Protein AF-A0A3M7MV69-F1 (afdb_monomer)

Nearest PDB structures (foldseek):
  7y3y-assembly1_B  TM=8.762E-01  e=1.248E-13  Cercospora sojina
  7y3x-assembly2_B  TM=8.658E-01  e=4.261E-13  Cercospora sojina
  6gv1-assembly1_A  TM=6.386E-01  e=2.661E-07  Escherichia coli K-12
  4zow-assembly1_A  TM=6.784E-01  e=8.372E-07  Escherichia coli K-12
  6oop-assembly1_A  TM=6.912E-01  e=1.485E-06  Escherichia coli

Secondary structure (DSSP, 8-state):
-GGGT--HHHHHHHHHHHTTTSPPPPGGGSGGG-----TTSHHHHHHTTT-GGGHHHHHHHHHHHHHHH-HHHHHIIIIIS-SHHHHHHHHHHTHHHHHHHHHHHHHHHTT-HHHHHHHHHHHHHS--TTHHHHHHHHHHHHHS-PPPPPPHHHHHHHHHT-HHHHTSS-TT--SSIIIIIIHHHS-HHHHHHHHTT----SSHHHHHHHHHHHHHHHHHHHHHB--TTS-----HHHHHHHHHHTTHHHHHH-TTS-HHHHHHHHHHHHHHHHHHHHHTT-PPB-THHHHT---SSTT--HHHHHHHHHS---SSHHHHHHTT--HHHHHHHHHHHHHHHHHHHHHHHHHHHHH-HHHHHHHHHHHHHHHHHHHHT--SHHHHHHHHHHHHHHHTHHHHHHHHHHHHHS-HHHHHHHHHHHHHHHHHHHHHHHHHHHHHHHHS-THHHHHHHHHHHHHHHHHHHHH--------PPP---GGGGGGSHHHHHHHHHHHHHHHHHHHHHHHHHHHHHSTTT---HHHHHHHTHHHHHHHHHHHHHHHHHHHHHHHHHHHHTT-B-TTS-B---GGGGGHHHHHHHHHHHHHHHHHHHHHHHTT--HHHHHHHHHHHHHHHHHHHHHHHHHHHHHSTT-HHHHHHHHHHHHHHHHHTHHHHHHHHHHHHHHH---

pLDDT: mean 84.59, std 12.51, range [28.28, 98.12]

Sequence (674 aa):
MWALGATPDEIQNMWDYNVRYQDPMNERYLPTNSSNLGLKDPDVFEECLGIAECYPDFLKFFEDEITVKGLQEVIKEYLLKGDERADDILGRMFSDLVHPIIHLGCGIEFGQPSLVAEALAAACVHENWPKTFLLPTETFVRSNKAGSSLPMLQVLESLRKNPDIVTGTKETDPFNKIPDGFLKRVTPEQLVPYLARFQVEPEPEDLRRKMSDMMHTTAYVLAAAQRPGKREAMDFVTLHAVTFAAFFPSIIAQEWLSDHDKARLLEATVRVDAVMYAGTGCPPLYAQRIVDYVPRHPSDGWPELFKRAIIYRDEGHAVAHDLHTTPTVANLSLAFYMLAMAFSPMWWSALSEKHGRRTTYLLSFSLFLIFSCISAVSVNIAMLIAFRILSGGAAASVQSVGAGTIADIWEPKVRGRAMGIFFLGPLCGPGLAPVIGGALTQALHWRSTLWFLTIFGGVMLILIFLCLPETVARREPKPDEVLALLQYPPIIVAVWTGAISFFTMFVLNVSLQSNFEKAPYNFSSLLVGLVYLAPTIGYAFSSVFGGRWIDHIMAREARKANRYDDNGKLKFHPEDRMKENLWLALSLYPAALIWYGWSISKGLHWAVACAACIVFGLGVMLVMGAINTVLTEFTPRKSSSGVALANFLRNVLACTAPPVASGIDIANTLASPE

Structure (mmCIF, N/CA/C/O backbone):
data_AF-A0A3M7MV69-F1
#
_entry.id   AF-A0A3M7MV69-F1
#
loop_
_atom_site.group_PDB
_atom_site.id
_atom_site.type_symbol
_atom_site.label_atom_id
_atom_site.label_alt_id
_atom_site.label_comp_id
_atom_site.label_asym_id
_atom_site.label_entity_id
_atom_site.label_seq_id
_atom_site.pdbx_PDB_ins_code
_atom_site.Cartn_x
_atom_site.Cartn_y
_atom_site.Cartn_z
_atom_site.occupancy
_atom_site.B_iso_or_equiv
_atom_site.auth_seq_id
_atom_site.auth_comp_id
_atom_site.auth_asym_id
_atom_site.auth_atom_id
_atom_site.pdbx_PDB_model_num
ATOM 1 N N . MET A 1 1 ? -1.693 -6.512 -17.120 1.00 73.56 1 MET A N 1
ATOM 2 C CA . MET A 1 1 ? -2.975 -7.241 -16.957 1.00 73.56 1 MET A CA 1
ATOM 3 C C . MET A 1 1 ? -3.228 -8.204 -18.106 1.00 73.56 1 MET A C 1
ATOM 5 O O . MET A 1 1 ? -3.301 -9.392 -17.840 1.00 73.56 1 MET A O 1
ATOM 9 N N . TRP A 1 2 ? -3.292 -7.737 -19.360 1.00 80.00 2 TRP A N 1
ATOM 10 C CA . TRP A 1 2 ? -3.487 -8.609 -20.532 1.00 80.00 2 TRP A CA 1
ATOM 11 C C . TRP A 1 2 ? -2.497 -9.785 -20.592 1.00 80.00 2 TRP A C 1
ATOM 13 O O . TRP A 1 2 ? -2.917 -10.935 -20.626 1.00 80.00 2 TRP A O 1
ATOM 23 N N . ALA A 1 3 ? -1.193 -9.511 -20.457 1.00 77.06 3 ALA A N 1
ATOM 24 C CA . ALA A 1 3 ? -0.142 -10.539 -20.434 1.00 77.06 3 ALA A CA 1
ATOM 25 C C . ALA A 1 3 ? -0.268 -11.568 -19.286 1.00 77.06 3 ALA A C 1
ATOM 27 O O . ALA A 1 3 ? 0.338 -12.630 -19.342 1.00 77.06 3 ALA A O 1
ATOM 28 N N . LEU A 1 4 ? -1.058 -11.267 -18.248 1.00 83.56 4 LEU A N 1
ATOM 29 C CA . LEU A 1 4 ? -1.335 -12.176 -17.130 1.00 83.56 4 LEU A CA 1
ATOM 30 C C . LEU A 1 4 ? -2.626 -12.992 -17.333 1.00 83.56 4 LEU A C 1
ATOM 32 O O . LEU A 1 4 ? -2.996 -13.762 -16.451 1.00 83.56 4 LEU A O 1
ATOM 36 N N . GLY A 1 5 ? -3.314 -12.826 -18.469 1.00 86.31 5 GLY A N 1
ATOM 37 C CA . GLY A 1 5 ? -4.558 -13.529 -18.797 1.00 86.31 5 GLY A CA 1
ATOM 38 C C . GLY A 1 5 ? -5.840 -12.808 -18.372 1.00 86.31 5 GLY A C 1
ATOM 39 O O . GLY A 1 5 ? -6.880 -13.454 -18.273 1.00 86.31 5 GLY A O 1
ATOM 40 N N . ALA A 1 6 ? -5.787 -11.497 -18.107 1.00 86.94 6 ALA A N 1
ATOM 41 C CA . ALA A 1 6 ? -6.983 -10.719 -17.780 1.00 86.94 6 ALA A CA 1
ATOM 42 C C . ALA A 1 6 ? -7.967 -10.667 -18.958 1.00 86.94 6 ALA A C 1
ATOM 44 O O . ALA A 1 6 ? -7.578 -10.410 -20.099 1.00 86.94 6 ALA A O 1
ATOM 45 N N . THR A 1 7 ? -9.250 -10.851 -18.664 1.00 88.62 7 THR A N 1
ATOM 46 C CA . THR A 1 7 ? -10.340 -10.675 -19.630 1.00 88.62 7 THR A CA 1
ATOM 47 C C . THR A 1 7 ? -10.534 -9.195 -19.992 1.00 88.62 7 THR A C 1
ATOM 49 O O . THR A 1 7 ? -10.162 -8.314 -19.210 1.00 88.62 7 THR A O 1
ATOM 52 N N . PRO A 1 8 ? -11.153 -8.880 -21.148 1.00 90.88 8 PRO A N 1
ATOM 53 C CA . PRO A 1 8 ? -11.501 -7.502 -21.498 1.00 90.88 8 PRO A CA 1
ATOM 54 C C . PRO A 1 8 ? -12.325 -6.797 -20.413 1.00 90.88 8 PRO A C 1
ATOM 56 O O . PRO A 1 8 ? -12.043 -5.647 -20.092 1.00 90.88 8 PRO A O 1
ATOM 59 N N . ASP A 1 9 ? -13.274 -7.506 -19.792 1.00 86.62 9 ASP A N 1
ATOM 60 C CA . ASP A 1 9 ? -14.106 -6.965 -18.712 1.00 86.62 9 ASP A CA 1
ATOM 61 C C . ASP A 1 9 ? -13.286 -6.641 -17.456 1.00 86.62 9 ASP A C 1
ATOM 63 O O . ASP A 1 9 ? -13.520 -5.620 -16.818 1.00 86.62 9 ASP A O 1
ATOM 67 N N . GLU A 1 10 ? -12.302 -7.471 -17.095 1.00 83.88 10 GLU A N 1
ATOM 68 C CA . GLU A 1 10 ? -11.403 -7.199 -15.964 1.00 83.88 10 GLU A CA 1
ATOM 69 C C . GLU A 1 10 ? -10.486 -6.005 -16.242 1.00 83.88 10 GLU A C 1
ATOM 71 O O . GLU A 1 10 ? -10.275 -5.174 -15.359 1.00 83.88 10 GLU A O 1
ATOM 76 N N . ILE A 1 11 ? -9.979 -5.883 -17.472 1.00 85.81 11 ILE A N 1
ATOM 77 C CA . ILE A 1 11 ? -9.174 -4.729 -17.891 1.00 85.81 11 ILE A CA 1
ATOM 78 C C . ILE A 1 11 ? -10.022 -3.457 -17.865 1.00 85.81 11 ILE A C 1
ATOM 80 O O . ILE A 1 11 ? -9.568 -2.454 -17.318 1.00 85.81 11 ILE A O 1
ATOM 84 N N . GLN A 1 12 ? -11.249 -3.501 -18.393 1.00 84.75 12 GLN A N 1
ATOM 85 C CA . GLN A 1 12 ? -12.178 -2.372 -18.364 1.00 84.75 12 GLN A CA 1
ATOM 86 C C . GLN A 1 12 ? -12.569 -2.011 -16.928 1.00 84.75 12 GLN A C 1
ATOM 88 O O . GLN A 1 12 ? -12.566 -0.839 -16.579 1.00 84.75 12 GLN A O 1
ATOM 93 N N . ASN A 1 13 ? -12.836 -2.996 -16.065 1.00 77.88 13 ASN A N 1
ATOM 94 C CA . ASN A 1 13 ? -13.147 -2.758 -14.654 1.00 77.88 13 ASN A CA 1
ATOM 95 C C . ASN A 1 13 ? -11.999 -2.043 -13.945 1.00 77.88 13 ASN A C 1
ATOM 97 O O . ASN A 1 13 ? -12.222 -1.075 -13.219 1.00 77.88 13 ASN A O 1
ATOM 101 N N . MET A 1 14 ? -10.771 -2.514 -14.175 1.00 76.88 14 MET A N 1
ATOM 102 C CA . MET A 1 14 ? -9.590 -1.874 -13.625 1.00 76.88 14 MET A CA 1
ATOM 103 C C . MET A 1 14 ? -9.420 -0.482 -14.211 1.00 76.88 14 MET A C 1
ATOM 105 O O . MET A 1 14 ? -9.208 0.430 -13.432 1.00 76.88 14 MET A O 1
ATOM 109 N N . TRP A 1 15 ? -9.586 -0.277 -15.520 1.00 80.19 15 TRP A N 1
ATOM 110 C CA . TRP A 1 15 ? -9.596 1.057 -16.126 1.00 80.19 15 TRP A CA 1
ATOM 111 C C . TRP A 1 15 ? -10.635 1.977 -15.474 1.00 80.19 15 TRP A C 1
ATOM 113 O O . TRP A 1 15 ? -10.274 3.044 -15.002 1.00 80.19 15 TRP A O 1
ATOM 123 N N . ASP A 1 16 ? -11.894 1.564 -15.352 1.00 78.62 16 ASP A N 1
ATOM 124 C CA . ASP A 1 16 ? -12.974 2.375 -14.777 1.00 78.62 16 ASP A CA 1
ATOM 125 C C . ASP A 1 16 ? -12.729 2.719 -13.300 1.00 78.62 16 ASP A C 1
ATOM 127 O O . ASP A 1 16 ? -13.002 3.839 -12.860 1.00 78.62 16 ASP A O 1
ATOM 131 N N . TYR A 1 17 ? -12.184 1.769 -12.531 1.00 70.62 17 TYR A N 1
ATOM 132 C CA . TYR A 1 17 ? -11.730 1.996 -11.154 1.00 70.62 17 TYR A CA 1
ATOM 133 C C . TYR A 1 17 ? -10.627 3.063 -11.098 1.00 70.62 17 TYR A C 1
ATOM 135 O O . TYR A 1 17 ? -10.576 3.890 -10.186 1.00 70.62 17 TYR A O 1
ATOM 143 N N . ASN A 1 18 ? -9.794 3.068 -12.129 1.00 69.31 18 ASN A N 1
ATOM 144 C CA . ASN A 1 18 ? -8.572 3.827 -12.254 1.00 69.31 18 ASN A CA 1
ATOM 145 C C . ASN A 1 18 ? -8.732 5.204 -12.919 1.00 69.31 18 ASN A C 1
ATOM 147 O O . ASN A 1 18 ? -7.926 6.097 -12.690 1.00 69.31 18 ASN A O 1
ATOM 151 N N . VAL A 1 19 ? -9.793 5.423 -13.698 1.00 72.44 19 VAL A N 1
ATOM 152 C CA . VAL A 1 19 ? -10.063 6.679 -14.427 1.00 72.44 19 VAL A CA 1
ATOM 153 C C . VAL A 1 19 ? -9.980 7.904 -13.516 1.00 72.44 19 VAL A C 1
ATOM 155 O O . VAL A 1 19 ? -9.542 8.967 -13.938 1.00 72.44 19 VAL A O 1
ATOM 158 N N . ARG A 1 20 ? -10.377 7.768 -12.247 1.00 57.56 20 ARG A N 1
ATOM 159 C CA . ARG A 1 20 ? -10.355 8.875 -11.280 1.00 57.56 20 ARG A CA 1
ATOM 160 C C . ARG A 1 20 ? -8.964 9.217 -10.747 1.00 57.56 20 ARG A C 1
ATOM 162 O O . ARG A 1 20 ? -8.830 10.269 -10.132 1.00 57.56 20 ARG A O 1
ATOM 169 N N . TYR A 1 21 ? -7.972 8.343 -10.919 1.00 55.09 21 TYR A N 1
ATOM 170 C CA . TYR A 1 21 ? -6.584 8.620 -10.542 1.00 55.09 21 TYR A CA 1
ATOM 171 C C . TYR A 1 21 ? -5.745 9.186 -11.673 1.00 55.09 21 TYR A C 1
ATOM 173 O O . TYR A 1 21 ? -4.645 9.660 -11.410 1.00 55.09 21 TYR A O 1
ATOM 181 N N . GLN A 1 22 ? -6.185 9.030 -12.925 1.00 61.38 22 GLN A N 1
ATOM 182 C CA . GLN A 1 22 ? -5.370 9.427 -14.065 1.00 61.38 22 GLN A CA 1
ATOM 183 C C . GLN A 1 22 ? -5.290 10.947 -14.076 1.00 61.38 22 GLN A C 1
ATOM 185 O O . GLN A 1 22 ? -6.323 11.620 -14.012 1.00 61.38 22 GLN A O 1
ATOM 190 N N . ASP A 1 23 ? -4.071 11.484 -14.136 1.00 59.81 23 ASP A N 1
ATOM 191 C CA . ASP A 1 23 ? -3.903 12.919 -14.301 1.00 59.81 23 ASP A CA 1
ATOM 192 C C . ASP A 1 23 ? -4.588 13.343 -15.607 1.00 59.81 23 ASP A C 1
ATOM 194 O O . ASP A 1 23 ? -4.417 12.682 -16.640 1.00 59.81 23 ASP A O 1
ATOM 198 N N . PRO A 1 24 ? -5.395 14.420 -15.589 1.00 65.19 24 PRO A N 1
ATOM 199 C CA . PRO A 1 24 ? -6.006 14.918 -16.804 1.00 65.19 24 PRO A CA 1
ATOM 200 C C . PRO A 1 24 ? -4.895 15.280 -17.785 1.00 65.19 24 PRO A C 1
ATOM 202 O O . PRO A 1 24 ? -3.956 16.002 -17.440 1.00 65.19 24 PRO A O 1
ATOM 205 N N . MET A 1 25 ? -5.003 14.765 -19.008 1.00 60.72 25 MET A N 1
ATOM 206 C CA . MET A 1 25 ? -4.020 15.015 -20.053 1.00 60.72 25 MET A CA 1
ATOM 207 C C . MET A 1 25 ? -3.879 16.528 -20.245 1.00 60.72 25 MET A C 1
ATOM 209 O O . MET A 1 25 ? -4.848 17.214 -20.573 1.00 60.72 25 MET A O 1
ATOM 213 N N . ASN A 1 26 ? -2.693 17.066 -19.961 1.00 62.56 26 ASN A N 1
ATOM 214 C CA . ASN A 1 26 ? -2.463 18.504 -20.011 1.00 62.56 26 ASN A CA 1
ATOM 215 C C . ASN A 1 26 ? -2.571 18.973 -21.467 1.00 62.56 26 ASN A C 1
ATOM 217 O O . ASN A 1 26 ? -1.781 18.557 -22.315 1.00 62.56 26 ASN A O 1
ATOM 221 N N . GLU A 1 27 ? -3.536 19.858 -21.736 1.00 66.19 27 GLU A N 1
ATOM 222 C CA . GLU A 1 27 ? -3.851 20.355 -23.080 1.00 66.19 27 GLU A CA 1
ATOM 223 C C . GLU A 1 27 ? -2.626 20.926 -23.809 1.00 66.19 27 GLU A C 1
ATOM 225 O O . GLU A 1 27 ? -2.571 20.882 -25.035 1.00 66.19 27 GLU A O 1
ATOM 230 N N . ARG A 1 28 ? -1.612 21.409 -23.073 1.00 61.31 28 ARG A N 1
ATOM 231 C CA . ARG A 1 28 ? -0.361 21.929 -23.642 1.00 61.31 28 ARG A CA 1
ATOM 232 C C . ARG A 1 28 ? 0.391 20.895 -24.486 1.00 61.31 28 ARG A C 1
ATOM 234 O O . ARG A 1 28 ? 1.003 21.290 -25.472 1.00 61.31 28 ARG A O 1
ATOM 241 N N . TYR A 1 29 ? 0.323 19.610 -24.137 1.00 59.44 29 TYR A N 1
ATOM 242 C CA . TYR A 1 29 ? 1.053 18.534 -24.820 1.00 59.44 29 TYR A CA 1
ATOM 243 C C . TYR A 1 29 ? 0.229 17.820 -25.897 1.00 59.44 29 TYR A C 1
ATOM 245 O O . TYR A 1 29 ? 0.668 16.806 -26.434 1.00 59.44 29 TYR A O 1
ATOM 253 N 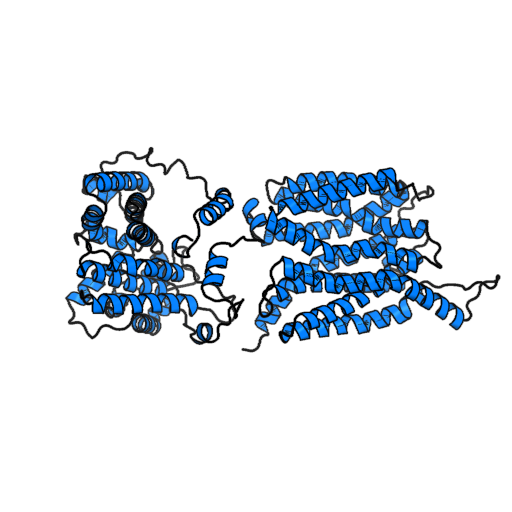N . LEU A 1 30 ? -0.964 18.329 -26.227 1.00 64.62 30 LEU A N 1
ATOM 254 C CA . LEU A 1 30 ? -1.751 17.768 -27.318 1.00 64.62 30 LEU A CA 1
ATOM 255 C C . LEU A 1 30 ? -1.012 17.942 -28.658 1.00 64.62 30 LEU A C 1
ATOM 257 O O . LEU A 1 30 ? -0.514 19.039 -28.929 1.00 64.62 30 LEU A O 1
ATOM 261 N N . PRO A 1 31 ? -1.011 16.923 -29.541 1.00 60.25 31 PRO A N 1
ATOM 262 C CA . PRO A 1 31 ? -0.367 16.999 -30.856 1.00 60.25 31 PRO A CA 1
ATOM 263 C C . PRO A 1 31 ? -0.848 18.179 -31.713 1.00 60.25 31 PRO A C 1
ATOM 265 O O . PRO A 1 31 ? -0.117 18.685 -32.555 1.00 60.25 31 PRO A O 1
ATOM 268 N N . THR A 1 32 ? -2.069 18.674 -31.479 1.00 64.06 32 THR A N 1
ATOM 269 C CA . THR A 1 32 ? -2.633 19.854 -32.155 1.00 64.06 32 THR A CA 1
ATOM 270 C C . THR A 1 32 ? -1.891 21.162 -31.866 1.00 64.06 32 THR A C 1
ATOM 272 O O . THR A 1 32 ? -2.100 22.130 -32.591 1.00 64.06 32 THR A O 1
ATOM 275 N N . ASN A 1 33 ? -1.041 21.204 -30.834 1.00 62.56 33 ASN A N 1
ATOM 276 C CA . ASN A 1 33 ? -0.205 22.359 -30.498 1.00 62.56 33 ASN A CA 1
ATOM 277 C C . ASN A 1 33 ? 1.206 22.290 -31.113 1.00 62.56 33 ASN A C 1
ATOM 279 O O . ASN A 1 33 ? 2.037 23.132 -30.775 1.00 62.56 33 ASN A O 1
ATOM 283 N N . SER A 1 34 ? 1.499 21.315 -31.987 1.00 65.31 34 SER A N 1
ATOM 284 C CA . SER A 1 34 ? 2.780 21.263 -32.704 1.00 65.31 34 SER A CA 1
ATOM 285 C C . SER A 1 34 ? 3.004 22.569 -33.468 1.00 65.31 34 SER A C 1
ATOM 287 O O . SER A 1 34 ? 2.128 23.002 -34.224 1.00 65.31 34 SER A O 1
ATOM 289 N N . SER A 1 35 ? 4.179 23.175 -33.318 1.00 70.25 35 SER A N 1
ATOM 290 C CA . SER A 1 35 ? 4.532 24.396 -34.054 1.00 70.25 35 SER A CA 1
ATOM 291 C C . SER A 1 35 ? 4.906 24.113 -35.516 1.00 70.25 35 SER A C 1
ATOM 293 O O . SER A 1 35 ? 5.105 25.052 -36.284 1.00 70.25 35 SER A O 1
ATOM 295 N N . ASN A 1 36 ? 4.969 22.831 -35.907 1.00 73.88 36 ASN A N 1
ATOM 296 C CA . ASN A 1 36 ? 5.443 22.348 -37.201 1.00 73.88 36 ASN A CA 1
ATOM 297 C C . ASN A 1 36 ? 6.845 22.894 -37.491 1.00 73.88 36 ASN A C 1
ATOM 299 O O . ASN A 1 36 ? 7.079 23.567 -38.495 1.00 73.88 36 ASN A O 1
ATOM 303 N N . LEU A 1 37 ? 7.769 22.604 -36.570 1.00 84.25 37 LEU A N 1
ATOM 304 C CA . LEU A 1 37 ? 9.146 23.112 -36.575 1.00 84.25 37 LEU A CA 1
ATOM 305 C C . LEU A 1 37 ? 9.946 22.741 -37.836 1.00 84.25 37 LEU A C 1
ATOM 307 O O . LEU A 1 37 ? 10.996 23.319 -38.072 1.00 84.25 37 LEU A O 1
ATOM 311 N N . GLY A 1 38 ? 9.458 21.819 -38.672 1.00 86.31 38 GLY A N 1
ATOM 312 C CA . GLY A 1 38 ? 10.162 21.406 -39.884 1.00 86.31 38 GLY A CA 1
ATOM 313 C C . GLY A 1 38 ? 11.253 20.366 -39.624 1.00 86.31 38 GLY A C 1
ATOM 314 O O . GLY A 1 38 ? 12.240 20.339 -40.347 1.00 86.31 38 GLY A O 1
ATOM 315 N N . LEU A 1 39 ? 11.040 19.460 -38.660 1.00 91.88 39 LEU A N 1
ATOM 316 C CA . LEU A 1 39 ? 11.967 18.395 -38.215 1.00 91.88 39 LEU A CA 1
ATOM 317 C C . LEU A 1 39 ? 12.465 17.421 -39.309 1.00 91.88 39 LEU A C 1
ATOM 319 O O . LEU A 1 39 ? 13.252 16.520 -39.032 1.00 91.88 39 LEU A O 1
ATOM 323 N N . LYS A 1 40 ? 12.015 17.569 -40.560 1.00 89.75 40 LYS A N 1
ATOM 324 C CA . LYS A 1 40 ? 12.613 16.881 -41.715 1.00 89.75 40 LYS A CA 1
ATOM 325 C C . LYS A 1 40 ? 13.985 17.447 -42.081 1.00 89.75 40 LYS A C 1
ATOM 327 O O . LYS A 1 40 ? 14.765 16.736 -42.709 1.00 89.75 40 LYS A O 1
ATOM 332 N N . ASP A 1 41 ? 14.251 18.700 -41.719 1.00 92.19 41 ASP A N 1
ATOM 333 C CA . ASP A 1 41 ? 15.571 19.307 -41.814 1.00 92.19 41 ASP A CA 1
ATOM 334 C C . ASP A 1 41 ? 16.477 18.748 -40.695 1.00 92.19 41 ASP A C 1
ATOM 336 O O . ASP A 1 41 ? 16.123 18.877 -39.518 1.00 92.19 41 ASP A O 1
ATOM 340 N N . PRO A 1 42 ? 17.608 18.092 -41.027 1.00 90.06 42 PRO A N 1
ATOM 341 C CA . PRO A 1 42 ? 18.523 17.532 -40.036 1.00 90.06 42 PRO A CA 1
ATOM 342 C C . PRO A 1 42 ? 19.060 18.552 -39.028 1.00 90.06 42 PRO A C 1
ATOM 344 O O . PRO A 1 42 ? 19.182 18.201 -37.856 1.00 90.06 42 PRO A O 1
ATOM 347 N N . ASP A 1 43 ? 19.327 19.789 -39.456 1.00 92.44 43 ASP A N 1
ATOM 348 C CA . ASP A 1 43 ? 19.903 20.818 -38.581 1.00 92.44 43 ASP A CA 1
ATOM 349 C C . ASP A 1 43 ? 18.872 21.237 -37.520 1.00 92.44 43 ASP A C 1
ATOM 351 O O . ASP A 1 43 ? 19.160 21.293 -36.325 1.00 92.44 43 ASP A O 1
ATOM 355 N N . VAL A 1 44 ? 17.616 21.420 -37.942 1.00 93.12 44 VAL A N 1
ATOM 356 C CA . VAL A 1 44 ? 16.499 21.730 -37.037 1.00 93.12 44 VAL A CA 1
ATOM 357 C C . VAL A 1 44 ? 16.213 20.567 -36.088 1.00 93.12 44 VAL A C 1
ATOM 359 O O . VAL A 1 44 ? 15.916 20.781 -34.912 1.00 93.12 44 VAL A O 1
ATOM 362 N N . PHE A 1 45 ? 16.292 19.330 -36.587 1.00 94.44 45 PHE A N 1
ATOM 363 C CA . PHE A 1 45 ? 16.120 18.137 -35.762 1.00 94.44 45 PHE A CA 1
ATOM 364 C C . PHE A 1 45 ? 17.145 18.114 -34.623 1.00 94.44 45 PHE A C 1
ATOM 366 O O . PHE A 1 45 ? 16.764 17.882 -33.477 1.00 94.44 45 PHE A O 1
ATOM 373 N N . GLU A 1 46 ? 18.418 18.382 -34.927 1.00 93.06 46 GLU A N 1
ATOM 374 C CA . GLU A 1 46 ? 19.507 18.397 -33.949 1.00 93.06 46 GLU A CA 1
ATOM 375 C C . GLU A 1 46 ? 19.352 19.521 -32.915 1.00 93.06 46 GLU A C 1
ATOM 377 O O . GLU A 1 46 ? 19.489 19.265 -31.718 1.00 93.06 46 GLU A O 1
ATOM 382 N N . GLU A 1 47 ? 18.974 20.731 -33.341 1.00 93.12 47 GLU A N 1
ATOM 383 C CA . GLU A 1 47 ? 18.716 21.863 -32.438 1.00 93.12 47 GLU A CA 1
ATOM 384 C C . GLU A 1 47 ? 17.583 21.591 -31.432 1.00 93.12 47 GLU A C 1
ATOM 386 O O . GLU A 1 47 ? 17.588 22.139 -30.329 1.00 93.12 47 GLU A O 1
ATOM 391 N N . CYS A 1 48 ? 16.623 20.731 -31.788 1.00 93.31 48 CYS A N 1
ATOM 392 C CA . CYS A 1 48 ? 15.490 20.374 -30.932 1.00 93.31 48 CYS A CA 1
ATOM 393 C C . CYS A 1 48 ? 15.806 19.257 -29.919 1.00 93.31 48 CYS A C 1
ATOM 395 O O . CYS A 1 48 ? 15.011 19.009 -29.006 1.00 93.31 48 CYS A O 1
ATOM 397 N N . LEU A 1 49 ? 16.933 18.553 -30.061 1.00 94.81 49 LEU A N 1
ATOM 398 C CA . LEU A 1 49 ? 17.257 17.411 -29.210 1.00 94.81 49 LEU A CA 1
ATOM 399 C C . LEU A 1 49 ? 17.521 17.829 -27.755 1.00 94.81 49 LEU A C 1
ATOM 401 O O . LEU A 1 49 ? 18.363 18.673 -27.459 1.00 94.81 49 LEU A O 1
ATOM 405 N N . GLY A 1 50 ? 16.869 17.152 -26.809 1.00 92.75 50 GLY A N 1
ATOM 406 C CA . GLY A 1 50 ? 16.979 17.428 -25.372 1.00 92.75 50 GLY A CA 1
ATOM 407 C C . GLY A 1 50 ? 16.101 18.579 -24.871 1.00 92.75 50 GLY A C 1
ATOM 408 O O . GLY A 1 50 ? 16.238 18.974 -23.715 1.00 92.75 50 GLY A O 1
ATOM 409 N N . ILE A 1 51 ? 15.219 19.125 -25.716 1.00 92.50 51 ILE A N 1
ATOM 410 C CA . ILE A 1 51 ? 14.294 20.206 -25.357 1.00 92.50 51 ILE A CA 1
ATOM 411 C C . ILE A 1 51 ? 12.896 19.619 -25.133 1.00 92.50 51 ILE A C 1
ATOM 413 O O . ILE A 1 51 ? 12.232 19.189 -26.075 1.00 92.50 51 ILE A O 1
ATOM 417 N N . ALA A 1 52 ? 12.427 19.624 -23.882 1.00 88.56 52 ALA A N 1
ATOM 418 C CA . ALA A 1 52 ? 11.135 19.050 -23.492 1.00 88.56 52 ALA A CA 1
ATOM 419 C C . ALA A 1 52 ? 9.946 19.668 -24.249 1.00 88.56 52 ALA A C 1
ATOM 421 O O . ALA A 1 52 ? 8.987 18.976 -24.589 1.00 88.56 52 ALA A O 1
ATOM 422 N N . GLU A 1 53 ? 10.013 20.965 -24.554 1.00 88.62 53 GLU A N 1
ATOM 423 C CA . GLU A 1 53 ? 8.978 21.692 -25.290 1.00 88.62 53 GLU A CA 1
ATOM 424 C C . GLU A 1 53 ? 8.797 21.205 -26.734 1.00 88.62 53 GLU A C 1
ATOM 426 O O . GLU A 1 53 ? 7.709 21.374 -27.280 1.00 88.62 53 GLU A O 1
ATOM 431 N N . CYS A 1 54 ? 9.812 20.576 -27.334 1.00 91.44 54 CYS A N 1
ATOM 432 C CA . CYS A 1 54 ? 9.756 20.040 -28.697 1.00 91.44 54 CYS A CA 1
ATOM 433 C C . CYS A 1 54 ? 9.046 18.677 -28.784 1.00 91.44 54 CYS A C 1
ATOM 435 O O . CYS A 1 54 ? 8.861 18.154 -29.883 1.00 91.44 54 CYS A O 1
ATOM 437 N N . TYR A 1 55 ? 8.628 18.088 -27.656 1.00 91.81 55 TYR A N 1
ATOM 438 C CA . TYR A 1 55 ? 7.989 16.769 -27.627 1.00 91.81 55 TYR A CA 1
ATOM 439 C C . TYR A 1 55 ? 6.764 16.647 -28.558 1.00 91.81 55 TYR A C 1
ATOM 441 O O . TYR A 1 55 ? 6.721 15.679 -29.319 1.00 91.81 55 TYR A O 1
ATOM 449 N N . PRO A 1 56 ? 5.794 17.591 -28.582 1.00 90.38 56 PRO A N 1
ATOM 450 C CA . PRO A 1 56 ? 4.629 17.477 -29.465 1.00 90.38 56 PRO A CA 1
ATOM 451 C C . PRO A 1 56 ? 5.005 17.468 -30.953 1.00 90.38 56 PRO A C 1
ATOM 453 O O . PRO A 1 56 ? 4.378 16.762 -31.742 1.00 90.38 56 PRO A O 1
ATOM 456 N N . ASP A 1 57 ? 6.040 18.223 -31.335 1.00 92.06 57 ASP A N 1
ATOM 457 C CA . ASP A 1 57 ? 6.554 18.261 -32.704 1.00 92.06 57 ASP A CA 1
ATOM 458 C C . ASP A 1 57 ? 7.254 16.945 -33.078 1.00 92.06 57 ASP A C 1
ATOM 460 O O . ASP A 1 57 ? 6.984 16.406 -34.152 1.00 92.06 57 ASP A O 1
ATOM 464 N N . PHE A 1 58 ? 8.081 16.375 -32.190 1.00 95.00 58 PHE A N 1
ATOM 465 C CA . PHE A 1 58 ? 8.686 15.055 -32.412 1.00 95.00 58 PHE A CA 1
ATOM 466 C C . PHE A 1 58 ? 7.641 13.940 -32.483 1.00 95.00 58 PHE A C 1
ATOM 468 O O . PHE A 1 58 ? 7.730 13.078 -33.357 1.00 95.00 58 PHE A O 1
ATOM 475 N N . LEU A 1 59 ? 6.640 13.960 -31.598 1.00 94.00 59 LEU A N 1
ATOM 476 C CA . LEU A 1 59 ? 5.558 12.977 -31.599 1.00 94.00 59 LEU A CA 1
ATOM 477 C C . LEU A 1 59 ? 4.831 13.000 -32.942 1.00 94.00 59 LEU A C 1
ATOM 479 O O . LEU A 1 59 ? 4.718 11.966 -33.600 1.00 94.00 59 LEU A O 1
ATOM 483 N N . LYS A 1 60 ? 4.431 14.193 -33.396 1.00 92.38 60 LYS A N 1
ATOM 484 C CA . LYS A 1 60 ? 3.759 14.358 -34.684 1.00 92.38 60 LYS A CA 1
ATOM 485 C C . LYS A 1 60 ? 4.643 13.932 -35.860 1.00 92.38 60 LYS A C 1
ATOM 487 O O . LYS A 1 60 ? 4.174 13.260 -36.776 1.00 92.38 60 LYS A O 1
ATOM 492 N N . PHE A 1 61 ? 5.926 14.286 -35.820 1.00 94.81 61 PHE A N 1
ATOM 493 C CA . PHE A 1 61 ? 6.906 13.883 -36.823 1.00 94.81 61 PHE A CA 1
ATOM 494 C C . PHE A 1 61 ? 7.009 12.358 -36.947 1.00 94.81 61 PHE A C 1
ATOM 496 O O . PHE A 1 61 ? 6.902 11.835 -38.054 1.00 94.81 61 PHE A O 1
ATOM 503 N N . PHE A 1 62 ? 7.165 11.629 -35.837 1.00 96.62 62 PHE A N 1
ATOM 504 C CA . PHE A 1 62 ? 7.272 10.171 -35.886 1.00 96.62 62 PHE A CA 1
ATOM 505 C C . PHE A 1 62 ? 5.948 9.491 -36.250 1.00 96.62 62 PHE A C 1
ATOM 507 O O . PHE A 1 62 ? 5.978 8.494 -36.967 1.00 96.62 62 PHE A O 1
ATOM 514 N N . GLU A 1 63 ? 4.792 10.025 -35.843 1.00 95.06 63 GLU A N 1
ATOM 515 C CA . GLU A 1 63 ? 3.488 9.547 -36.330 1.00 95.06 63 GLU A CA 1
ATOM 516 C C . GLU A 1 63 ? 3.388 9.637 -37.862 1.00 95.06 63 GLU A C 1
ATOM 518 O O . GLU A 1 63 ? 2.971 8.680 -38.526 1.00 95.06 63 GLU A O 1
ATOM 523 N N . ASP A 1 64 ? 3.803 10.770 -38.434 1.00 94.62 64 ASP A N 1
ATOM 524 C CA . ASP A 1 64 ? 3.774 11.000 -39.878 1.00 94.62 64 ASP A CA 1
ATOM 525 C C . ASP A 1 64 ? 4.795 10.109 -40.609 1.00 94.62 64 ASP A C 1
ATOM 527 O O . ASP A 1 64 ? 4.460 9.477 -41.615 1.00 94.62 64 ASP A O 1
ATOM 531 N N . GLU A 1 65 ? 6.018 9.983 -40.090 1.00 96.19 65 GLU A N 1
ATOM 532 C CA . GLU A 1 65 ? 7.049 9.108 -40.662 1.00 96.19 65 GLU A CA 1
ATOM 533 C C . GLU A 1 65 ? 6.638 7.629 -40.607 1.00 96.19 65 GLU A C 1
ATOM 535 O O . GLU A 1 65 ? 6.804 6.912 -41.596 1.00 96.19 65 GLU A O 1
ATOM 540 N N . ILE A 1 66 ? 6.033 7.169 -39.505 1.00 97.00 66 ILE A N 1
ATOM 541 C CA . ILE A 1 66 ? 5.525 5.793 -39.378 1.00 97.00 66 ILE A CA 1
ATOM 542 C C . ILE A 1 66 ? 4.356 5.556 -40.336 1.00 97.00 66 ILE A C 1
ATOM 544 O O . ILE A 1 66 ? 4.262 4.479 -40.924 1.00 97.00 66 ILE A O 1
ATOM 548 N N . THR A 1 67 ? 3.499 6.555 -40.551 1.00 96.31 67 THR A N 1
ATOM 549 C CA . THR A 1 67 ? 2.403 6.468 -41.528 1.00 96.31 67 THR A CA 1
ATOM 550 C C . THR A 1 67 ? 2.927 6.298 -42.958 1.00 96.31 67 THR A C 1
ATOM 552 O O . THR A 1 67 ? 2.328 5.573 -43.751 1.00 96.31 67 THR A O 1
ATOM 555 N N . VAL A 1 68 ? 4.051 6.941 -43.295 1.00 96.62 68 VAL A N 1
ATOM 556 C CA . VAL A 1 68 ? 4.634 6.912 -44.647 1.00 96.62 68 VAL A CA 1
ATOM 557 C C . VAL A 1 68 ? 5.524 5.689 -44.881 1.00 96.62 68 VAL A C 1
ATOM 559 O O . VAL A 1 68 ? 5.404 5.037 -45.917 1.00 96.62 68 VAL A O 1
ATOM 562 N N . LYS A 1 69 ? 6.442 5.394 -43.956 1.00 96.69 69 LYS A N 1
ATOM 563 C CA . LYS A 1 69 ? 7.496 4.375 -44.119 1.00 96.69 69 LYS A CA 1
ATOM 564 C C . LYS A 1 69 ? 7.149 3.040 -43.458 1.00 96.69 69 LYS A C 1
ATOM 566 O O . LYS A 1 69 ? 7.720 2.011 -43.809 1.00 96.69 69 LYS A O 1
ATOM 571 N N . GLY A 1 70 ? 6.209 3.048 -42.518 1.00 95.69 70 GLY A N 1
ATOM 572 C CA . GLY A 1 70 ? 5.926 1.920 -41.640 1.00 95.69 70 GLY A CA 1
ATOM 573 C C . GLY A 1 70 ? 6.844 1.883 -40.416 1.00 95.69 70 GLY A C 1
ATOM 574 O O . GLY A 1 70 ? 7.966 2.385 -40.418 1.00 95.69 70 GLY A O 1
ATOM 575 N N . LEU A 1 71 ? 6.357 1.240 -39.354 1.00 94.44 71 LEU A N 1
ATOM 576 C CA . LEU A 1 71 ? 7.014 1.167 -38.044 1.00 94.44 71 LEU A CA 1
ATOM 577 C C . LEU A 1 71 ? 8.437 0.590 -38.115 1.00 94.44 71 LEU A C 1
ATOM 579 O O . LEU A 1 71 ? 9.356 1.140 -37.515 1.00 94.44 71 LEU A O 1
ATOM 583 N N . GLN A 1 72 ? 8.628 -0.502 -38.860 1.00 96.06 72 GLN A N 1
ATOM 584 C CA . GLN A 1 72 ? 9.909 -1.219 -38.914 1.00 96.06 72 GLN A CA 1
ATOM 585 C C . GLN A 1 72 ? 11.013 -0.370 -39.552 1.00 96.06 72 GLN A C 1
ATOM 587 O O . GLN A 1 72 ? 12.127 -0.316 -39.037 1.00 96.06 72 GLN A O 1
ATOM 592 N N . GLU A 1 73 ? 10.702 0.319 -40.651 1.00 97.00 73 GLU A N 1
ATOM 593 C CA . GLU A 1 73 ? 11.677 1.140 -41.372 1.00 97.00 73 GLU A CA 1
ATOM 594 C C . GLU A 1 73 ? 12.034 2.410 -40.596 1.00 97.00 73 GLU A C 1
ATOM 596 O O . GLU A 1 73 ? 13.202 2.789 -40.570 1.00 97.00 73 GLU A O 1
ATOM 601 N N . VAL A 1 74 ? 11.080 3.009 -39.873 1.00 97.25 74 VAL A N 1
ATOM 602 C CA . VAL A 1 74 ? 11.375 4.131 -38.966 1.00 97.25 74 VAL A CA 1
ATOM 603 C C . VAL A 1 74 ? 12.317 3.698 -37.841 1.00 97.25 74 VAL A C 1
ATOM 605 O O . VAL A 1 74 ? 13.299 4.388 -37.575 1.00 97.25 74 VAL A O 1
ATOM 608 N N . ILE A 1 75 ? 12.092 2.538 -37.212 1.00 97.31 75 ILE A N 1
ATOM 609 C CA . ILE A 1 75 ? 13.015 2.035 -36.180 1.00 97.31 75 ILE A CA 1
ATOM 610 C C . ILE A 1 75 ? 14.404 1.781 -36.780 1.00 97.31 75 ILE A C 1
ATOM 612 O O . ILE A 1 75 ? 15.412 2.193 -36.205 1.00 97.31 75 ILE A O 1
ATOM 616 N N . LYS A 1 76 ? 14.485 1.152 -37.957 1.00 97.19 76 LYS A N 1
ATOM 617 C CA . LYS A 1 76 ? 15.774 0.934 -38.626 1.00 97.19 76 LYS A CA 1
ATOM 618 C C . LYS A 1 76 ? 16.492 2.249 -38.914 1.00 97.19 76 LYS A C 1
ATOM 620 O O . LYS A 1 76 ? 17.677 2.355 -38.627 1.00 97.19 76 LYS A O 1
ATOM 625 N N . GLU A 1 77 ? 15.791 3.249 -39.437 1.00 96.69 77 GLU A N 1
ATOM 626 C CA . GLU A 1 77 ? 16.384 4.524 -39.840 1.00 96.69 77 GLU A CA 1
ATOM 627 C C . GLU A 1 77 ? 16.833 5.387 -38.658 1.00 96.69 77 GLU A C 1
ATOM 629 O O . GLU A 1 77 ? 17.925 5.953 -38.707 1.00 96.69 77 GLU A O 1
ATOM 634 N N . TYR A 1 78 ? 16.000 5.513 -37.624 1.00 96.88 78 TYR A N 1
ATOM 635 C CA . TYR A 1 78 ? 16.224 6.467 -36.534 1.00 96.88 78 TYR A CA 1
ATOM 636 C C . TYR A 1 78 ? 16.853 5.847 -35.287 1.00 96.88 78 TYR A C 1
ATOM 638 O O . TYR A 1 78 ? 17.313 6.596 -34.435 1.00 96.88 78 TYR A O 1
ATOM 646 N N . LEU A 1 79 ? 16.897 4.517 -35.162 1.00 96.81 79 LEU A N 1
ATOM 647 C CA . LEU A 1 79 ? 17.462 3.849 -33.984 1.00 96.81 79 LEU A CA 1
ATOM 648 C C . LEU A 1 79 ? 18.600 2.874 -34.313 1.00 96.81 79 LEU A C 1
ATOM 650 O O . LEU A 1 79 ? 19.559 2.786 -33.553 1.00 96.81 79 LEU A O 1
ATOM 654 N N . LEU A 1 80 ? 18.516 2.132 -35.424 1.00 96.62 80 LEU A N 1
ATOM 655 C CA . LEU A 1 80 ? 19.440 1.013 -35.697 1.00 96.62 80 LEU A CA 1
ATOM 656 C C . LEU A 1 80 ? 20.459 1.285 -36.806 1.00 96.62 80 LEU A C 1
ATOM 658 O O . LEU A 1 80 ? 21.405 0.521 -36.968 1.00 96.62 80 LEU A O 1
ATOM 662 N N . LYS A 1 81 ? 20.305 2.380 -37.554 1.00 96.50 81 LYS A N 1
ATOM 663 C CA . LYS A 1 81 ? 21.121 2.695 -38.733 1.00 96.50 81 LYS A CA 1
ATOM 664 C C . LYS A 1 81 ? 22.622 2.807 -38.440 1.00 96.50 81 LYS A C 1
ATOM 666 O O . LYS A 1 81 ? 23.427 2.591 -39.344 1.00 96.50 81 LYS A O 1
ATOM 671 N N . GLY A 1 82 ? 22.991 3.142 -37.203 1.00 92.88 82 GLY A N 1
ATOM 672 C CA . GLY A 1 82 ? 24.387 3.274 -36.775 1.00 92.88 82 GLY A CA 1
ATOM 673 C C . GLY A 1 82 ? 25.098 4.506 -37.340 1.00 92.88 82 GLY A C 1
ATOM 674 O O . GLY A 1 82 ? 26.322 4.506 -37.454 1.00 92.88 82 GLY A O 1
ATOM 675 N N . ASP A 1 83 ? 24.340 5.531 -37.745 1.00 94.88 83 ASP A N 1
ATOM 676 C CA . ASP A 1 83 ? 24.875 6.868 -37.997 1.00 94.88 83 ASP A CA 1
ATOM 677 C C . ASP A 1 83 ? 24.804 7.728 -36.725 1.00 94.88 83 ASP A C 1
ATOM 679 O O . ASP A 1 83 ? 24.247 7.318 -35.708 1.00 94.88 83 ASP A O 1
ATOM 683 N N . GLU A 1 84 ? 25.391 8.925 -36.766 1.00 93.69 84 GLU A N 1
ATOM 684 C CA . GLU A 1 84 ? 25.497 9.803 -35.595 1.00 93.69 84 GLU A CA 1
ATOM 685 C C . GLU A 1 84 ? 24.138 10.108 -34.947 1.00 93.69 84 GLU A C 1
ATOM 687 O O . GLU A 1 84 ? 24.029 10.109 -33.719 1.00 93.69 84 GLU A O 1
ATOM 692 N N . ARG A 1 85 ? 23.095 10.294 -35.766 1.00 94.62 85 ARG A N 1
ATOM 693 C CA . ARG A 1 85 ? 21.730 10.557 -35.302 1.00 94.62 85 ARG A CA 1
ATOM 694 C C . ARG A 1 85 ? 21.109 9.321 -34.658 1.00 94.62 85 ARG A C 1
ATOM 696 O O . ARG A 1 85 ? 20.557 9.429 -33.565 1.00 94.62 85 ARG A O 1
ATOM 703 N N . ALA A 1 86 ? 21.201 8.161 -35.308 1.00 95.69 86 ALA A N 1
ATOM 704 C CA . ALA A 1 86 ? 20.659 6.921 -34.764 1.00 95.69 86 ALA A CA 1
ATOM 705 C C . ALA A 1 86 ? 21.354 6.518 -33.456 1.00 95.69 86 ALA A C 1
ATOM 707 O O . ALA A 1 86 ? 20.690 6.120 -32.504 1.00 95.69 86 ALA A O 1
ATOM 708 N N . ASP A 1 87 ? 22.674 6.693 -33.373 1.00 96.38 87 ASP A N 1
ATOM 709 C CA . ASP A 1 87 ? 23.445 6.426 -32.158 1.00 96.38 87 ASP A CA 1
ATOM 710 C C . ASP A 1 87 ? 23.147 7.435 -31.035 1.00 96.38 87 ASP A C 1
ATOM 712 O O . ASP A 1 87 ? 23.178 7.075 -29.854 1.00 96.38 87 ASP A O 1
ATOM 716 N N . ASP A 1 88 ? 22.824 8.689 -31.374 1.00 96.12 88 ASP A N 1
ATOM 717 C CA . ASP A 1 88 ? 22.350 9.665 -30.394 1.00 96.12 88 ASP A CA 1
ATOM 718 C C . ASP A 1 88 ? 20.998 9.250 -29.802 1.00 96.12 88 ASP A C 1
ATOM 720 O O . ASP A 1 88 ? 20.875 9.137 -28.580 1.00 96.12 88 ASP A O 1
ATOM 724 N N . ILE A 1 89 ? 20.020 8.931 -30.655 1.00 96.88 89 ILE A N 1
ATOM 725 C CA . ILE A 1 89 ? 18.690 8.469 -30.235 1.00 96.88 89 ILE A CA 1
ATOM 726 C C . ILE A 1 89 ? 18.796 7.154 -29.452 1.00 96.88 89 ILE A C 1
ATOM 728 O O . ILE A 1 89 ? 18.140 7.014 -28.420 1.00 96.88 89 ILE A O 1
ATOM 732 N N . LEU A 1 90 ? 19.662 6.222 -29.867 1.00 96.69 90 LEU A N 1
ATOM 733 C CA . LEU A 1 90 ? 19.925 4.981 -29.136 1.00 96.69 90 LEU A CA 1
ATOM 734 C C . LEU A 1 90 ? 20.399 5.255 -27.710 1.00 96.69 90 LEU A C 1
ATOM 736 O O . LEU A 1 90 ? 19.912 4.622 -26.780 1.00 96.69 90 LEU A O 1
ATOM 740 N N . GLY A 1 91 ? 21.314 6.205 -27.513 1.00 96.12 91 GLY A N 1
ATOM 741 C CA . GLY A 1 91 ? 21.730 6.604 -26.171 1.00 96.12 91 GLY A CA 1
ATOM 742 C C . GLY A 1 91 ? 20.566 7.164 -25.348 1.00 96.12 91 GLY A C 1
ATOM 743 O O . GLY A 1 91 ? 20.362 6.745 -24.209 1.00 96.12 91 GLY A O 1
ATOM 744 N N . ARG A 1 92 ? 19.746 8.043 -25.938 1.00 96.88 92 ARG A N 1
ATOM 745 C CA . ARG A 1 92 ? 18.601 8.658 -25.246 1.00 96.88 92 ARG A CA 1
ATOM 746 C C . ARG A 1 92 ? 17.466 7.687 -24.943 1.00 96.88 92 ARG A C 1
ATOM 748 O O . ARG A 1 92 ? 16.729 7.905 -23.987 1.00 96.88 92 ARG A O 1
ATOM 755 N N . MET A 1 93 ? 17.344 6.594 -25.695 1.00 96.69 93 MET A N 1
ATOM 756 C CA . MET A 1 93 ? 16.361 5.543 -25.414 1.00 96.69 93 MET A CA 1
ATOM 757 C C . MET A 1 93 ? 16.523 4.936 -24.014 1.00 96.69 93 MET A C 1
ATOM 759 O O . MET A 1 93 ? 15.548 4.495 -23.406 1.00 96.69 93 MET A O 1
ATOM 763 N N . PHE A 1 94 ? 17.751 4.942 -23.494 1.00 95.31 94 PHE A N 1
ATOM 764 C CA . PHE A 1 94 ? 18.092 4.429 -22.169 1.00 95.31 94 PHE A CA 1
ATOM 765 C C . PHE A 1 94 ? 18.123 5.509 -21.076 1.00 95.31 94 PHE A C 1
ATOM 767 O O . PHE A 1 94 ? 18.474 5.225 -19.928 1.00 95.31 94 PHE A O 1
ATOM 774 N N . SER A 1 95 ? 17.768 6.748 -21.412 1.00 90.69 95 SER A N 1
ATOM 775 C CA . SER A 1 95 ? 17.636 7.835 -20.447 1.00 90.69 95 SER A CA 1
ATOM 776 C C . SER A 1 95 ? 16.307 7.770 -19.702 1.00 90.69 95 SER A C 1
ATOM 778 O O . SER A 1 95 ? 15.473 6.911 -19.974 1.00 90.69 95 SER A O 1
ATOM 780 N N . ASP A 1 96 ? 16.153 8.652 -18.708 1.00 86.44 96 ASP A N 1
ATOM 781 C CA . ASP A 1 96 ? 14.973 8.705 -17.841 1.00 86.44 96 ASP A CA 1
ATOM 782 C C . ASP A 1 96 ? 14.601 7.327 -17.283 1.00 86.44 96 ASP A C 1
ATOM 784 O O . ASP A 1 96 ? 13.495 6.850 -17.465 1.00 86.44 96 ASP A O 1
ATOM 788 N N . LEU A 1 97 ? 15.565 6.620 -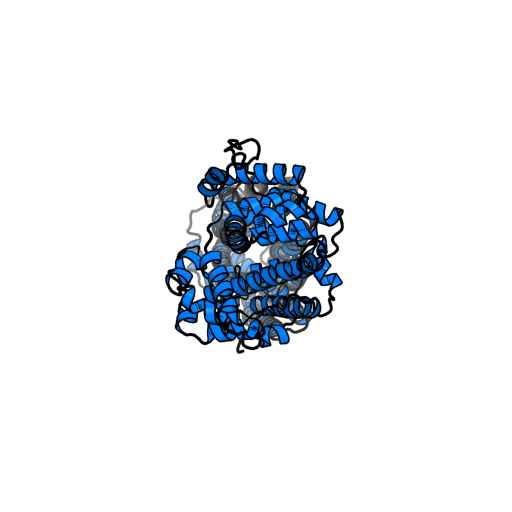16.679 1.00 85.62 97 LEU A N 1
ATOM 789 C CA . LEU A 1 97 ? 15.363 5.257 -16.160 1.00 85.62 97 LEU A CA 1
ATOM 790 C C . LEU A 1 97 ? 14.758 4.289 -17.194 1.00 85.62 97 LEU A C 1
ATOM 792 O O . LEU A 1 97 ? 13.909 3.473 -16.853 1.00 85.62 97 LEU A O 1
ATOM 796 N N . VAL A 1 98 ? 15.206 4.379 -18.448 1.00 91.38 98 VAL A N 1
ATOM 797 C CA . VAL A 1 98 ? 14.835 3.490 -19.560 1.00 91.38 98 VAL A CA 1
ATOM 798 C C . VAL A 1 98 ? 13.348 3.531 -19.962 1.00 91.38 98 VAL A C 1
ATOM 800 O O . VAL A 1 98 ? 12.878 2.631 -20.658 1.00 91.38 98 VAL A O 1
ATOM 803 N N . HIS A 1 99 ? 12.590 4.575 -19.597 1.00 93.62 99 HIS A N 1
ATOM 804 C CA . HIS A 1 99 ? 11.184 4.707 -20.014 1.00 93.62 99 HIS A CA 1
ATOM 805 C C . HIS A 1 99 ? 10.989 4.706 -21.543 1.00 93.62 99 HIS A C 1
ATOM 807 O O . HIS A 1 99 ? 10.130 3.952 -22.012 1.00 93.62 99 HIS A O 1
ATOM 813 N N . PRO A 1 100 ? 11.777 5.442 -22.358 1.00 96.56 100 PRO A N 1
ATOM 814 C CA . PRO A 1 100 ? 11.570 5.443 -23.807 1.00 96.56 100 PRO A CA 1
ATOM 815 C C . PRO A 1 100 ? 11.730 4.049 -24.429 1.00 96.56 100 PRO A C 1
ATOM 817 O O . PRO A 1 100 ? 10.885 3.618 -25.215 1.00 96.56 100 PRO A O 1
ATOM 820 N N . ILE A 1 101 ? 12.755 3.286 -24.032 1.00 96.75 101 ILE A N 1
ATOM 821 C CA . ILE A 1 101 ? 12.949 1.924 -24.548 1.00 96.75 101 ILE A CA 1
ATOM 822 C C . ILE A 1 101 ? 11.900 0.931 -24.011 1.00 96.75 101 ILE A C 1
ATOM 824 O O . ILE A 1 101 ? 11.521 0.006 -24.728 1.00 96.75 101 ILE A O 1
ATOM 828 N N . ILE A 1 102 ? 11.349 1.141 -22.806 1.00 95.56 102 ILE A N 1
ATOM 829 C CA . ILE A 1 102 ? 10.182 0.382 -22.316 1.00 95.56 102 ILE A CA 1
ATOM 830 C C . ILE A 1 102 ? 8.966 0.632 -23.219 1.00 95.56 102 ILE A C 1
ATOM 832 O O . ILE A 1 102 ? 8.299 -0.323 -23.622 1.00 95.56 102 ILE A O 1
ATOM 836 N N . HIS A 1 103 ? 8.695 1.891 -23.580 1.00 95.00 103 HIS A N 1
ATOM 837 C CA . HIS A 1 103 ? 7.599 2.239 -24.490 1.00 95.00 103 HIS A CA 1
ATOM 838 C C . HIS A 1 103 ? 7.810 1.612 -25.872 1.00 95.00 103 HIS A C 1
ATOM 840 O O . HIS A 1 103 ? 6.870 1.055 -26.443 1.00 95.00 103 HIS A O 1
ATOM 846 N N . LEU A 1 104 ? 9.052 1.604 -26.371 1.00 96.44 104 LEU A N 1
ATOM 847 C CA . LEU A 1 104 ? 9.399 0.910 -27.609 1.00 96.44 104 LEU A CA 1
ATOM 848 C C . LEU A 1 104 ? 9.137 -0.599 -27.499 1.00 96.44 104 LEU A C 1
ATOM 850 O O . LEU A 1 104 ? 8.563 -1.184 -28.415 1.00 96.44 104 LEU A O 1
ATOM 854 N N . GLY A 1 105 ? 9.505 -1.221 -26.374 1.00 95.44 105 GLY A N 1
ATOM 855 C CA . GLY A 1 105 ? 9.226 -2.628 -26.080 1.00 95.44 105 GLY A CA 1
ATOM 856 C C . GLY A 1 105 ? 7.731 -2.951 -26.135 1.00 95.44 105 GLY A C 1
ATOM 857 O O . GLY A 1 105 ? 7.335 -3.889 -26.826 1.00 95.44 105 GLY A O 1
ATOM 858 N N . CYS A 1 106 ? 6.892 -2.125 -25.500 1.00 93.19 106 CYS A N 1
ATOM 859 C CA . CYS A 1 106 ? 5.432 -2.217 -25.606 1.00 93.19 106 CYS A CA 1
ATOM 860 C C . CYS A 1 106 ? 4.946 -2.056 -27.056 1.00 93.19 106 CYS A C 1
ATOM 862 O O . CYS A 1 106 ? 4.095 -2.817 -27.515 1.00 93.19 106 CYS A O 1
ATOM 864 N N . GLY A 1 107 ? 5.480 -1.070 -27.783 1.00 94.25 107 GLY A N 1
ATOM 865 C CA . GLY A 1 107 ? 5.126 -0.806 -29.176 1.00 94.25 107 GLY A CA 1
ATOM 866 C C . GLY A 1 107 ? 5.447 -1.977 -30.107 1.00 94.25 107 GLY A C 1
ATOM 867 O O . GLY A 1 107 ? 4.627 -2.306 -30.963 1.00 94.25 107 GLY A O 1
ATOM 868 N N . ILE A 1 108 ? 6.593 -2.638 -29.909 1.00 94.38 108 ILE A N 1
ATOM 869 C CA . ILE A 1 108 ? 7.007 -3.829 -30.666 1.00 94.38 108 ILE A CA 1
ATOM 870 C C . ILE A 1 108 ? 6.147 -5.044 -30.290 1.00 94.38 108 ILE A C 1
ATOM 872 O O . ILE A 1 108 ? 5.601 -5.686 -31.184 1.00 94.38 108 ILE A O 1
ATOM 876 N N . GLU A 1 109 ? 5.984 -5.337 -28.995 1.00 92.06 109 GLU A N 1
ATOM 877 C CA . GLU A 1 109 ? 5.227 -6.503 -28.504 1.00 92.06 109 GLU A CA 1
ATOM 878 C C . GLU A 1 109 ? 3.757 -6.467 -28.937 1.00 92.06 109 GLU A C 1
ATOM 880 O O . GLU A 1 109 ? 3.203 -7.471 -29.383 1.00 92.06 109 GLU A O 1
ATOM 885 N N . PHE A 1 110 ? 3.114 -5.302 -28.833 1.00 90.12 110 PHE A N 1
ATOM 886 C CA . PHE A 1 110 ? 1.688 -5.147 -29.131 1.00 90.12 110 PHE A CA 1
ATOM 887 C C . PHE A 1 110 ? 1.406 -4.595 -30.533 1.00 90.12 110 PHE A C 1
ATOM 889 O O . PHE A 1 110 ? 0.242 -4.353 -30.869 1.00 90.12 110 PHE A O 1
ATOM 896 N N . GLY A 1 111 ? 2.449 -4.361 -31.338 1.00 89.69 111 GLY A N 1
ATOM 897 C CA . GLY A 1 111 ? 2.337 -3.795 -32.681 1.00 89.69 111 GLY A CA 1
ATOM 898 C C . GLY A 1 111 ? 1.600 -2.453 -32.708 1.00 89.69 111 GLY A C 1
ATOM 899 O O . GLY A 1 111 ? 0.728 -2.265 -33.552 1.00 89.69 111 GLY A O 1
ATOM 900 N N . GLN A 1 112 ? 1.897 -1.551 -31.765 1.00 93.62 112 GLN A N 1
ATOM 901 C CA . GLN A 1 112 ? 1.216 -0.258 -31.601 1.00 93.62 112 GLN A CA 1
ATOM 902 C C . GLN A 1 112 ? 2.070 0.902 -32.149 1.00 93.62 112 GLN A C 1
ATOM 904 O O . GLN A 1 112 ? 3.026 1.313 -31.487 1.00 93.62 112 GLN A O 1
ATOM 909 N N . PRO A 1 113 ? 1.724 1.482 -33.319 1.00 94.81 113 PRO A N 1
ATOM 910 C CA . PRO A 1 113 ? 2.473 2.583 -33.934 1.00 94.81 113 PRO A CA 1
ATOM 911 C C . PRO A 1 113 ? 2.603 3.828 -33.058 1.00 94.81 113 PRO A C 1
ATOM 913 O O . PRO A 1 113 ? 3.667 4.441 -33.025 1.00 94.81 113 PRO A O 1
ATOM 916 N N . SER A 1 114 ? 1.545 4.179 -32.324 1.00 92.81 114 SER A N 1
ATOM 917 C CA . SER A 1 114 ? 1.531 5.349 -31.442 1.00 92.81 114 SER A CA 1
ATOM 918 C C . SER A 1 114 ? 2.543 5.226 -30.304 1.00 92.81 114 SER A C 1
ATOM 920 O O . SER A 1 114 ? 3.244 6.188 -30.020 1.00 92.81 114 SER A O 1
ATOM 922 N N . LEU A 1 115 ? 2.687 4.035 -29.710 1.00 95.00 115 LEU A N 1
ATOM 923 C CA . LEU A 1 115 ? 3.674 3.790 -28.652 1.00 95.00 115 LEU A CA 1
ATOM 924 C C . LEU A 1 115 ? 5.113 3.857 -29.178 1.00 95.00 115 LEU A C 1
ATOM 926 O O . LEU A 1 115 ? 6.008 4.288 -28.460 1.00 95.00 115 LEU A O 1
ATOM 930 N N . VAL A 1 116 ? 5.346 3.467 -30.437 1.00 97.00 116 VAL A N 1
ATOM 931 C CA . VAL A 1 116 ? 6.664 3.626 -31.073 1.00 97.00 116 VAL A CA 1
ATOM 932 C C . VAL A 1 116 ? 6.970 5.097 -31.356 1.00 97.00 116 VAL A C 1
ATOM 934 O O . VAL A 1 116 ? 8.087 5.538 -31.090 1.00 97.00 116 VAL A O 1
ATOM 937 N N . ALA A 1 117 ? 5.993 5.866 -31.848 1.00 96.75 117 ALA A N 1
ATOM 938 C CA . ALA A 1 117 ? 6.147 7.309 -32.036 1.00 96.75 117 ALA A CA 1
ATOM 939 C C . ALA A 1 117 ? 6.441 8.015 -30.704 1.00 96.75 117 ALA A C 1
ATOM 941 O O . ALA A 1 117 ? 7.372 8.811 -30.618 1.00 96.75 117 ALA A O 1
ATOM 942 N N . GLU A 1 118 ? 5.694 7.663 -29.656 1.00 95.00 118 GLU A N 1
ATOM 943 C CA . GLU A 1 118 ? 5.883 8.159 -28.294 1.00 95.00 118 GLU A CA 1
ATOM 944 C C . GLU A 1 118 ? 7.273 7.824 -27.749 1.00 95.00 118 GLU A C 1
ATOM 946 O O . GLU A 1 118 ? 7.942 8.710 -27.224 1.00 95.00 118 GLU A O 1
ATOM 951 N N . ALA A 1 119 ? 7.738 6.584 -27.921 1.00 97.25 119 ALA A N 1
ATOM 952 C CA . ALA A 1 119 ? 9.069 6.160 -27.499 1.00 97.25 119 ALA A CA 1
ATOM 953 C C . ALA A 1 119 ? 10.183 6.974 -28.174 1.00 97.25 119 ALA A C 1
ATOM 955 O O . ALA A 1 119 ? 11.093 7.467 -27.507 1.00 97.25 119 ALA A O 1
ATOM 956 N N . LEU A 1 120 ? 10.106 7.143 -29.498 1.00 97.81 120 LEU A N 1
ATOM 957 C CA . LEU A 1 120 ? 11.091 7.903 -30.271 1.00 97.81 120 LEU A CA 1
ATOM 958 C C . LEU A 1 120 ? 11.057 9.396 -29.922 1.00 97.81 120 LEU A C 1
ATOM 960 O O . LEU A 1 120 ? 12.112 10.011 -29.757 1.00 97.81 120 LEU A O 1
ATOM 964 N N . ALA A 1 121 ? 9.866 9.970 -29.754 1.00 96.06 121 ALA A N 1
ATOM 965 C CA . ALA A 1 121 ? 9.701 11.364 -29.359 1.00 96.06 121 ALA A CA 1
ATOM 966 C C . ALA A 1 121 ? 10.210 11.628 -27.938 1.00 96.06 121 ALA A C 1
ATOM 968 O O . ALA A 1 121 ? 10.939 12.597 -27.724 1.00 96.06 121 ALA A O 1
ATOM 969 N N . ALA A 1 122 ? 9.888 10.743 -26.988 1.00 95.31 122 ALA A N 1
ATOM 970 C CA . ALA A 1 122 ? 10.393 10.806 -25.621 1.00 95.31 122 ALA A CA 1
ATOM 971 C C . ALA A 1 122 ? 11.924 10.744 -25.613 1.00 95.31 122 ALA A C 1
ATOM 973 O O . ALA A 1 122 ? 12.572 11.614 -25.034 1.00 95.31 122 ALA A O 1
ATOM 974 N N . ALA A 1 123 ? 12.519 9.787 -26.335 1.00 97.06 123 ALA A N 1
ATOM 975 C CA . ALA A 1 123 ? 13.969 9.706 -26.471 1.00 97.06 123 ALA A CA 1
ATOM 976 C C . ALA A 1 123 ? 14.562 11.025 -26.996 1.00 97.06 123 ALA A C 1
ATOM 978 O O . ALA A 1 123 ? 15.508 11.536 -26.409 1.00 97.06 123 ALA A O 1
ATOM 979 N N . CYS A 1 124 ? 13.988 11.638 -28.034 1.00 96.69 124 CYS A N 1
ATOM 980 C CA . CYS A 1 124 ? 14.526 12.876 -28.609 1.00 96.69 124 CYS A CA 1
ATOM 981 C C . CYS A 1 124 ? 14.561 14.060 -27.627 1.00 96.69 124 CYS A C 1
ATOM 983 O O . CYS A 1 124 ? 15.440 14.912 -27.749 1.00 96.69 124 CYS A O 1
ATOM 985 N N . VAL A 1 125 ? 13.668 14.114 -26.634 1.00 94.38 125 VAL A N 1
ATOM 986 C CA . VAL A 1 125 ? 13.614 15.222 -25.663 1.00 94.38 125 VAL A CA 1
ATOM 987 C C . VAL A 1 125 ? 14.355 14.958 -24.350 1.00 94.38 125 VAL A C 1
ATOM 989 O O . VAL A 1 125 ? 14.579 15.893 -23.585 1.00 94.38 125 VAL A O 1
ATOM 992 N N . HIS A 1 126 ? 14.777 13.720 -24.083 1.00 93.69 126 HIS A N 1
ATOM 993 C CA . HIS A 1 126 ? 15.572 13.390 -22.898 1.00 93.69 126 HIS A CA 1
ATOM 994 C C . HIS A 1 126 ? 17.063 13.663 -23.095 1.00 93.69 126 HIS A C 1
ATOM 996 O O . HIS A 1 126 ? 17.575 13.633 -24.208 1.00 93.69 126 HIS A O 1
ATOM 1002 N N . GLU A 1 127 ? 17.791 13.880 -21.998 1.00 91.06 127 GLU A N 1
ATOM 1003 C CA . GLU A 1 127 ? 19.256 13.984 -21.997 1.00 91.06 127 GLU A CA 1
ATOM 1004 C C . GLU A 1 127 ? 19.930 12.704 -22.513 1.00 91.06 127 GLU A C 1
ATOM 1006 O O . GLU A 1 127 ? 19.334 11.631 -22.488 1.00 91.06 127 GLU A O 1
ATOM 1011 N N . ASN A 1 128 ? 21.201 12.779 -22.921 1.00 93.38 128 ASN A N 1
ATOM 1012 C CA . ASN A 1 128 ? 21.929 11.634 -23.481 1.00 93.38 128 ASN A CA 1
ATOM 1013 C C . ASN A 1 128 ? 23.141 11.187 -22.647 1.00 93.38 128 ASN A C 1
ATOM 1015 O O . ASN A 1 128 ? 24.259 11.040 -23.147 1.00 93.38 128 ASN A O 1
ATOM 1019 N N . TRP A 1 129 ? 22.943 10.980 -21.345 1.00 92.56 129 TRP A N 1
ATOM 1020 C CA . TRP A 1 129 ? 24.007 10.456 -20.487 1.00 92.56 129 TRP A CA 1
ATOM 1021 C C . TRP A 1 129 ? 24.450 9.017 -20.846 1.00 92.56 129 TRP A C 1
ATOM 1023 O O . TRP A 1 129 ? 25.645 8.750 -20.687 1.00 92.56 129 TRP A O 1
ATOM 1033 N N . PRO A 1 130 ? 23.614 8.096 -21.386 1.00 95.62 130 PRO A N 1
ATOM 1034 C CA . PRO A 1 130 ? 24.069 6.743 -21.725 1.00 95.62 130 PRO A CA 1
ATOM 1035 C C . PRO A 1 130 ? 25.095 6.693 -22.862 1.00 95.62 130 PRO A C 1
ATOM 1037 O O . PRO A 1 130 ? 26.038 5.896 -22.814 1.00 95.62 130 PRO A O 1
ATOM 1040 N N . LYS A 1 131 ? 24.989 7.593 -23.854 1.00 94.44 131 LYS A N 1
ATOM 1041 C CA . LYS A 1 131 ? 25.960 7.701 -24.961 1.00 94.44 131 LYS A CA 1
ATOM 1042 C C . LYS A 1 131 ? 27.398 7.865 -24.465 1.00 94.44 131 LYS A C 1
ATOM 1044 O O . LYS A 1 131 ? 28.318 7.355 -25.102 1.00 94.44 131 LYS A O 1
ATOM 1049 N N . THR A 1 132 ? 27.589 8.502 -23.303 1.00 93.81 132 THR A N 1
ATOM 1050 C CA . THR A 1 132 ? 28.914 8.764 -22.714 1.00 93.81 132 THR A CA 1
ATOM 1051 C C . THR A 1 132 ? 29.703 7.502 -22.371 1.00 93.81 132 THR A C 1
ATOM 1053 O O . THR A 1 132 ? 30.926 7.566 -22.341 1.00 93.81 132 THR A O 1
ATOM 1056 N N . PHE A 1 133 ? 29.049 6.356 -22.151 1.00 95.69 133 PHE A N 1
ATOM 1057 C CA . PHE A 1 133 ? 29.729 5.078 -21.910 1.00 95.69 133 PHE A CA 1
ATOM 1058 C C . PHE A 1 133 ? 29.380 3.996 -22.932 1.00 95.69 133 PHE A C 1
ATOM 1060 O O . PHE A 1 133 ? 30.204 3.106 -23.140 1.00 95.69 133 PHE A O 1
ATOM 1067 N N . LEU A 1 134 ? 28.222 4.047 -23.600 1.00 96.38 134 LEU A N 1
ATOM 1068 C CA . LEU A 1 134 ? 27.833 3.032 -24.586 1.00 96.38 134 LEU A CA 1
ATOM 1069 C C . LEU A 1 134 ? 28.787 2.999 -25.790 1.00 96.38 134 LEU A C 1
ATOM 1071 O O . LEU A 1 134 ? 29.440 1.977 -26.013 1.00 96.38 134 LEU A O 1
ATOM 1075 N N . LEU A 1 135 ? 28.941 4.116 -26.512 1.00 94.62 135 LEU A N 1
ATOM 1076 C CA . LEU A 1 135 ? 29.793 4.175 -27.710 1.00 94.62 135 LEU A CA 1
ATOM 1077 C C . LEU A 1 135 ? 31.291 4.010 -27.393 1.00 94.62 135 LEU A C 1
ATOM 1079 O O . LEU A 1 135 ? 31.981 3.283 -28.121 1.00 94.62 135 LEU A O 1
ATOM 1083 N N . PRO A 1 136 ? 31.828 4.589 -26.296 1.00 95.69 136 PRO A N 1
ATOM 1084 C CA . PRO A 1 136 ? 33.196 4.288 -25.881 1.00 95.69 136 PRO A CA 1
ATOM 1085 C C . PRO A 1 136 ? 33.408 2.811 -25.539 1.00 95.69 136 PRO A C 1
ATOM 1087 O O . PRO A 1 136 ? 34.464 2.267 -25.861 1.00 95.69 136 PRO A O 1
ATOM 1090 N N . THR A 1 137 ? 32.410 2.133 -24.956 1.00 95.69 137 THR A N 1
ATOM 1091 C CA . THR A 1 137 ? 32.492 0.687 -24.697 1.00 95.69 137 THR A CA 1
ATOM 1092 C C . THR A 1 137 ? 32.521 -0.110 -25.999 1.00 95.69 137 THR A C 1
ATOM 1094 O O . THR A 1 137 ? 33.372 -0.985 -26.142 1.00 95.69 137 THR A O 1
ATOM 1097 N N . GLU A 1 138 ? 31.668 0.214 -26.977 1.00 93.62 138 GLU A N 1
ATOM 1098 C CA . GLU A 1 138 ? 31.706 -0.424 -28.303 1.00 93.62 138 GLU A CA 1
ATOM 1099 C C . GLU A 1 138 ? 33.074 -0.234 -28.982 1.00 93.62 138 GLU A C 1
ATOM 1101 O O . GLU A 1 138 ? 33.667 -1.186 -29.493 1.00 93.62 138 GLU A O 1
ATOM 1106 N N . THR A 1 139 ? 33.625 0.981 -28.925 1.00 93.31 139 THR A N 1
ATOM 1107 C CA . THR A 1 139 ? 34.949 1.303 -29.484 1.00 93.31 139 THR A CA 1
ATOM 1108 C C . THR A 1 139 ? 36.065 0.523 -28.782 1.00 93.31 139 THR A C 1
ATOM 1110 O O . THR A 1 139 ? 36.978 0.005 -29.434 1.00 93.31 139 THR A O 1
ATOM 1113 N N . PHE A 1 140 ? 35.984 0.394 -27.456 1.00 93.19 140 PHE A N 1
ATOM 1114 C CA . PHE A 1 140 ? 36.932 -0.367 -26.646 1.00 93.19 140 PHE A CA 1
ATOM 1115 C C . PHE A 1 140 ? 36.899 -1.864 -26.971 1.00 93.19 140 PHE A C 1
ATOM 1117 O O . PHE A 1 140 ? 37.960 -2.471 -27.120 1.00 93.19 140 PHE A O 1
ATOM 1124 N N . VAL A 1 141 ? 35.707 -2.452 -27.124 1.00 91.50 141 VAL A N 1
ATOM 1125 C CA . VAL A 1 141 ? 35.532 -3.861 -27.520 1.00 91.50 141 VAL A CA 1
ATOM 1126 C C . VAL A 1 141 ? 36.093 -4.109 -28.922 1.00 91.50 141 VAL A C 1
ATOM 1128 O O . VAL A 1 141 ? 36.793 -5.095 -29.126 1.00 91.50 141 VAL A O 1
ATOM 1131 N N . ARG A 1 142 ? 35.875 -3.195 -29.880 1.00 89.44 142 ARG A N 1
ATOM 1132 C CA . ARG A 1 142 ? 36.449 -3.311 -31.236 1.00 89.44 142 ARG A CA 1
ATOM 1133 C C . ARG A 1 142 ? 37.980 -3.226 -31.243 1.00 89.44 142 ARG A C 1
ATOM 1135 O O . ARG A 1 142 ? 38.627 -3.876 -32.060 1.00 89.44 142 ARG A O 1
ATOM 1142 N N . SER A 1 143 ? 38.556 -2.418 -30.352 1.00 87.38 143 SER A N 1
ATOM 1143 C CA . SER A 1 143 ? 40.001 -2.138 -30.316 1.00 87.38 143 SER A CA 1
ATOM 1144 C C . SER A 1 143 ? 40.809 -3.173 -29.527 1.00 87.38 143 SER A C 1
ATOM 1146 O O . SER A 1 143 ? 41.988 -3.381 -29.810 1.00 87.38 143 SER A O 1
ATOM 1148 N N . ASN A 1 144 ? 40.194 -3.838 -28.548 1.00 81.69 144 ASN A N 1
ATOM 1149 C CA . ASN A 1 144 ? 40.843 -4.850 -27.721 1.00 81.69 144 ASN A CA 1
ATOM 1150 C C . ASN A 1 144 ? 40.349 -6.245 -28.105 1.00 81.69 144 ASN A C 1
ATOM 1152 O O . ASN A 1 144 ? 39.156 -6.512 -28.044 1.00 81.69 144 ASN A O 1
ATOM 1156 N N . LYS A 1 145 ? 41.263 -7.169 -28.444 1.00 64.12 145 LYS A N 1
ATOM 1157 C CA . LYS A 1 145 ? 40.901 -8.584 -28.647 1.00 64.12 145 LYS A CA 1
ATOM 1158 C C . LYS A 1 145 ? 40.167 -9.099 -27.406 1.00 64.12 145 LYS A C 1
ATOM 1160 O O . LYS A 1 145 ? 40.759 -9.167 -26.328 1.00 64.12 145 LYS A O 1
ATOM 1165 N N . ALA A 1 146 ? 38.889 -9.425 -27.576 1.00 58.91 146 ALA A N 1
ATOM 1166 C CA . ALA A 1 146 ? 37.998 -9.805 -26.497 1.00 58.91 146 ALA A CA 1
ATOM 1167 C C . ALA A 1 146 ? 38.536 -11.017 -25.720 1.00 58.91 146 ALA A C 1
ATOM 1169 O O . ALA A 1 146 ? 38.904 -12.042 -26.297 1.00 58.91 146 ALA A O 1
ATOM 1170 N N . GLY A 1 147 ? 38.575 -10.897 -24.391 1.00 66.88 147 GLY A N 1
ATOM 1171 C CA . GLY A 1 147 ? 38.550 -12.072 -23.524 1.00 66.88 147 GLY A CA 1
ATOM 1172 C C . GLY A 1 147 ? 37.176 -12.747 -23.594 1.00 66.88 147 GLY A C 1
ATOM 1173 O O . GLY A 1 147 ? 36.224 -12.172 -24.115 1.00 66.88 147 GLY A O 1
ATOM 1174 N N . SER A 1 148 ? 37.046 -13.958 -23.050 1.00 79.44 148 SER A N 1
ATOM 1175 C CA . SER A 1 148 ? 35.750 -14.644 -22.967 1.00 79.44 148 SER A CA 1
ATOM 1176 C C . SER A 1 148 ? 34.702 -13.772 -22.268 1.00 79.44 148 SER A C 1
ATOM 1178 O O . SER A 1 148 ? 34.961 -13.279 -21.165 1.00 79.44 148 SER A O 1
ATOM 1180 N N . SER A 1 149 ? 33.520 -13.625 -22.870 1.00 92.44 149 SER A N 1
ATOM 1181 C CA . SER A 1 149 ? 32.437 -12.859 -22.258 1.00 92.44 149 SER A CA 1
ATOM 1182 C C . SER A 1 149 ? 32.013 -13.446 -20.907 1.00 92.44 149 SER A C 1
ATOM 1184 O O . SER A 1 149 ? 31.827 -14.657 -20.773 1.00 92.44 149 SER A O 1
ATOM 1186 N N . LEU A 1 150 ? 31.824 -12.577 -19.913 1.00 95.31 150 LEU A N 1
ATOM 1187 C CA . LEU A 1 150 ? 31.369 -12.953 -18.578 1.00 95.31 150 LEU A CA 1
ATOM 1188 C C . LEU A 1 150 ? 29.834 -12.967 -18.483 1.00 95.31 150 LEU A C 1
ATOM 1190 O O . LEU A 1 150 ? 29.164 -12.257 -19.242 1.00 95.31 150 LEU A O 1
ATOM 1194 N N . PRO A 1 151 ? 29.265 -13.739 -17.540 1.00 97.00 151 PRO A N 1
ATOM 1195 C CA . PRO A 1 151 ? 27.875 -13.580 -17.134 1.00 97.00 151 PRO A CA 1
ATOM 1196 C C . PRO A 1 151 ? 27.602 -12.182 -16.568 1.00 97.00 151 PRO A C 1
ATOM 1198 O O . PRO A 1 151 ? 28.475 -11.611 -15.903 1.00 97.00 151 PRO A O 1
ATOM 1201 N N . MET A 1 152 ? 26.390 -11.658 -16.760 1.00 97.38 152 MET A N 1
ATOM 1202 C CA . MET A 1 152 ? 26.004 -10.323 -16.278 1.00 97.38 152 MET A CA 1
ATOM 1203 C C . MET A 1 152 ? 26.255 -10.172 -14.771 1.00 97.38 152 MET A C 1
ATOM 1205 O O . MET A 1 152 ? 26.857 -9.188 -14.341 1.00 97.38 152 MET A O 1
ATOM 1209 N N . LEU A 1 153 ? 25.898 -11.180 -13.969 1.00 97.00 153 LEU A N 1
ATOM 1210 C CA . LEU A 1 153 ? 26.120 -11.163 -12.519 1.00 97.00 153 LEU A CA 1
ATOM 1211 C C . LEU A 1 153 ? 27.600 -10.957 -12.143 1.00 97.00 153 LEU A C 1
ATOM 1213 O O . LEU A 1 153 ? 27.906 -10.181 -11.239 1.00 97.00 153 LEU A O 1
ATOM 1217 N N . GLN A 1 154 ? 28.534 -11.583 -12.867 1.00 97.19 154 GLN A N 1
ATOM 1218 C CA . GLN A 1 154 ? 29.971 -11.421 -12.609 1.00 97.19 154 GLN A CA 1
ATOM 1219 C C . GLN A 1 154 ? 30.474 -10.021 -12.987 1.00 97.19 154 GLN A C 1
ATOM 1221 O O . GLN A 1 154 ? 31.394 -9.500 -12.350 1.00 97.19 154 GLN A O 1
ATOM 1226 N N . VAL A 1 155 ? 29.861 -9.385 -13.991 1.00 97.00 155 VAL A N 1
ATOM 1227 C CA . VAL A 1 155 ? 30.131 -7.978 -14.318 1.00 97.00 155 VAL A CA 1
ATOM 1228 C C . VAL A 1 155 ? 29.704 -7.081 -13.152 1.00 97.00 155 VAL A C 1
ATOM 1230 O O . VAL A 1 155 ? 30.522 -6.292 -12.673 1.00 97.00 155 VAL A O 1
ATOM 1233 N N . LEU A 1 156 ? 28.496 -7.267 -12.611 1.00 97.44 156 LEU A N 1
ATOM 1234 C CA . LEU A 1 156 ? 28.004 -6.503 -11.454 1.00 97.44 156 LEU A CA 1
ATOM 1235 C C . LEU A 1 156 ? 28.862 -6.714 -10.195 1.00 97.44 156 LEU A C 1
ATOM 1237 O O . LEU A 1 156 ? 29.192 -5.761 -9.486 1.00 97.44 156 LEU A O 1
ATOM 1241 N N . GLU A 1 157 ? 29.294 -7.950 -9.932 1.00 96.31 157 GLU A N 1
ATOM 1242 C CA . GLU A 1 157 ? 30.224 -8.253 -8.838 1.00 96.31 157 GLU A CA 1
ATOM 1243 C C . GLU A 1 157 ? 31.577 -7.561 -9.017 1.00 96.31 157 GLU A C 1
ATOM 1245 O O . GLU A 1 157 ? 32.186 -7.123 -8.039 1.00 96.31 157 GLU A O 1
ATOM 1250 N N . SER A 1 158 ? 32.063 -7.448 -10.256 1.00 95.69 158 SER A N 1
ATOM 1251 C CA . SER A 1 158 ? 33.327 -6.771 -10.538 1.00 95.69 158 SER A CA 1
ATOM 1252 C C . SER A 1 158 ? 33.249 -5.257 -10.315 1.00 95.69 158 SER A C 1
ATOM 1254 O O . SER A 1 158 ? 34.198 -4.697 -9.769 1.00 95.69 158 SER A O 1
ATOM 1256 N N . LEU A 1 159 ? 32.107 -4.624 -10.616 1.00 96.00 159 LEU A N 1
ATOM 1257 C CA . LEU A 1 159 ? 31.837 -3.222 -10.266 1.00 96.00 159 LEU A CA 1
ATOM 1258 C C . LEU A 1 159 ? 31.827 -3.025 -8.745 1.00 96.00 159 LEU A C 1
ATOM 1260 O O . LEU A 1 159 ? 32.474 -2.120 -8.223 1.00 96.00 159 LEU A O 1
ATOM 1264 N N . ARG A 1 160 ? 31.168 -3.931 -8.012 1.00 95.19 160 ARG A N 1
ATOM 1265 C CA . ARG A 1 160 ? 31.087 -3.890 -6.543 1.00 95.19 160 ARG A CA 1
ATOM 1266 C C . ARG A 1 160 ? 32.436 -4.088 -5.839 1.00 95.19 160 ARG A C 1
ATOM 1268 O O . ARG A 1 160 ? 32.601 -3.664 -4.701 1.00 95.19 160 ARG A O 1
ATOM 1275 N N . LYS A 1 161 ? 33.412 -4.736 -6.480 1.00 95.69 161 LYS A N 1
ATOM 1276 C CA . LYS A 1 161 ? 34.766 -4.901 -5.919 1.00 95.69 161 LYS A CA 1
ATOM 1277 C C . LYS A 1 161 ? 35.603 -3.622 -5.981 1.00 95.69 161 LYS A C 1
ATOM 1279 O O . LYS A 1 161 ? 36.640 -3.570 -5.326 1.00 95.69 161 LYS A O 1
ATOM 1284 N N . ASN A 1 162 ? 35.181 -2.616 -6.746 1.00 95.19 162 ASN A N 1
ATOM 1285 C CA . ASN A 1 162 ? 35.900 -1.357 -6.874 1.00 95.19 162 ASN A CA 1
ATOM 1286 C C . ASN A 1 162 ? 35.394 -0.323 -5.841 1.00 95.19 162 ASN A C 1
ATOM 1288 O O . ASN A 1 162 ? 34.242 0.109 -5.941 1.00 95.19 162 ASN A O 1
ATOM 1292 N N . PRO A 1 163 ? 36.230 0.111 -4.875 1.00 93.81 163 PRO A N 1
ATOM 1293 C CA . PRO A 1 163 ? 35.830 1.079 -3.852 1.00 93.81 163 PRO A CA 1
ATOM 1294 C C . PRO A 1 163 ? 35.365 2.426 -4.417 1.00 93.81 163 PRO A C 1
ATOM 1296 O O . PRO A 1 163 ? 34.430 3.018 -3.874 1.00 93.81 163 PRO A O 1
ATOM 1299 N N . ASP A 1 164 ? 35.969 2.888 -5.514 1.00 93.12 164 ASP A N 1
ATOM 1300 C CA . ASP A 1 164 ? 35.645 4.179 -6.131 1.00 93.12 164 ASP A CA 1
ATOM 1301 C C . ASP A 1 164 ? 34.243 4.151 -6.755 1.00 93.12 164 ASP A C 1
ATOM 1303 O O . ASP A 1 164 ? 33.496 5.122 -6.666 1.00 93.12 164 ASP A O 1
ATOM 1307 N N . ILE A 1 165 ? 33.849 3.003 -7.320 1.00 95.25 165 ILE A N 1
ATOM 1308 C CA . ILE A 1 165 ? 32.514 2.797 -7.895 1.00 95.25 165 ILE A CA 1
ATOM 1309 C C . ILE A 1 165 ? 31.468 2.664 -6.784 1.00 95.25 165 ILE A C 1
ATOM 1311 O O . ILE A 1 165 ? 30.444 3.341 -6.818 1.00 95.25 165 ILE A O 1
ATOM 1315 N N . VAL A 1 166 ? 31.731 1.842 -5.762 1.00 93.56 166 VAL A N 1
ATOM 1316 C CA . VAL A 1 166 ? 30.795 1.622 -4.641 1.00 93.56 166 VAL A CA 1
ATOM 1317 C C . VAL A 1 166 ? 30.506 2.914 -3.874 1.00 93.56 166 VAL A C 1
ATOM 1319 O O . VAL A 1 166 ? 29.376 3.149 -3.455 1.00 93.56 166 VAL A O 1
ATOM 1322 N N . THR A 1 167 ? 31.516 3.766 -3.695 1.00 92.12 167 THR A N 1
ATOM 1323 C CA . THR A 1 167 ? 31.379 5.059 -2.998 1.00 92.12 167 THR A CA 1
ATOM 1324 C C . THR A 1 167 ? 31.015 6.218 -3.934 1.00 92.12 167 THR A C 1
ATOM 1326 O O . THR A 1 167 ? 30.935 7.372 -3.502 1.00 92.12 167 THR A O 1
ATOM 1329 N N . GLY A 1 168 ? 30.763 5.909 -5.211 1.00 90.56 168 GLY A N 1
ATOM 1330 C CA . GLY A 1 168 ? 30.458 6.871 -6.260 1.00 90.56 168 GLY A CA 1
ATOM 1331 C C . GLY A 1 168 ? 29.129 7.594 -6.061 1.00 90.56 168 GLY A C 1
ATOM 1332 O O . GLY A 1 168 ? 29.040 8.767 -6.416 1.00 90.56 168 GLY A O 1
ATOM 1333 N N . THR A 1 169 ? 28.126 6.957 -5.449 1.00 90.94 169 THR A N 1
ATOM 1334 C CA . THR A 1 169 ? 26.824 7.562 -5.101 1.00 90.94 169 THR A CA 1
ATOM 1335 C C . THR A 1 169 ? 26.808 8.019 -3.643 1.00 90.94 169 THR A C 1
ATOM 1337 O O . THR A 1 169 ? 27.251 7.298 -2.748 1.00 90.94 169 THR A O 1
ATOM 1340 N N . LYS A 1 170 ? 26.271 9.214 -3.380 1.00 88.94 170 LYS A N 1
ATOM 1341 C CA . LYS A 1 170 ? 26.213 9.844 -2.055 1.00 88.94 170 LYS A CA 1
ATOM 1342 C C . LYS A 1 170 ? 24.779 10.180 -1.660 1.00 88.94 170 LYS A C 1
ATOM 1344 O O . LYS A 1 170 ? 23.918 10.442 -2.492 1.00 88.94 170 LYS A O 1
ATOM 1349 N N . GLU A 1 171 ? 24.521 10.238 -0.354 1.00 84.00 171 GLU A N 1
ATOM 1350 C CA . GLU A 1 171 ? 23.213 10.668 0.165 1.00 84.00 171 GLU A CA 1
ATOM 1351 C C . GLU A 1 171 ? 22.897 12.134 -0.175 1.00 84.00 171 GLU A C 1
ATOM 1353 O O . GLU A 1 171 ? 21.731 12.488 -0.306 1.00 84.00 171 GLU A O 1
ATOM 1358 N N . THR A 1 172 ? 23.927 12.966 -0.365 1.00 88.50 172 THR A N 1
ATOM 1359 C CA . THR A 1 172 ? 23.817 14.391 -0.723 1.00 88.50 172 THR A CA 1
ATOM 1360 C C . THR A 1 172 ? 23.627 14.642 -2.220 1.00 88.50 172 THR A C 1
ATOM 1362 O O . THR A 1 172 ? 23.745 15.786 -2.654 1.00 88.50 172 THR A O 1
ATOM 1365 N N . ASP A 1 173 ? 23.431 13.596 -3.024 1.00 87.38 173 ASP A N 1
ATOM 1366 C CA . ASP A 1 173 ? 23.280 13.751 -4.469 1.00 87.38 173 ASP A CA 1
ATOM 1367 C C . ASP A 1 173 ? 21.955 14.420 -4.862 1.00 87.38 173 ASP A C 1
ATOM 1369 O O . ASP A 1 173 ? 20.972 14.317 -4.119 1.00 87.38 173 ASP A O 1
ATOM 1373 N N . PRO A 1 174 ? 21.913 15.083 -6.036 1.00 84.06 174 PRO A N 1
ATOM 1374 C CA . PRO A 1 174 ? 20.691 15.650 -6.601 1.00 84.06 174 PRO A CA 1
ATOM 1375 C C . PRO A 1 174 ? 19.604 14.593 -6.825 1.00 84.06 174 PRO A C 1
ATOM 1377 O O . PRO A 1 174 ? 19.844 13.390 -6.716 1.00 84.06 174 PRO A O 1
ATOM 1380 N N . PHE A 1 175 ? 18.403 15.047 -7.195 1.00 78.00 175 PHE A N 1
ATOM 1381 C CA . PHE A 1 175 ? 17.276 14.159 -7.496 1.00 78.00 175 PHE A CA 1
ATOM 1382 C C . PHE A 1 175 ? 17.652 13.082 -8.533 1.00 78.00 175 PHE A C 1
ATOM 1384 O O . PHE A 1 175 ? 17.463 11.891 -8.279 1.00 78.00 175 PHE A O 1
ATOM 1391 N N . ASN A 1 176 ? 18.302 13.480 -9.632 1.00 82.25 176 ASN A N 1
ATOM 1392 C CA . ASN A 1 176 ? 18.830 12.569 -10.649 1.00 82.25 176 ASN A CA 1
ATOM 1393 C C . ASN A 1 176 ? 20.214 12.031 -10.252 1.00 82.25 176 ASN A C 1
ATOM 1395 O O . ASN A 1 176 ? 21.253 12.433 -10.776 1.00 82.25 176 ASN A O 1
ATOM 1399 N N . LYS A 1 177 ? 20.235 11.085 -9.310 1.00 85.19 177 LYS A N 1
ATOM 1400 C CA . LYS A 1 177 ? 21.478 10.582 -8.697 1.00 85.19 177 LYS A CA 1
ATOM 1401 C C . LYS A 1 177 ? 22.489 9.983 -9.673 1.00 85.19 177 LYS A C 1
ATOM 1403 O O . LYS A 1 177 ? 23.681 10.027 -9.387 1.00 85.19 177 LYS A O 1
ATOM 1408 N N . ILE A 1 178 ? 22.045 9.414 -10.795 1.00 91.31 178 ILE A N 1
ATOM 1409 C CA . ILE A 1 178 ? 22.937 8.758 -11.761 1.00 91.31 178 ILE A CA 1
ATOM 1410 C C . ILE A 1 178 ? 23.683 9.797 -12.617 1.00 91.31 178 ILE A C 1
ATOM 1412 O O . ILE A 1 178 ? 24.903 9.894 -12.459 1.00 91.31 178 ILE A O 1
ATOM 1416 N N . PRO A 1 179 ? 23.015 10.596 -13.474 1.00 90.94 179 PRO A N 1
ATOM 1417 C CA . PRO A 1 179 ? 23.711 11.551 -14.339 1.00 90.94 179 PRO A CA 1
ATOM 1418 C C . PRO A 1 179 ? 24.318 12.737 -13.575 1.00 90.94 179 PRO A C 1
ATOM 1420 O O . PRO A 1 179 ? 25.440 13.145 -13.883 1.00 90.94 179 PRO A O 1
ATOM 1423 N N . ASP A 1 180 ? 23.640 13.250 -12.541 1.00 89.31 180 ASP A N 1
ATOM 1424 C CA . ASP A 1 180 ? 24.075 14.464 -11.832 1.00 89.31 180 ASP A CA 1
ATOM 1425 C C . ASP A 1 180 ? 24.929 14.181 -10.588 1.00 89.31 180 ASP A C 1
ATOM 1427 O O . ASP A 1 180 ? 25.571 15.085 -10.049 1.00 89.31 180 ASP A O 1
ATOM 1431 N N . GLY A 1 181 ? 24.953 12.931 -10.122 1.00 91.31 181 GLY A N 1
ATOM 1432 C CA . GLY A 1 181 ? 25.717 12.498 -8.952 1.00 91.31 181 GLY A CA 1
ATOM 1433 C C . GLY A 1 181 ? 26.842 11.535 -9.318 1.00 91.31 181 GLY A C 1
ATOM 1434 O O . GLY A 1 181 ? 28.014 11.915 -9.370 1.00 91.31 181 GLY A O 1
ATOM 1435 N N . PHE A 1 182 ? 26.478 10.274 -9.549 1.00 94.62 182 PHE A N 1
ATOM 1436 C CA . PHE A 1 182 ? 27.390 9.156 -9.782 1.00 94.62 182 PHE A CA 1
ATOM 1437 C C . PHE A 1 182 ? 28.317 9.397 -10.979 1.00 94.62 182 PHE A C 1
ATOM 1439 O O . PHE A 1 182 ? 29.534 9.386 -10.804 1.00 94.62 182 PHE A O 1
ATOM 1446 N N . LEU A 1 183 ? 27.776 9.708 -12.162 1.00 94.00 183 LEU A N 1
ATOM 1447 C CA . LEU A 1 183 ? 28.565 9.894 -13.390 1.00 94.00 183 LEU A CA 1
ATOM 1448 C C . LEU A 1 183 ? 29.414 11.176 -13.399 1.00 94.00 183 LEU A C 1
ATOM 1450 O O . LEU A 1 183 ? 30.339 11.298 -14.198 1.00 94.00 183 LEU A O 1
ATOM 1454 N N . LYS A 1 184 ? 29.164 12.122 -12.482 1.00 92.75 184 LYS A N 1
ATOM 1455 C CA . LYS A 1 184 ? 30.059 13.273 -12.258 1.00 92.75 184 LYS A CA 1
ATOM 1456 C C . LYS A 1 184 ? 31.317 12.900 -11.470 1.00 92.75 184 LYS A C 1
ATOM 1458 O O . LYS A 1 184 ? 32.275 13.670 -11.472 1.00 92.75 184 LYS A O 1
ATOM 1463 N N . ARG A 1 185 ? 31.312 11.764 -10.764 1.00 93.81 185 ARG A N 1
ATOM 1464 C CA . ARG A 1 185 ? 32.426 11.301 -9.917 1.00 93.81 185 ARG A CA 1
ATOM 1465 C C . ARG A 1 185 ? 33.110 10.052 -10.452 1.00 93.81 185 ARG A C 1
ATOM 1467 O O . ARG A 1 185 ? 34.327 9.961 -10.348 1.00 93.81 185 ARG A O 1
ATOM 1474 N N . VAL A 1 186 ? 32.338 9.119 -10.999 1.00 94.75 186 VAL A N 1
ATOM 1475 C CA . VAL A 1 186 ? 32.828 7.900 -11.641 1.00 94.75 186 VAL A CA 1
ATOM 1476 C C . VAL A 1 186 ? 32.714 8.099 -13.143 1.00 94.75 186 VAL A C 1
ATOM 1478 O O . VAL A 1 186 ? 31.610 8.117 -13.687 1.00 94.75 186 VAL A O 1
ATOM 1481 N N . THR A 1 187 ? 33.849 8.305 -13.805 1.00 91.38 187 THR A N 1
ATOM 1482 C CA . THR A 1 187 ? 33.845 8.677 -15.221 1.00 91.38 187 THR A CA 1
ATOM 1483 C C . THR A 1 187 ? 33.552 7.464 -16.112 1.00 91.38 187 THR A C 1
ATOM 1485 O O . THR A 1 187 ? 33.868 6.326 -15.739 1.00 91.38 187 THR A O 1
ATOM 1488 N N . PRO A 1 188 ? 32.978 7.666 -17.310 1.00 86.75 188 PRO A N 1
ATOM 1489 C CA . PRO A 1 188 ? 32.764 6.589 -18.273 1.00 86.75 188 PRO A CA 1
ATOM 1490 C C . PRO A 1 188 ? 34.017 5.754 -18.560 1.00 86.75 188 PRO A C 1
ATOM 1492 O O . PRO A 1 188 ? 33.926 4.533 -18.667 1.00 86.75 188 PRO A O 1
ATOM 1495 N N . GLU A 1 189 ? 35.202 6.365 -18.592 1.00 89.50 189 GLU A N 1
ATOM 1496 C CA . GLU A 1 189 ? 36.477 5.671 -18.817 1.00 89.50 189 GLU A CA 1
ATOM 1497 C C . GLU A 1 189 ? 36.797 4.660 -17.708 1.00 89.50 189 GLU A C 1
ATOM 1499 O O . GLU A 1 189 ? 37.414 3.628 -17.973 1.00 89.50 189 GLU A O 1
ATOM 1504 N N . GLN A 1 190 ? 36.355 4.920 -16.471 1.00 93.31 190 GLN A N 1
ATOM 1505 C CA . GLN A 1 190 ? 36.493 3.975 -15.361 1.00 93.31 190 GLN A CA 1
ATOM 1506 C C . GLN A 1 190 ? 35.515 2.799 -15.484 1.00 93.31 190 GLN A C 1
ATOM 1508 O O . GLN A 1 190 ? 35.821 1.706 -15.008 1.00 93.31 190 GLN A O 1
ATOM 1513 N N . LEU A 1 191 ? 34.357 3.001 -16.122 1.00 95.44 191 LEU A N 1
ATOM 1514 C CA . LEU A 1 191 ? 33.300 1.995 -16.274 1.00 95.44 191 LEU A CA 1
ATOM 1515 C C . LEU A 1 191 ? 33.520 1.090 -17.493 1.00 95.44 191 LEU A C 1
ATOM 1517 O O . LEU A 1 191 ? 33.320 -0.122 -17.394 1.00 95.44 191 LEU A O 1
ATOM 1521 N N . VAL A 1 192 ? 33.981 1.649 -18.616 1.00 95.50 192 VAL A N 1
ATOM 1522 C CA . VAL A 1 192 ? 34.172 0.957 -19.907 1.00 95.50 192 VAL A CA 1
ATOM 1523 C C . VAL A 1 192 ? 34.869 -0.414 -19.776 1.00 95.50 192 VAL A C 1
ATOM 1525 O O . VAL A 1 192 ? 34.337 -1.389 -20.311 1.00 95.50 192 VAL A O 1
ATOM 1528 N N . PRO A 1 193 ? 35.982 -0.582 -19.027 1.00 93.75 193 PRO A N 1
ATOM 1529 C CA . PRO A 1 193 ? 36.654 -1.881 -18.901 1.00 93.75 193 PRO A CA 1
ATOM 1530 C C . PRO A 1 193 ? 35.837 -2.972 -18.189 1.00 93.75 193 PRO A C 1
ATOM 1532 O O . PRO A 1 193 ? 36.154 -4.159 -18.316 1.00 93.75 193 PRO A O 1
ATOM 1535 N N . TYR A 1 194 ? 34.830 -2.589 -17.401 1.00 95.31 194 TYR A N 1
ATOM 1536 C CA . TYR A 1 194 ? 33.890 -3.511 -16.760 1.00 95.31 194 TYR A CA 1
ATOM 1537 C C . TYR A 1 194 ? 32.739 -3.834 -17.711 1.00 95.31 194 TYR A C 1
ATOM 1539 O O . TYR A 1 194 ? 32.439 -5.005 -17.936 1.00 95.31 194 TYR A O 1
ATOM 1547 N N . LEU A 1 195 ? 32.155 -2.797 -18.318 1.00 96.19 195 LEU A N 1
ATOM 1548 C CA . LEU A 1 195 ? 31.034 -2.897 -19.254 1.00 96.19 195 LEU A CA 1
ATOM 1549 C C . LEU A 1 195 ? 31.382 -3.723 -20.505 1.00 96.19 195 LEU A C 1
ATOM 1551 O O . LEU A 1 195 ? 30.562 -4.503 -20.982 1.00 96.19 195 LEU A O 1
ATOM 1555 N N . ALA A 1 196 ? 32.625 -3.630 -20.986 1.00 95.25 196 ALA A N 1
ATOM 1556 C CA . ALA A 1 196 ? 33.136 -4.375 -22.140 1.00 95.25 196 ALA A CA 1
ATOM 1557 C C . ALA A 1 196 ? 33.240 -5.901 -21.929 1.00 95.25 196 ALA A C 1
ATOM 1559 O O . ALA A 1 196 ? 33.524 -6.636 -22.876 1.00 95.25 196 ALA A O 1
ATOM 1560 N N . ARG A 1 197 ? 33.064 -6.397 -20.695 1.00 94.56 197 ARG A N 1
ATOM 1561 C CA . ARG A 1 197 ? 33.182 -7.832 -20.368 1.00 94.56 197 ARG A CA 1
ATOM 1562 C C . ARG A 1 197 ? 31.920 -8.623 -20.698 1.00 94.56 197 ARG A C 1
ATOM 1564 O O . ARG A 1 197 ? 31.983 -9.849 -20.790 1.00 94.56 197 ARG A O 1
ATOM 1571 N N . PHE A 1 198 ? 30.791 -7.945 -20.884 1.00 96.19 198 PHE A N 1
ATOM 1572 C CA . PHE A 1 198 ? 29.587 -8.551 -21.434 1.00 96.19 198 PHE A CA 1
ATOM 1573 C C . PHE A 1 198 ? 29.540 -8.284 -22.939 1.00 96.19 198 PHE A C 1
ATOM 1575 O O . PHE A 1 198 ? 29.554 -7.130 -23.367 1.00 96.19 198 PHE A O 1
ATOM 1582 N N . GLN A 1 199 ? 29.534 -9.361 -23.718 1.00 95.69 199 GLN A N 1
ATOM 1583 C CA . GLN A 1 199 ? 29.505 -9.345 -25.175 1.00 95.69 199 GLN A CA 1
ATOM 1584 C C . GLN A 1 199 ? 28.525 -10.417 -25.638 1.00 95.69 199 GLN A C 1
ATOM 1586 O O . GLN A 1 199 ? 28.374 -11.440 -24.956 1.00 95.69 199 GLN A O 1
ATOM 1591 N N . VAL A 1 200 ? 27.853 -10.160 -26.751 1.00 95.81 200 VAL A N 1
ATOM 1592 C CA . VAL A 1 200 ? 26.847 -11.043 -27.337 1.00 95.81 200 VAL A CA 1
ATOM 1593 C C . VAL A 1 200 ? 27.260 -11.337 -28.769 1.00 95.81 200 VAL A C 1
ATOM 1595 O O . VAL A 1 200 ? 27.365 -10.427 -29.588 1.00 95.81 200 VAL A O 1
ATOM 1598 N N . GLU A 1 201 ? 27.479 -12.610 -29.077 1.00 95.12 201 GLU A N 1
ATOM 1599 C CA . GLU A 1 201 ? 27.690 -13.026 -30.459 1.00 95.12 201 GLU A CA 1
ATOM 1600 C C . GLU A 1 201 ? 26.349 -12.937 -31.208 1.00 95.12 201 GLU A C 1
ATOM 1602 O O . GLU A 1 201 ? 25.320 -13.349 -30.657 1.00 95.12 201 GLU A O 1
ATOM 1607 N N . PRO A 1 202 ? 26.316 -12.419 -32.451 1.00 95.69 202 PRO A N 1
ATOM 1608 C CA . PRO A 1 202 ? 25.094 -12.269 -33.244 1.00 95.69 202 PRO A CA 1
ATOM 1609 C C . PRO A 1 202 ? 24.632 -13.616 -33.827 1.00 95.69 202 PRO A C 1
ATOM 1611 O O . PRO A 1 202 ? 24.409 -13.753 -35.025 1.00 95.69 202 PRO A O 1
ATOM 1614 N N . GLU A 1 203 ? 24.513 -14.619 -32.961 1.00 96.31 203 GLU A N 1
ATOM 1615 C CA . GLU A 1 203 ? 24.104 -15.985 -33.257 1.00 96.31 203 GLU A CA 1
ATOM 1616 C C . GLU A 1 203 ? 22.858 -16.326 -32.422 1.00 96.31 203 GLU A C 1
ATOM 1618 O O . GLU A 1 203 ? 22.829 -16.048 -31.215 1.00 96.31 203 GLU A O 1
ATOM 1623 N N . PRO A 1 204 ? 21.827 -16.979 -32.992 1.00 94.69 204 PRO A N 1
ATOM 1624 C CA . PRO A 1 204 ? 20.567 -17.245 -32.293 1.00 94.69 204 PRO A CA 1
ATOM 1625 C C . PRO A 1 204 ? 20.705 -17.997 -30.961 1.00 94.69 204 PRO A C 1
ATOM 1627 O O . PRO A 1 204 ? 19.890 -17.817 -30.055 1.00 94.69 204 PRO A O 1
ATOM 1630 N N . GLU A 1 205 ? 21.703 -18.874 -30.832 1.00 96.31 205 GLU A N 1
ATOM 1631 C CA . GLU A 1 205 ? 21.962 -19.605 -29.588 1.00 96.31 205 GLU A CA 1
ATOM 1632 C C . GLU A 1 205 ? 22.531 -18.688 -28.499 1.00 96.31 205 GLU A C 1
ATOM 1634 O O . GLU A 1 205 ? 22.051 -18.719 -27.360 1.00 96.31 205 GLU A O 1
ATOM 1639 N N . ASP A 1 206 ? 23.494 -17.829 -28.849 1.00 96.56 206 ASP A N 1
ATOM 1640 C CA . ASP A 1 206 ? 24.105 -16.918 -27.884 1.00 96.56 206 ASP A CA 1
ATOM 1641 C C . ASP A 1 206 ? 23.140 -15.807 -27.467 1.00 96.56 206 ASP A C 1
ATOM 1643 O O . ASP A 1 206 ? 23.013 -15.531 -26.275 1.00 96.56 206 ASP A O 1
ATOM 1647 N N . LEU A 1 207 ? 22.354 -15.271 -28.407 1.00 97.62 207 LEU A N 1
ATOM 1648 C CA . LEU A 1 207 ? 21.275 -14.319 -28.131 1.00 97.62 207 LEU A CA 1
ATOM 1649 C C . LEU A 1 207 ? 20.302 -14.842 -27.063 1.00 97.62 207 LEU A C 1
ATOM 1651 O O . LEU A 1 207 ? 20.024 -14.147 -26.084 1.00 97.62 207 LEU A O 1
ATOM 1655 N N . ARG A 1 208 ? 19.818 -16.087 -27.191 1.00 96.94 208 ARG A N 1
ATOM 1656 C CA . ARG A 1 208 ? 18.908 -16.689 -26.195 1.00 96.94 208 ARG A CA 1
ATOM 1657 C C . ARG A 1 208 ? 19.592 -16.905 -24.848 1.00 96.94 208 ARG A C 1
ATOM 1659 O O . ARG A 1 208 ? 18.987 -16.651 -23.805 1.00 96.94 208 ARG A O 1
ATOM 1666 N N . ARG A 1 209 ? 20.845 -17.366 -24.860 1.00 97.44 209 ARG A N 1
ATOM 1667 C CA . ARG A 1 209 ? 21.635 -17.600 -23.644 1.00 97.44 209 ARG A CA 1
ATOM 1668 C C . ARG A 1 209 ? 21.870 -16.299 -22.877 1.00 97.44 209 ARG A C 1
ATOM 1670 O O . ARG A 1 209 ? 21.646 -16.250 -21.670 1.00 97.44 209 ARG A O 1
ATOM 1677 N N . LYS A 1 210 ? 22.287 -15.246 -23.578 1.00 97.69 210 LYS A N 1
ATOM 1678 C CA . LYS A 1 210 ? 22.577 -13.922 -23.019 1.00 97.69 210 LYS A CA 1
ATOM 1679 C C . LYS A 1 210 ? 21.317 -13.174 -22.598 1.00 97.69 210 LYS A C 1
ATOM 1681 O O . LYS A 1 210 ? 21.338 -12.521 -21.560 1.00 97.69 210 LYS A O 1
ATOM 1686 N N . MET A 1 211 ? 20.207 -13.345 -23.319 1.00 97.62 211 MET A N 1
ATOM 1687 C CA . MET A 1 211 ? 18.892 -12.877 -22.876 1.00 97.62 211 MET A CA 1
ATOM 1688 C C . MET A 1 211 ? 18.503 -13.527 -21.545 1.00 97.62 211 MET A C 1
ATOM 1690 O O . MET A 1 211 ? 18.109 -12.825 -20.620 1.00 97.62 211 MET A O 1
ATOM 1694 N N . SER A 1 212 ? 18.635 -14.854 -21.420 1.00 97.69 212 SER A N 1
ATOM 1695 C CA . SER A 1 212 ? 18.307 -15.555 -20.171 1.00 97.69 212 SER A CA 1
ATOM 1696 C C . SER A 1 212 ? 19.199 -15.110 -19.007 1.00 97.69 212 SER A C 1
ATOM 1698 O O . SER A 1 212 ? 18.687 -14.880 -17.913 1.00 97.69 212 SER A O 1
ATOM 1700 N N . ASP A 1 213 ? 20.504 -14.936 -19.245 1.00 98.12 213 ASP A N 1
ATOM 1701 C CA . ASP A 1 213 ? 21.450 -14.394 -18.259 1.00 98.12 213 ASP A CA 1
ATOM 1702 C C . ASP A 1 213 ? 21.031 -12.994 -17.782 1.00 98.12 213 ASP A C 1
ATOM 1704 O O . ASP A 1 213 ? 20.919 -12.762 -16.576 1.00 98.12 213 ASP A O 1
ATOM 1708 N N . MET A 1 214 ? 20.703 -12.089 -18.713 1.00 97.75 214 MET A N 1
ATOM 1709 C CA . MET A 1 214 ? 20.198 -10.752 -18.393 1.00 97.75 214 MET A CA 1
ATOM 1710 C C . MET A 1 214 ? 18.890 -10.819 -17.588 1.00 97.75 214 MET A C 1
ATOM 1712 O O . MET A 1 214 ? 18.834 -10.266 -16.494 1.00 97.75 214 MET A O 1
ATOM 1716 N N . MET A 1 215 ? 17.858 -11.518 -18.077 1.00 97.56 215 MET A N 1
ATOM 1717 C CA . MET A 1 215 ? 16.539 -11.576 -17.423 1.00 97.56 215 MET A CA 1
ATOM 1718 C C . MET A 1 215 ? 16.613 -12.153 -16.005 1.00 97.56 215 MET A C 1
ATOM 1720 O O . MET A 1 215 ? 15.974 -11.645 -15.084 1.00 97.56 215 MET A O 1
ATOM 1724 N N . HIS A 1 216 ? 17.392 -13.220 -15.808 1.00 96.56 216 HIS A N 1
ATOM 1725 C CA . HIS A 1 216 ? 17.564 -13.809 -14.482 1.00 96.56 216 HIS A CA 1
ATOM 1726 C C . HIS A 1 216 ? 18.386 -12.902 -13.566 1.00 96.56 216 HIS A C 1
ATOM 1728 O O . HIS A 1 216 ? 18.057 -12.775 -12.387 1.00 96.56 216 HIS A O 1
ATOM 1734 N N . THR A 1 217 ? 19.431 -12.255 -14.089 1.00 97.69 217 THR A N 1
ATOM 1735 C CA . THR A 1 217 ? 20.278 -11.366 -13.289 1.00 97.69 217 THR A CA 1
ATOM 1736 C C . THR A 1 217 ? 19.517 -10.119 -12.847 1.00 97.69 217 THR A C 1
ATOM 1738 O O . THR A 1 217 ? 19.598 -9.766 -11.673 1.00 97.69 217 THR A O 1
ATOM 1741 N N . THR A 1 218 ? 18.738 -9.474 -13.719 1.00 96.94 218 THR A N 1
ATOM 1742 C CA . THR A 1 218 ? 17.948 -8.289 -13.341 1.00 96.94 218 THR A CA 1
ATOM 1743 C C . THR A 1 218 ? 16.884 -8.638 -12.301 1.00 96.94 218 THR A C 1
ATOM 1745 O O . THR A 1 218 ? 16.769 -7.944 -11.289 1.00 96.94 218 THR A O 1
ATOM 1748 N N . ALA A 1 219 ? 16.170 -9.759 -12.474 1.00 95.56 219 ALA A N 1
ATOM 1749 C CA . ALA A 1 219 ? 15.198 -10.243 -11.492 1.00 95.56 219 ALA A CA 1
ATOM 1750 C C . ALA A 1 219 ? 15.857 -10.582 -10.143 1.00 95.56 219 ALA A C 1
ATOM 1752 O O . ALA A 1 219 ? 15.336 -10.226 -9.083 1.00 95.56 219 ALA A O 1
ATOM 1753 N N . TYR A 1 220 ? 17.028 -11.228 -10.176 1.00 96.12 220 TYR A N 1
ATOM 1754 C CA . TYR A 1 220 ? 17.809 -11.536 -8.981 1.00 96.12 220 TYR A CA 1
ATOM 1755 C C . TYR A 1 220 ? 18.268 -10.267 -8.260 1.00 96.12 220 TYR A C 1
ATOM 1757 O O . TYR A 1 220 ? 18.109 -10.178 -7.046 1.00 96.12 220 TYR A O 1
ATOM 1765 N N . VAL A 1 221 ? 18.788 -9.270 -8.983 1.00 95.88 221 VAL A N 1
ATOM 1766 C CA . VAL A 1 221 ? 19.217 -7.990 -8.402 1.00 95.88 221 VAL A CA 1
ATOM 1767 C C . VAL A 1 221 ? 18.049 -7.298 -7.708 1.00 95.88 221 VAL A C 1
ATOM 1769 O O . VAL A 1 221 ? 18.176 -6.968 -6.532 1.00 95.88 221 VAL A O 1
ATOM 1772 N N . LEU A 1 222 ? 16.902 -7.148 -8.378 1.00 95.00 222 LEU A N 1
ATOM 1773 C CA . LEU A 1 222 ? 15.719 -6.500 -7.803 1.00 95.00 222 LEU A CA 1
ATOM 1774 C C . LEU A 1 222 ? 15.241 -7.190 -6.513 1.00 95.00 222 LEU A C 1
ATOM 1776 O O . LEU A 1 222 ? 14.900 -6.528 -5.532 1.00 95.00 222 LEU A O 1
ATOM 1780 N N . ALA A 1 223 ? 15.211 -8.525 -6.507 1.00 92.69 223 ALA A N 1
ATOM 1781 C CA . ALA A 1 223 ? 14.720 -9.298 -5.371 1.00 92.69 223 ALA A CA 1
ATOM 1782 C C . ALA A 1 223 ? 15.742 -9.400 -4.221 1.00 92.69 223 ALA A C 1
ATOM 1784 O O . ALA A 1 223 ? 15.362 -9.377 -3.049 1.00 92.69 223 ALA A O 1
ATOM 1785 N N . ALA A 1 224 ? 17.038 -9.498 -4.532 1.00 93.88 224 ALA A N 1
ATOM 1786 C CA . ALA A 1 224 ? 18.096 -9.739 -3.551 1.00 93.88 224 ALA A CA 1
ATOM 1787 C C . ALA A 1 224 ? 18.712 -8.453 -2.974 1.00 93.88 224 ALA A C 1
ATOM 1789 O O . ALA A 1 224 ? 19.293 -8.508 -1.884 1.00 93.88 224 ALA A O 1
ATOM 1790 N N . ALA A 1 225 ? 18.614 -7.316 -3.673 1.00 92.38 225 ALA A N 1
ATOM 1791 C CA . ALA A 1 225 ? 19.140 -6.025 -3.233 1.00 92.38 225 ALA A CA 1
ATOM 1792 C C . ALA A 1 225 ? 18.248 -5.405 -2.146 1.00 92.38 225 ALA A C 1
ATOM 1794 O O . ALA A 1 225 ? 17.403 -4.552 -2.402 1.00 92.38 225 ALA A O 1
ATOM 1795 N N . GLN A 1 226 ? 18.438 -5.842 -0.902 1.00 88.00 226 GLN A N 1
ATOM 1796 C CA . GLN A 1 226 ? 17.704 -5.343 0.262 1.00 88.00 226 GLN A CA 1
ATOM 1797 C C . GLN A 1 226 ? 18.669 -4.814 1.320 1.00 88.00 226 GLN A C 1
ATOM 1799 O O . GLN A 1 226 ? 19.791 -5.294 1.447 1.00 88.00 226 GLN A O 1
ATOM 1804 N N . ARG A 1 227 ? 18.237 -3.838 2.125 1.00 84.31 227 ARG A N 1
ATOM 1805 C CA . ARG A 1 227 ? 19.031 -3.328 3.254 1.00 84.31 227 ARG A CA 1
ATOM 1806 C C . ARG A 1 227 ? 18.572 -3.995 4.558 1.00 84.31 227 ARG A C 1
ATOM 1808 O O . ARG A 1 227 ? 17.463 -3.697 5.004 1.00 84.31 227 ARG A O 1
ATOM 1815 N N . PRO A 1 228 ? 19.392 -4.847 5.207 1.00 83.06 228 PRO A N 1
ATOM 1816 C CA . PRO A 1 228 ? 19.021 -5.476 6.475 1.00 83.06 228 PRO A CA 1
ATOM 1817 C C . PRO A 1 228 ? 18.619 -4.446 7.541 1.00 83.06 228 PRO A C 1
ATOM 1819 O O . PRO A 1 228 ? 19.213 -3.369 7.634 1.00 83.06 228 PRO A O 1
ATOM 1822 N N . GLY A 1 229 ? 17.588 -4.760 8.329 1.00 80.88 229 GLY A N 1
ATOM 1823 C CA . GLY A 1 229 ? 17.030 -3.856 9.345 1.00 80.88 229 GLY A CA 1
ATOM 1824 C C . GLY A 1 229 ? 16.156 -2.719 8.794 1.00 80.88 229 GLY A C 1
ATOM 1825 O O . GLY A 1 229 ? 15.741 -1.839 9.552 1.00 80.88 229 GLY A O 1
ATOM 1826 N N . LYS A 1 230 ? 15.869 -2.701 7.486 1.00 79.38 230 LYS A N 1
ATOM 1827 C CA . LYS A 1 230 ? 14.882 -1.807 6.862 1.00 79.38 230 LYS A CA 1
ATOM 1828 C C . LYS A 1 230 ? 13.693 -2.606 6.333 1.00 79.38 230 LYS A C 1
ATOM 1830 O O . LYS A 1 230 ? 13.778 -3.816 6.142 1.00 79.38 230 LYS A O 1
ATOM 1835 N N . ARG A 1 231 ? 12.575 -1.907 6.114 1.00 76.38 231 ARG A N 1
ATOM 1836 C CA . ARG A 1 231 ? 11.387 -2.482 5.477 1.00 76.38 231 ARG A CA 1
ATOM 1837 C C . ARG A 1 231 ? 11.750 -2.935 4.066 1.00 76.38 231 ARG A C 1
ATOM 1839 O O . ARG A 1 231 ? 12.369 -2.175 3.327 1.00 76.38 231 ARG A O 1
ATOM 1846 N N . GLU A 1 232 ? 11.322 -4.138 3.717 1.00 80.38 232 GLU A N 1
ATOM 1847 C CA . GLU A 1 232 ? 11.503 -4.690 2.379 1.00 80.38 232 GLU A CA 1
ATOM 1848 C C . GLU A 1 232 ? 10.681 -3.898 1.368 1.00 80.38 232 GLU A C 1
ATOM 1850 O O . GLU A 1 232 ? 9.488 -3.644 1.573 1.00 80.38 232 GLU A O 1
ATOM 1855 N N . ALA A 1 233 ? 11.342 -3.486 0.294 1.00 80.62 233 ALA A N 1
ATOM 1856 C CA . ALA A 1 233 ? 10.736 -2.762 -0.808 1.00 80.62 233 ALA A CA 1
ATOM 1857 C C . ALA A 1 233 ? 11.517 -3.053 -2.089 1.00 80.62 233 ALA A C 1
ATOM 1859 O O . ALA A 1 233 ? 12.733 -3.237 -2.051 1.00 80.62 233 ALA A O 1
ATOM 1860 N N . MET A 1 234 ? 10.818 -3.087 -3.219 1.00 86.81 234 MET A N 1
ATOM 1861 C CA . MET A 1 234 ? 11.468 -3.110 -4.526 1.00 86.81 234 MET A CA 1
ATOM 1862 C C . MET A 1 234 ? 12.099 -1.742 -4.773 1.00 86.81 234 MET A C 1
ATOM 1864 O O . MET A 1 234 ? 11.430 -0.718 -4.615 1.00 86.81 234 MET A O 1
ATOM 1868 N N . ASP A 1 235 ? 13.384 -1.723 -5.112 1.00 88.81 235 ASP A N 1
ATOM 1869 C CA . ASP A 1 235 ? 14.067 -0.478 -5.435 1.00 88.81 235 ASP A CA 1
ATOM 1870 C C . ASP A 1 235 ? 13.558 0.065 -6.776 1.00 88.81 235 ASP A C 1
ATOM 1872 O O . ASP A 1 235 ? 13.473 -0.657 -7.770 1.00 88.81 235 ASP A O 1
ATOM 1876 N N . PHE A 1 236 ? 13.203 1.350 -6.784 1.00 87.31 236 PHE A N 1
ATOM 1877 C CA . PHE A 1 236 ? 12.573 1.987 -7.935 1.00 87.31 236 PHE A CA 1
ATOM 1878 C C . PHE A 1 236 ? 13.479 1.961 -9.167 1.00 87.31 236 PHE A C 1
ATOM 1880 O O . PHE A 1 236 ? 12.989 1.697 -10.253 1.00 87.31 236 PHE A O 1
ATOM 1887 N N . VAL A 1 237 ? 14.792 2.166 -9.025 1.00 89.75 237 VAL A N 1
ATOM 1888 C CA . VAL A 1 237 ? 15.722 2.206 -10.164 1.00 89.75 237 VAL A CA 1
ATOM 1889 C C . VAL A 1 237 ? 15.888 0.810 -10.764 1.00 89.75 237 VAL A C 1
ATOM 1891 O O . VAL A 1 237 ? 15.678 0.618 -11.959 1.00 89.75 237 VAL A O 1
ATOM 1894 N N . THR A 1 238 ? 16.196 -0.191 -9.936 1.00 91.44 238 THR A N 1
ATOM 1895 C CA . THR A 1 238 ? 16.427 -1.568 -10.418 1.00 91.44 238 THR A CA 1
ATOM 1896 C C . THR A 1 238 ? 15.163 -2.258 -10.947 1.00 91.44 238 THR A C 1
ATOM 1898 O O . THR A 1 238 ? 15.267 -3.174 -11.762 1.00 91.44 238 THR A O 1
ATOM 1901 N N . LEU A 1 239 ? 13.965 -1.801 -10.558 1.00 94.31 239 LEU A N 1
ATOM 1902 C CA . LEU A 1 239 ? 12.695 -2.293 -11.105 1.00 94.31 239 LEU A CA 1
ATOM 1903 C C . LEU A 1 239 ? 12.579 -2.057 -12.622 1.00 94.31 239 LEU A C 1
ATOM 1905 O O . LEU A 1 239 ? 12.007 -2.892 -13.329 1.00 94.31 239 LEU A O 1
ATOM 1909 N N . HIS A 1 240 ? 13.137 -0.957 -13.136 1.00 94.50 240 HIS A N 1
ATOM 1910 C CA . HIS A 1 240 ? 13.063 -0.626 -14.563 1.00 94.50 240 HIS A CA 1
ATOM 1911 C C . HIS A 1 240 ? 13.855 -1.624 -15.417 1.00 94.50 240 HIS A C 1
ATOM 1913 O O . HIS A 1 240 ? 13.373 -2.035 -16.472 1.00 94.50 240 HIS A O 1
ATOM 1919 N N . ALA A 1 241 ? 14.996 -2.114 -14.916 1.00 94.31 241 ALA A N 1
ATOM 1920 C CA . ALA A 1 241 ? 15.789 -3.154 -15.576 1.00 94.31 241 ALA A CA 1
ATOM 1921 C C . ALA A 1 241 ? 14.976 -4.444 -15.787 1.00 94.31 241 ALA A C 1
ATOM 1923 O O . ALA A 1 241 ? 14.966 -5.021 -16.871 1.00 94.31 241 ALA A O 1
ATOM 1924 N N . VAL A 1 242 ? 14.221 -4.876 -14.767 1.00 94.81 242 VAL A N 1
ATOM 1925 C CA . VAL A 1 242 ? 13.331 -6.049 -14.871 1.00 94.81 242 VAL A CA 1
ATOM 1926 C C . VAL A 1 242 ? 12.172 -5.786 -15.828 1.00 94.81 242 VAL A C 1
ATOM 1928 O O . VAL A 1 242 ? 11.808 -6.657 -16.618 1.00 94.81 242 VAL A O 1
ATOM 1931 N N . THR A 1 243 ? 11.606 -4.580 -15.770 1.00 93.62 243 THR A N 1
ATOM 1932 C CA . THR A 1 243 ? 10.476 -4.176 -16.614 1.00 93.62 243 THR A CA 1
ATOM 1933 C C . THR A 1 243 ? 10.850 -4.220 -18.092 1.00 93.62 243 THR A C 1
ATOM 1935 O O . THR A 1 243 ? 10.120 -4.812 -18.883 1.00 93.62 243 THR A O 1
ATOM 1938 N N . PHE A 1 244 ? 12.005 -3.664 -18.468 1.00 95.12 244 PHE A N 1
ATOM 1939 C CA . PHE A 1 244 ? 12.449 -3.691 -19.858 1.00 95.12 244 PHE A CA 1
ATOM 1940 C C . PHE A 1 244 ? 12.928 -5.081 -20.303 1.00 95.12 244 PHE A C 1
ATOM 1942 O O . PHE A 1 244 ? 12.592 -5.529 -21.401 1.00 95.12 244 PHE A O 1
ATOM 1949 N N . ALA A 1 245 ? 13.635 -5.813 -19.433 1.00 95.50 245 ALA A N 1
ATOM 1950 C CA . ALA A 1 245 ? 14.100 -7.172 -19.713 1.00 95.50 245 ALA A CA 1
ATOM 1951 C C . ALA A 1 245 ? 12.968 -8.121 -20.159 1.00 95.50 245 ALA A C 1
ATOM 1953 O O . ALA A 1 245 ? 13.207 -9.029 -20.957 1.00 95.50 245 ALA A O 1
ATOM 1954 N N . ALA A 1 246 ? 11.734 -7.899 -19.692 1.00 93.19 246 ALA A N 1
ATOM 1955 C CA . ALA A 1 246 ? 10.562 -8.688 -20.066 1.00 93.19 246 ALA A CA 1
ATOM 1956 C C . ALA A 1 246 ? 10.181 -8.597 -21.559 1.00 93.19 246 ALA A C 1
ATOM 1958 O O . ALA A 1 246 ? 9.515 -9.503 -22.056 1.00 93.19 246 ALA A O 1
ATOM 1959 N N . PHE A 1 247 ? 10.617 -7.559 -22.285 1.00 94.94 247 PHE A N 1
ATOM 1960 C CA . PHE A 1 247 ? 10.316 -7.380 -23.714 1.00 94.94 247 PHE A CA 1
ATOM 1961 C C . PHE A 1 247 ? 11.329 -8.049 -24.653 1.00 94.94 247 PHE A C 1
ATOM 1963 O O . PHE A 1 247 ? 11.046 -8.221 -25.839 1.00 94.94 247 PHE A O 1
ATOM 1970 N N . PHE A 1 248 ? 12.490 -8.486 -24.156 1.00 95.56 248 PHE A N 1
ATOM 1971 C CA . PHE A 1 248 ? 13.517 -9.117 -24.992 1.00 95.56 248 PHE A CA 1
ATOM 1972 C C . PHE A 1 248 ? 13.082 -10.392 -25.724 1.00 95.56 248 PHE A C 1
ATOM 1974 O O . PHE A 1 248 ? 13.481 -10.544 -26.880 1.00 95.56 248 PHE A O 1
ATOM 1981 N N . PRO A 1 249 ? 12.251 -11.284 -25.145 1.00 95.19 249 PRO A N 1
ATOM 1982 C CA . PRO A 1 249 ? 11.694 -12.402 -25.901 1.00 95.19 249 PRO A CA 1
ATOM 1983 C C . PRO A 1 249 ? 10.966 -11.946 -27.173 1.00 95.19 249 PRO A C 1
ATOM 1985 O O . PRO A 1 249 ? 11.131 -12.563 -28.224 1.00 95.19 249 PRO A O 1
ATOM 1988 N N . SER A 1 250 ? 10.236 -10.830 -27.095 1.00 94.19 250 SER A N 1
ATOM 1989 C CA . SER A 1 250 ? 9.534 -10.240 -28.234 1.00 94.19 250 SER A CA 1
ATOM 1990 C C . SER A 1 250 ? 10.478 -9.607 -29.247 1.00 94.19 250 SER A C 1
ATOM 1992 O O . SER A 1 250 ? 10.346 -9.842 -30.447 1.00 94.19 250 SER A O 1
ATOM 1994 N N . ILE A 1 251 ? 11.472 -8.850 -28.768 1.00 95.62 251 ILE A N 1
ATOM 1995 C CA . ILE A 1 251 ? 12.494 -8.206 -29.607 1.00 95.62 251 ILE A CA 1
ATOM 1996 C C . ILE A 1 251 ? 13.285 -9.264 -30.388 1.00 95.62 251 ILE A C 1
ATOM 1998 O O . ILE A 1 251 ? 13.469 -9.142 -31.598 1.00 95.62 251 ILE A O 1
ATOM 2002 N N . ILE A 1 252 ? 13.718 -10.341 -29.726 1.00 95.62 252 ILE A N 1
ATOM 2003 C CA . ILE A 1 252 ? 14.477 -11.419 -30.372 1.00 95.62 252 ILE A CA 1
ATOM 2004 C C . ILE A 1 252 ? 13.612 -12.193 -31.376 1.00 95.62 252 ILE A C 1
ATOM 2006 O O . ILE A 1 252 ? 14.132 -12.636 -32.405 1.00 95.62 252 ILE A O 1
ATOM 2010 N N . ALA A 1 253 ? 12.307 -12.319 -31.116 1.00 95.19 253 ALA A N 1
ATOM 2011 C CA . ALA A 1 253 ? 11.359 -12.969 -32.018 1.00 95.19 253 ALA A CA 1
ATOM 2012 C C . ALA A 1 253 ? 11.082 -12.175 -33.309 1.00 95.19 253 ALA A C 1
ATOM 2014 O O . ALA A 1 253 ? 10.562 -12.749 -34.264 1.00 95.19 253 ALA A O 1
ATOM 2015 N N . GLN A 1 254 ? 11.441 -10.888 -33.382 1.00 96.06 254 GLN A N 1
ATOM 2016 C CA . GLN A 1 254 ? 11.240 -10.091 -34.592 1.00 96.06 254 GLN A CA 1
ATOM 2017 C C . GLN A 1 254 ? 12.163 -10.553 -35.732 1.00 96.06 254 GLN A C 1
ATOM 2019 O O . GLN A 1 254 ? 13.389 -10.474 -35.632 1.00 96.06 254 GLN A O 1
ATOM 2024 N N . GLU A 1 255 ? 11.579 -10.984 -36.851 1.00 95.12 255 GLU A N 1
ATOM 2025 C CA . GLU A 1 255 ? 12.326 -11.431 -38.040 1.00 95.12 255 GLU A CA 1
ATOM 2026 C C . GLU A 1 255 ? 12.967 -10.274 -38.824 1.00 95.12 255 GLU A C 1
ATOM 2028 O O . GLU A 1 255 ? 13.964 -10.461 -39.514 1.00 95.12 255 GLU A O 1
ATOM 2033 N N . TRP A 1 256 ? 12.410 -9.065 -38.715 1.00 95.62 256 TRP A N 1
ATOM 2034 C CA . TRP A 1 256 ? 12.897 -7.875 -39.420 1.00 95.62 256 TRP A CA 1
ATOM 2035 C C . TRP A 1 256 ? 14.112 -7.216 -38.748 1.00 95.62 256 TRP A C 1
ATOM 2037 O O . TRP A 1 256 ? 14.738 -6.345 -39.358 1.00 95.62 256 TRP A O 1
ATOM 2047 N N . LEU A 1 257 ? 14.432 -7.611 -37.509 1.00 96.44 257 LEU A N 1
ATOM 2048 C CA . LEU A 1 257 ? 15.632 -7.197 -36.784 1.00 96.44 257 LEU A CA 1
ATOM 2049 C C . LEU A 1 257 ? 16.775 -8.161 -37.089 1.00 96.44 257 LEU A C 1
ATOM 2051 O O . LEU A 1 257 ? 16.622 -9.374 -36.926 1.00 96.44 257 LEU A O 1
ATOM 2055 N N . SER A 1 258 ? 17.931 -7.623 -37.480 1.00 97.38 258 SER A N 1
ATOM 2056 C CA . SER A 1 258 ? 19.122 -8.447 -37.670 1.00 97.38 258 SER A CA 1
ATOM 2057 C C . SER A 1 258 ? 19.636 -8.978 -36.328 1.00 97.38 258 SER A C 1
ATOM 2059 O O . SER A 1 258 ? 19.463 -8.344 -35.284 1.00 97.38 258 SER A O 1
ATOM 2061 N N . ASP A 1 259 ? 20.307 -10.129 -36.342 1.00 97.81 259 ASP A N 1
ATOM 2062 C CA . ASP A 1 259 ? 20.896 -10.694 -35.121 1.00 97.81 259 ASP A CA 1
ATOM 2063 C C . ASP A 1 259 ? 22.000 -9.792 -34.540 1.00 97.81 259 ASP A C 1
ATOM 2065 O O . ASP A 1 259 ? 22.177 -9.738 -33.324 1.00 97.81 259 ASP A O 1
ATOM 2069 N N . HIS A 1 260 ? 22.661 -8.994 -35.386 1.00 96.81 260 HIS A N 1
ATOM 2070 C CA . HIS A 1 260 ? 23.584 -7.945 -34.956 1.00 96.81 260 HIS A CA 1
ATOM 2071 C C . HIS A 1 260 ? 22.872 -6.829 -34.177 1.00 96.81 260 HIS A C 1
ATOM 2073 O O . HIS A 1 260 ? 23.337 -6.432 -33.110 1.00 96.81 260 HIS A O 1
ATOM 2079 N N . ASP A 1 261 ? 21.724 -6.348 -34.661 1.00 97.31 261 ASP A N 1
ATOM 2080 C CA . ASP A 1 261 ? 20.959 -5.305 -33.966 1.00 97.31 261 ASP A CA 1
ATOM 2081 C C . ASP A 1 261 ? 20.392 -5.821 -32.641 1.00 97.31 261 ASP A C 1
ATOM 2083 O O . ASP A 1 261 ? 20.448 -5.125 -31.626 1.00 97.31 261 ASP A O 1
ATOM 2087 N N . LYS A 1 262 ? 19.917 -7.073 -32.615 1.00 97.88 262 LYS A N 1
ATOM 2088 C CA . LYS A 1 262 ? 19.475 -7.744 -31.382 1.00 97.88 262 LYS A CA 1
ATOM 2089 C C . LYS A 1 262 ? 20.613 -7.853 -30.368 1.00 97.88 262 LYS A C 1
ATOM 2091 O O . LYS A 1 262 ? 20.406 -7.546 -29.194 1.00 97.88 262 LYS A O 1
ATOM 2096 N N . ALA A 1 263 ? 21.806 -8.25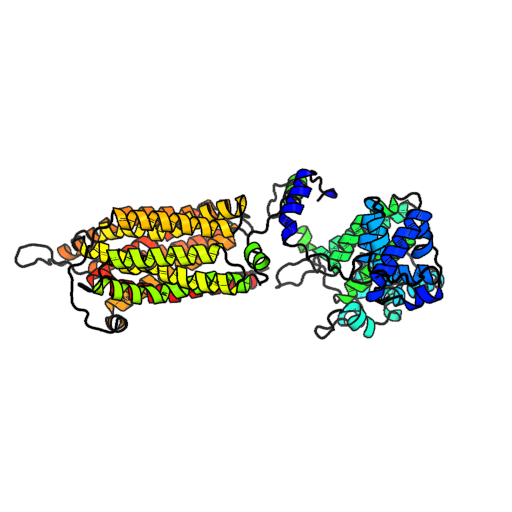0 -30.815 1.00 97.75 263 ALA A N 1
ATOM 2097 C CA . ALA A 1 263 ? 22.991 -8.339 -29.967 1.00 97.75 263 ALA A CA 1
ATOM 2098 C C . ALA A 1 263 ? 23.375 -6.961 -29.412 1.00 97.75 263 ALA A C 1
ATOM 2100 O O . ALA A 1 263 ? 23.552 -6.814 -28.203 1.00 97.75 263 ALA A O 1
ATOM 2101 N N . ARG A 1 264 ? 23.401 -5.929 -30.265 1.00 96.94 264 ARG A N 1
ATOM 2102 C CA . ARG A 1 264 ? 23.711 -4.550 -29.868 1.00 96.94 264 ARG A CA 1
ATOM 2103 C C . ARG A 1 264 ? 22.722 -4.003 -28.834 1.00 96.94 264 ARG A C 1
ATOM 2105 O O . ARG A 1 264 ? 23.150 -3.431 -27.834 1.00 96.94 264 ARG A O 1
ATOM 2112 N N . LEU A 1 265 ? 21.416 -4.203 -29.036 1.00 97.56 265 LEU A N 1
ATOM 2113 C CA . LEU A 1 265 ? 20.380 -3.786 -28.081 1.00 97.56 265 LEU A CA 1
ATOM 2114 C C . LEU A 1 265 ? 20.518 -4.512 -26.736 1.00 97.56 265 LEU A C 1
ATOM 2116 O O . LEU A 1 265 ? 20.401 -3.887 -25.678 1.00 97.56 265 LEU A O 1
ATOM 2120 N N . LEU A 1 266 ? 20.803 -5.817 -26.763 1.00 97.75 266 LEU A N 1
ATOM 2121 C CA . LEU A 1 266 ? 21.015 -6.617 -25.556 1.00 97.75 266 LEU A CA 1
ATOM 2122 C C . LEU A 1 266 ? 22.258 -6.157 -24.783 1.00 97.75 266 LEU A C 1
ATOM 2124 O O . LEU A 1 266 ? 22.202 -5.978 -23.567 1.00 97.75 266 LEU A O 1
ATOM 2128 N N . GLU A 1 267 ? 23.368 -5.904 -25.478 1.00 97.44 267 GLU A N 1
ATOM 2129 C CA . GLU A 1 267 ? 24.576 -5.347 -24.871 1.00 97.44 267 GLU A CA 1
ATOM 2130 C C . GLU A 1 267 ? 24.334 -3.959 -24.275 1.00 97.44 267 GLU A C 1
ATOM 2132 O O . GLU A 1 267 ? 24.741 -3.708 -23.141 1.00 97.44 267 GLU A O 1
ATOM 2137 N N . ALA A 1 268 ? 23.666 -3.061 -25.007 1.00 97.31 268 ALA A N 1
ATOM 2138 C CA . ALA A 1 268 ? 23.352 -1.720 -24.522 1.00 97.31 268 ALA A CA 1
ATOM 2139 C C . ALA A 1 268 ? 22.522 -1.773 -23.232 1.00 97.31 268 ALA A C 1
ATOM 2141 O O . ALA A 1 268 ? 22.858 -1.097 -22.259 1.00 97.31 268 ALA A O 1
ATOM 2142 N N . THR A 1 269 ? 21.524 -2.657 -23.188 1.00 97.25 269 THR A N 1
ATOM 2143 C CA . THR A 1 269 ? 20.678 -2.883 -22.007 1.00 97.25 269 THR A CA 1
ATOM 2144 C C . THR A 1 269 ? 21.499 -3.325 -20.807 1.00 97.25 269 THR A C 1
ATOM 2146 O O . THR A 1 269 ? 21.475 -2.674 -19.767 1.00 97.25 269 THR A O 1
ATOM 2149 N N . VAL A 1 270 ? 22.309 -4.375 -20.965 1.00 97.62 270 VAL A N 1
ATOM 2150 C CA . VAL A 1 270 ? 23.136 -4.896 -19.869 1.00 97.62 270 VAL A CA 1
ATOM 2151 C C . VAL A 1 270 ? 24.133 -3.852 -19.368 1.00 97.62 270 VAL A C 1
ATOM 2153 O O . VAL A 1 270 ? 24.383 -3.755 -18.164 1.00 97.62 270 VAL A O 1
ATOM 2156 N N . ARG A 1 271 ? 24.700 -3.044 -20.271 1.00 97.31 271 ARG A N 1
ATOM 2157 C CA . ARG A 1 271 ? 25.627 -1.967 -19.904 1.00 97.31 271 ARG A CA 1
ATOM 2158 C C . ARG A 1 271 ? 24.924 -0.873 -19.101 1.00 97.31 271 ARG A C 1
ATOM 2160 O O . ARG A 1 271 ? 25.463 -0.444 -18.084 1.00 97.31 271 ARG A O 1
ATOM 2167 N N . VAL A 1 272 ? 23.733 -0.451 -19.521 1.00 97.00 272 VAL A N 1
ATOM 2168 C CA . VAL A 1 272 ? 22.927 0.552 -18.809 1.00 97.00 272 VAL A CA 1
ATOM 2169 C C . VAL A 1 272 ? 22.483 0.023 -17.449 1.00 97.00 272 VAL A C 1
ATOM 2171 O O . VAL A 1 272 ? 22.681 0.709 -16.449 1.00 97.00 272 VAL A O 1
ATOM 2174 N N . ASP A 1 273 ? 21.990 -1.212 -17.373 1.00 96.81 273 ASP A N 1
ATOM 2175 C CA . ASP A 1 273 ? 21.593 -1.857 -16.118 1.00 96.81 273 ASP A CA 1
ATOM 2176 C C . ASP A 1 273 ? 22.761 -1.953 -15.130 1.00 96.81 273 ASP A C 1
ATOM 2178 O O . ASP A 1 273 ? 22.597 -1.718 -13.931 1.00 96.81 273 ASP A O 1
ATOM 2182 N N . ALA A 1 274 ? 23.968 -2.241 -15.624 1.00 97.12 274 ALA A N 1
ATOM 2183 C CA . ALA A 1 274 ? 25.175 -2.264 -14.807 1.00 97.12 274 ALA A CA 1
ATOM 2184 C C . ALA A 1 274 ? 25.539 -0.874 -14.256 1.00 97.12 274 ALA A C 1
ATOM 2186 O O . ALA A 1 274 ? 25.928 -0.759 -13.089 1.00 97.12 274 ALA A O 1
ATOM 2187 N N . VAL A 1 275 ? 25.368 0.185 -15.055 1.00 96.31 275 VAL A N 1
ATOM 2188 C CA . VAL A 1 275 ? 25.545 1.575 -14.605 1.00 96.31 275 VAL A CA 1
ATOM 2189 C C . VAL A 1 275 ? 24.449 1.987 -13.623 1.00 96.31 275 VAL A C 1
ATOM 2191 O O . VAL A 1 275 ? 24.764 2.619 -12.619 1.00 96.31 275 VAL A O 1
ATOM 2194 N N . MET A 1 276 ? 23.191 1.590 -13.836 1.00 95.19 276 MET A N 1
ATOM 2195 C CA . MET A 1 276 ? 22.099 1.838 -12.889 1.00 95.19 276 MET A CA 1
ATOM 2196 C C . MET A 1 276 ? 22.352 1.139 -11.550 1.00 95.19 276 MET A C 1
ATOM 2198 O O . MET A 1 276 ? 22.263 1.773 -10.500 1.00 95.19 276 MET A O 1
ATOM 2202 N N . TYR A 1 277 ? 22.772 -0.128 -11.569 1.00 95.56 277 TYR A N 1
ATOM 2203 C CA . TYR A 1 277 ? 23.170 -0.862 -10.368 1.00 95.56 277 TYR A CA 1
ATOM 2204 C C . TYR A 1 277 ? 24.327 -0.170 -9.628 1.00 95.56 277 TYR A C 1
ATOM 2206 O O . TYR A 1 277 ? 24.253 0.033 -8.413 1.00 95.56 277 TYR A O 1
ATOM 2214 N N . ALA A 1 278 ? 25.362 0.274 -10.347 1.00 95.50 278 ALA A N 1
ATOM 2215 C CA . ALA A 1 278 ? 26.445 1.057 -9.756 1.00 95.50 278 ALA A CA 1
ATOM 2216 C C . ALA A 1 278 ? 25.955 2.400 -9.188 1.00 95.50 278 ALA A C 1
ATOM 2218 O O . ALA A 1 278 ? 26.318 2.771 -8.073 1.00 95.50 278 ALA A O 1
ATOM 2219 N N . GLY A 1 279 ? 25.042 3.068 -9.893 1.00 93.06 279 GLY A N 1
ATOM 2220 C CA . GLY A 1 279 ? 24.399 4.308 -9.476 1.00 93.06 279 GLY A CA 1
ATOM 2221 C C . GLY A 1 279 ? 23.532 4.169 -8.222 1.00 93.06 279 GLY A C 1
ATOM 2222 O O . GLY A 1 279 ? 23.360 5.143 -7.491 1.00 93.06 279 GLY A O 1
ATOM 2223 N N . THR A 1 280 ? 23.061 2.961 -7.898 1.00 91.44 280 THR A N 1
ATOM 2224 C CA . THR A 1 280 ? 22.412 2.655 -6.606 1.00 91.44 280 THR A CA 1
ATOM 2225 C C . THR A 1 280 ? 23.399 2.339 -5.471 1.00 91.44 280 THR A C 1
ATOM 2227 O O . THR A 1 280 ? 22.984 2.022 -4.357 1.00 91.44 280 THR A O 1
ATOM 2230 N N . GLY A 1 281 ? 24.709 2.452 -5.717 1.00 92.06 281 GLY A N 1
ATOM 2231 C CA . GLY A 1 281 ? 25.763 2.181 -4.736 1.00 92.06 281 GLY A CA 1
ATOM 2232 C C . GLY A 1 281 ? 26.157 0.705 -4.628 1.00 92.06 281 GLY A C 1
ATOM 2233 O O . GLY A 1 281 ? 26.651 0.287 -3.581 1.00 92.06 281 GLY A O 1
ATOM 2234 N N . CYS A 1 282 ? 25.936 -0.095 -5.681 1.00 94.38 282 CYS A N 1
ATOM 2235 C CA . CYS A 1 282 ? 26.275 -1.525 -5.729 1.00 94.38 282 CYS A CA 1
ATOM 2236 C C . CYS A 1 282 ? 25.733 -2.323 -4.517 1.00 94.38 282 CYS A C 1
ATOM 2238 O O . CYS A 1 282 ? 26.527 -2.921 -3.771 1.00 94.38 282 CYS A O 1
ATOM 2240 N N . PRO A 1 283 ? 24.406 -2.317 -4.277 1.00 92.38 283 PRO A N 1
ATOM 2241 C CA . PRO A 1 283 ? 23.825 -2.898 -3.075 1.00 92.38 283 PRO A CA 1
ATOM 2242 C C . PRO A 1 283 ? 24.182 -4.387 -2.915 1.00 92.38 283 PRO A C 1
ATOM 2244 O O . PRO A 1 283 ? 24.237 -5.133 -3.893 1.00 92.38 283 PRO A O 1
ATOM 2247 N N . PRO A 1 284 ? 24.429 -4.861 -1.679 1.00 92.50 284 PRO A N 1
ATOM 2248 C CA . PRO A 1 284 ? 24.636 -6.279 -1.420 1.00 92.50 284 PRO A CA 1
ATOM 2249 C C . PRO A 1 284 ? 23.418 -7.115 -1.832 1.00 92.50 284 PRO A C 1
ATOM 2251 O O . PRO A 1 284 ? 22.286 -6.767 -1.510 1.00 92.50 284 PRO A O 1
ATOM 2254 N N . LEU A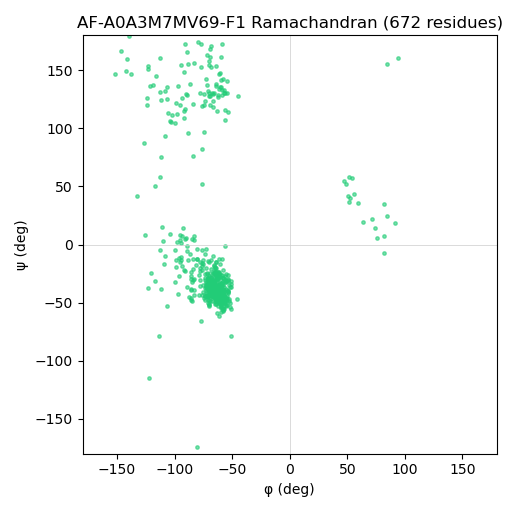 1 285 ? 23.675 -8.242 -2.501 1.00 93.81 285 LEU A N 1
ATOM 2255 C CA . LEU A 1 285 ? 22.654 -9.198 -2.928 1.00 93.81 285 LEU A CA 1
ATOM 2256 C C . LEU A 1 285 ? 22.585 -10.366 -1.936 1.00 93.81 285 LEU A C 1
ATOM 2258 O O . LEU A 1 285 ? 23.587 -11.049 -1.715 1.00 93.81 285 LEU A O 1
ATOM 2262 N N . TYR A 1 286 ? 21.413 -10.593 -1.344 1.00 92.44 286 TYR A N 1
ATOM 2263 C CA . TYR A 1 286 ? 21.177 -11.636 -0.342 1.00 92.44 286 TYR A CA 1
ATOM 2264 C C . TYR A 1 286 ? 20.337 -12.785 -0.910 1.00 92.44 286 TYR A C 1
ATOM 2266 O O . TYR A 1 286 ? 19.109 -12.753 -0.853 1.00 92.44 286 TYR A O 1
ATOM 2274 N N . ALA A 1 287 ? 20.995 -13.829 -1.419 1.00 91.44 287 ALA A N 1
ATOM 2275 C CA . ALA A 1 287 ? 20.318 -14.974 -2.033 1.00 91.44 287 ALA A CA 1
ATOM 2276 C C . ALA A 1 287 ? 19.360 -15.712 -1.080 1.00 91.44 287 ALA A C 1
ATOM 2278 O O . ALA A 1 287 ? 18.290 -16.140 -1.512 1.00 91.44 287 ALA A O 1
ATOM 2279 N N . GLN A 1 288 ? 19.703 -15.818 0.214 1.00 89.25 288 GLN A N 1
ATOM 2280 C CA . GLN A 1 288 ? 18.859 -16.495 1.210 1.00 89.25 288 GLN A CA 1
ATOM 2281 C C . GLN A 1 288 ? 17.451 -15.896 1.271 1.00 89.25 288 GLN A C 1
ATOM 2283 O O . GLN A 1 288 ? 16.482 -16.619 1.432 1.00 89.25 288 GLN A O 1
ATOM 2288 N N . ARG A 1 289 ? 17.304 -14.588 1.031 1.00 82.88 289 ARG A N 1
ATOM 2289 C CA . ARG A 1 289 ? 15.994 -13.922 1.061 1.00 82.88 289 ARG A CA 1
ATOM 2290 C C . ARG A 1 289 ? 15.039 -14.386 -0.031 1.00 82.88 289 ARG A C 1
ATOM 2292 O O . ARG A 1 289 ? 13.836 -14.245 0.133 1.00 82.88 289 ARG A O 1
ATOM 2299 N N . ILE A 1 290 ? 15.569 -14.898 -1.137 1.00 88.44 290 ILE A N 1
ATOM 2300 C CA . ILE A 1 290 ? 14.768 -15.456 -2.228 1.00 88.44 290 ILE A CA 1
ATOM 2301 C C . ILE A 1 290 ? 14.496 -16.934 -1.954 1.00 88.44 290 ILE A C 1
ATOM 2303 O O . ILE A 1 290 ? 13.367 -17.387 -2.106 1.00 88.44 290 ILE A O 1
ATOM 2307 N N . VAL A 1 291 ? 15.524 -17.678 -1.539 1.00 90.19 291 VAL A N 1
ATOM 2308 C CA . VAL A 1 291 ? 15.430 -19.128 -1.310 1.00 90.19 291 VAL A CA 1
ATOM 2309 C C . VAL A 1 291 ? 14.538 -19.459 -0.111 1.00 90.19 291 VAL A C 1
ATOM 2311 O O . VAL A 1 291 ? 13.753 -20.400 -0.178 1.00 90.19 291 VAL A O 1
ATOM 2314 N N . ASP A 1 292 ? 14.611 -18.653 0.946 1.00 87.94 292 ASP A N 1
ATOM 2315 C CA . ASP A 1 292 ? 13.852 -18.838 2.184 1.00 87.94 292 ASP A CA 1
ATOM 2316 C C . ASP A 1 292 ? 12.503 -18.090 2.154 1.00 87.94 292 ASP A C 1
ATOM 2318 O O . ASP A 1 292 ? 11.781 -18.053 3.153 1.00 87.94 292 ASP A O 1
ATOM 2322 N N . TYR A 1 293 ? 12.143 -17.473 1.018 1.00 84.88 293 TYR A N 1
ATOM 2323 C CA . TYR A 1 293 ? 10.901 -16.715 0.887 1.00 84.88 293 TYR A CA 1
ATOM 2324 C C . TYR A 1 293 ? 9.677 -17.627 0.991 1.00 84.88 293 TYR A C 1
ATOM 2326 O O . TYR A 1 293 ? 9.481 -18.543 0.190 1.00 84.88 293 TYR A O 1
ATOM 2334 N N . VAL A 1 294 ? 8.790 -17.307 1.935 1.00 84.25 294 VAL A N 1
ATOM 2335 C CA . VAL A 1 294 ? 7.489 -17.964 2.075 1.00 84.25 294 VAL A CA 1
ATOM 2336 C C . VAL A 1 294 ? 6.394 -17.015 1.573 1.00 84.25 294 VAL A C 1
ATOM 2338 O O . VAL A 1 294 ? 6.157 -15.974 2.195 1.00 84.25 294 VAL A O 1
ATOM 2341 N N . PRO A 1 295 ? 5.702 -17.335 0.462 1.00 77.31 295 PRO A N 1
ATOM 2342 C CA . PRO A 1 295 ? 4.624 -16.497 -0.053 1.00 77.31 295 PRO A CA 1
ATOM 2343 C C . PRO A 1 295 ? 3.449 -16.419 0.928 1.00 77.31 295 PRO A C 1
ATOM 2345 O O . PRO A 1 295 ? 3.188 -17.344 1.695 1.00 77.31 295 PRO A O 1
ATOM 2348 N N . ARG A 1 296 ? 2.677 -15.325 0.860 1.00 68.44 296 ARG A N 1
ATOM 2349 C CA . ARG A 1 296 ? 1.495 -15.105 1.724 1.00 68.44 296 ARG A CA 1
ATOM 2350 C C . ARG A 1 296 ? 0.456 -16.229 1.639 1.00 68.44 296 ARG A C 1
ATOM 2352 O O . ARG A 1 296 ? -0.219 -16.514 2.623 1.00 68.44 296 ARG A O 1
ATOM 2359 N N . HIS A 1 297 ? 0.350 -16.872 0.477 1.00 74.25 297 HIS A N 1
ATOM 2360 C CA . HIS A 1 297 ? -0.515 -18.026 0.250 1.00 74.25 297 HIS A CA 1
ATOM 2361 C C . HIS A 1 297 ? 0.319 -19.178 -0.339 1.00 74.25 297 HIS A C 1
ATOM 2363 O O . HIS A 1 297 ? 0.421 -19.288 -1.558 1.00 74.25 297 HIS A O 1
ATOM 2369 N N . PRO A 1 298 ? 0.957 -20.019 0.500 1.00 79.69 298 PRO A N 1
ATOM 2370 C CA . PRO A 1 298 ? 1.861 -21.082 0.040 1.00 79.69 298 PRO A CA 1
ATOM 2371 C C . PRO A 1 298 ? 1.186 -22.197 -0.757 1.00 79.69 298 PRO A C 1
ATOM 2373 O O . PRO A 1 298 ? 1.848 -22.902 -1.509 1.00 79.69 298 PRO A O 1
ATOM 2376 N N . SER A 1 299 ? -0.123 -22.368 -0.573 1.00 85.00 299 SER A N 1
ATOM 2377 C CA . SER A 1 299 ? -0.950 -23.322 -1.316 1.00 85.00 299 SER A CA 1
ATOM 2378 C C . SER A 1 299 ? -1.266 -22.877 -2.739 1.00 85.00 299 SER A C 1
ATOM 2380 O O . SER A 1 299 ? -1.728 -23.687 -3.539 1.00 85.00 299 SER A O 1
ATOM 2382 N N . ASP A 1 300 ? -1.082 -21.594 -3.032 1.00 82.00 300 ASP A N 1
ATOM 2383 C CA . ASP A 1 300 ? -1.600 -20.982 -4.241 1.00 82.00 300 ASP A CA 1
ATOM 2384 C C . ASP A 1 300 ? -0.569 -21.103 -5.355 1.00 82.00 300 ASP A C 1
ATOM 2386 O O . ASP A 1 300 ? 0.604 -20.765 -5.182 1.00 82.00 300 ASP A O 1
ATOM 2390 N N . GLY A 1 301 ? -1.015 -21.592 -6.508 1.00 86.06 301 GLY A N 1
ATOM 2391 C CA . GLY A 1 301 ? -0.169 -21.707 -7.680 1.00 86.06 301 GLY A CA 1
ATOM 2392 C C . GLY A 1 301 ? -0.025 -20.379 -8.422 1.00 86.06 301 GLY A C 1
ATOM 2393 O O . GLY A 1 301 ? -0.534 -19.324 -8.029 1.00 86.06 301 GLY A O 1
ATOM 2394 N N . TRP A 1 302 ? 0.643 -20.454 -9.571 1.00 87.69 302 TRP A N 1
ATOM 2395 C CA . TRP A 1 302 ? 0.717 -19.352 -10.530 1.00 87.69 302 TRP A CA 1
ATOM 2396 C C . TRP A 1 302 ? -0.657 -18.791 -10.953 1.00 87.69 302 TRP A C 1
ATOM 2398 O O . TRP A 1 302 ? -0.776 -17.567 -11.000 1.00 87.69 302 TRP A O 1
ATOM 2408 N N . PRO A 1 303 ? -1.710 -19.601 -11.206 1.00 88.31 303 PRO A N 1
ATOM 2409 C CA . PRO A 1 303 ? -3.014 -19.073 -11.620 1.00 88.31 303 PRO A CA 1
ATOM 2410 C C . PRO A 1 303 ? -3.659 -18.151 -10.578 1.00 88.31 303 PRO A C 1
ATOM 2412 O O . PRO A 1 303 ? -4.123 -17.059 -10.907 1.00 88.31 303 PRO A O 1
ATOM 2415 N N . GLU A 1 304 ? -3.660 -18.552 -9.308 1.00 84.19 304 GLU A N 1
ATOM 2416 C CA . GLU A 1 304 ? -4.193 -17.752 -8.205 1.00 84.19 304 GLU A CA 1
ATOM 2417 C C . GLU A 1 304 ? -3.369 -16.479 -7.988 1.00 84.19 304 GLU A C 1
ATOM 2419 O O . GLU A 1 304 ? -3.930 -15.412 -7.725 1.00 84.19 304 GLU A O 1
ATOM 2424 N N . LEU A 1 305 ? -2.042 -16.567 -8.140 1.00 84.25 305 LEU A N 1
ATOM 2425 C CA . LEU A 1 305 ? -1.162 -15.403 -8.085 1.00 84.25 305 LEU A CA 1
ATOM 2426 C C . LEU A 1 305 ? -1.485 -14.396 -9.196 1.00 84.25 305 LEU A C 1
ATOM 2428 O O . LEU A 1 305 ? -1.638 -13.209 -8.906 1.00 84.25 305 LEU A O 1
ATOM 2432 N N . PHE A 1 306 ? -1.640 -14.855 -10.440 1.00 87.69 306 PHE A N 1
ATOM 2433 C CA . PHE A 1 306 ? -2.005 -13.992 -11.564 1.00 87.69 306 PHE A CA 1
ATOM 2434 C C . PHE A 1 306 ? -3.380 -13.366 -11.365 1.00 87.69 306 PHE A C 1
ATOM 2436 O O . PHE A 1 306 ? -3.526 -12.157 -11.530 1.00 87.69 306 PHE A O 1
ATOM 2443 N N . LYS A 1 307 ? -4.363 -14.139 -10.894 1.00 83.06 307 LYS A N 1
ATOM 2444 C CA . LYS A 1 307 ? -5.697 -13.616 -10.583 1.00 83.06 307 LYS A CA 1
ATOM 2445 C C . LYS A 1 307 ? -5.655 -12.484 -9.551 1.00 83.06 307 LYS A C 1
ATOM 2447 O O . LYS A 1 307 ? -6.328 -11.472 -9.729 1.00 83.06 307 LYS A O 1
ATOM 2452 N N . ARG A 1 308 ? -4.839 -12.612 -8.498 1.00 81.06 308 ARG A N 1
ATOM 2453 C CA . ARG A 1 308 ? -4.635 -11.533 -7.511 1.00 81.06 308 ARG A CA 1
ATOM 2454 C C . ARG A 1 308 ? -3.941 -10.307 -8.097 1.00 81.06 308 ARG A C 1
ATOM 2456 O O . ARG A 1 308 ? -4.262 -9.194 -7.698 1.00 81.06 308 ARG A O 1
ATOM 2463 N N . ALA A 1 309 ? -2.991 -10.503 -9.009 1.00 81.62 309 ALA A N 1
ATOM 2464 C CA . ALA A 1 309 ? -2.313 -9.401 -9.687 1.00 81.62 309 ALA A CA 1
ATOM 2465 C C . ALA A 1 309 ? -3.241 -8.659 -10.670 1.00 81.62 309 ALA A C 1
ATOM 2467 O O . ALA A 1 309 ? -3.039 -7.475 -10.922 1.00 81.62 309 ALA A O 1
ATOM 2468 N N . ILE A 1 310 ? -4.257 -9.342 -11.211 1.00 81.50 310 ILE A N 1
ATOM 2469 C CA . ILE A 1 310 ? -5.277 -8.756 -12.094 1.00 81.50 310 ILE A CA 1
ATOM 2470 C C . ILE A 1 310 ? -6.332 -7.984 -11.289 1.00 81.50 310 ILE A C 1
ATOM 2472 O O . ILE A 1 310 ? -6.707 -6.883 -11.680 1.00 81.50 310 ILE A O 1
ATOM 2476 N N . ILE A 1 311 ? -6.797 -8.536 -10.162 1.00 72.06 311 ILE A N 1
ATOM 2477 C CA . ILE A 1 311 ? -7.887 -7.975 -9.350 1.00 72.06 311 ILE A CA 1
ATOM 2478 C C . ILE A 1 311 ? -7.326 -7.475 -8.008 1.00 72.06 311 ILE A C 1
ATOM 2480 O O . ILE A 1 311 ? -7.500 -8.114 -6.969 1.00 72.06 311 ILE A O 1
ATOM 2484 N N . TYR A 1 312 ? -6.642 -6.329 -8.023 1.00 66.25 312 TYR A N 1
ATOM 2485 C CA . TYR A 1 312 ? -6.121 -5.673 -6.818 1.00 66.25 312 TYR A CA 1
ATOM 2486 C C . TYR A 1 312 ? -6.866 -4.357 -6.554 1.00 66.25 312 TYR A C 1
ATOM 2488 O O . TYR A 1 312 ? -6.910 -3.484 -7.417 1.00 66.25 312 TYR A O 1
ATOM 2496 N N . ARG A 1 313 ? -7.448 -4.202 -5.357 1.00 56.44 313 ARG A N 1
ATOM 2497 C CA . ARG A 1 313 ? -8.117 -2.969 -4.907 1.00 56.44 313 ARG A CA 1
ATOM 2498 C C . ARG A 1 313 ? -7.487 -2.504 -3.597 1.00 56.44 313 ARG A C 1
ATOM 2500 O O . ARG A 1 313 ? -7.385 -3.284 -2.655 1.00 56.44 313 ARG A O 1
ATOM 2507 N N . ASP A 1 314 ? -7.038 -1.254 -3.553 1.00 54.56 314 ASP A N 1
ATOM 2508 C CA . ASP A 1 314 ? -6.357 -0.683 -2.389 1.00 54.56 314 ASP A CA 1
ATOM 2509 C C . ASP A 1 314 ? -7.379 -0.172 -1.358 1.00 54.56 314 ASP A C 1
ATOM 2511 O O . ASP A 1 314 ? -8.205 0.690 -1.662 1.00 54.56 314 ASP A O 1
ATOM 2515 N N . GLU A 1 315 ? -7.344 -0.703 -0.132 1.00 50.41 315 GLU A N 1
ATOM 2516 C CA . GLU A 1 315 ? -8.335 -0.400 0.913 1.00 50.41 315 GLU A CA 1
ATOM 2517 C C . GLU A 1 315 ? -7.918 0.738 1.871 1.00 50.41 315 GLU A C 1
ATOM 2519 O O . GLU A 1 315 ? -8.751 1.242 2.625 1.00 50.41 315 GLU A O 1
ATOM 2524 N N . GLY A 1 316 ? -6.658 1.192 1.840 1.00 46.34 316 GLY A N 1
ATOM 2525 C CA . GLY A 1 316 ? -6.127 2.192 2.784 1.00 46.34 316 GLY A CA 1
ATOM 2526 C C . GLY A 1 316 ? -5.685 3.499 2.130 1.00 46.34 316 GLY A C 1
ATOM 2527 O O . GLY A 1 316 ? -5.826 4.575 2.720 1.00 46.34 316 GLY A O 1
ATOM 2528 N N . HIS A 1 317 ? -5.209 3.434 0.886 1.00 56.50 317 HIS A N 1
ATOM 2529 C CA . HIS A 1 317 ? -4.834 4.630 0.135 1.00 56.50 317 HIS A CA 1
ATOM 2530 C C . HIS A 1 317 ? -6.044 5.325 -0.477 1.00 56.50 317 HIS A C 1
ATOM 2532 O O . HIS A 1 317 ? -5.920 6.480 -0.848 1.00 56.50 317 HIS A O 1
ATOM 2538 N N . ALA A 1 318 ? -7.226 4.702 -0.503 1.00 61.34 318 ALA A N 1
ATOM 2539 C CA . ALA A 1 318 ? -8.410 5.274 -1.141 1.00 61.34 318 ALA A CA 1
ATOM 2540 C C . ALA A 1 318 ? -8.803 6.657 -0.582 1.00 61.34 318 ALA A C 1
ATOM 2542 O O . ALA A 1 318 ? -9.077 7.563 -1.358 1.00 61.34 318 ALA A O 1
ATOM 2543 N N . VAL A 1 319 ? -8.788 6.860 0.746 1.00 70.19 319 VAL A N 1
ATOM 2544 C CA . VAL A 1 319 ? -9.088 8.180 1.354 1.00 70.19 319 VAL A CA 1
ATOM 2545 C C . VAL A 1 319 ? -7.957 9.174 1.106 1.00 70.19 319 VAL A C 1
ATOM 2547 O O . VAL A 1 319 ? -8.210 10.344 0.824 1.00 70.19 319 VAL A O 1
ATOM 2550 N N . ALA A 1 320 ? -6.712 8.712 1.260 1.00 65.12 320 ALA A N 1
ATOM 2551 C CA . ALA A 1 320 ? -5.526 9.537 1.077 1.00 65.12 320 ALA A CA 1
ATOM 2552 C C . ALA A 1 320 ? -5.448 10.046 -0.369 1.00 65.12 320 ALA A C 1
ATOM 2554 O O . ALA A 1 320 ? -5.275 11.232 -0.606 1.00 65.12 320 ALA A O 1
ATOM 2555 N N . HIS A 1 321 ? -5.698 9.160 -1.320 1.00 61.59 321 HIS A N 1
ATOM 2556 C CA . HIS A 1 321 ? -5.706 9.424 -2.742 1.00 61.59 321 HIS A CA 1
ATOM 2557 C C . HIS A 1 321 ? -6.896 10.302 -3.167 1.00 61.59 321 HIS A C 1
ATOM 2559 O O . HIS A 1 321 ? -6.670 11.363 -3.739 1.00 61.59 321 HIS A O 1
ATOM 2565 N N . ASP A 1 322 ? -8.142 9.941 -2.812 1.00 73.62 322 ASP A N 1
ATOM 2566 C CA . ASP A 1 322 ? -9.351 10.720 -3.168 1.00 73.62 322 ASP A CA 1
ATOM 2567 C C . ASP A 1 322 ? -9.300 12.177 -2.691 1.00 73.62 322 ASP A C 1
ATOM 2569 O O . ASP A 1 322 ? -9.993 13.035 -3.234 1.00 73.62 322 ASP A O 1
ATOM 2573 N N . LEU A 1 323 ? -8.561 12.446 -1.612 1.00 80.12 323 LEU A N 1
ATOM 2574 C CA . LEU A 1 323 ? -8.449 13.771 -1.005 1.00 80.12 323 LEU A CA 1
ATOM 2575 C C . LEU A 1 323 ? -7.050 14.382 -1.180 1.00 80.12 323 LEU A C 1
ATOM 2577 O O . LEU A 1 323 ? -6.737 15.343 -0.472 1.00 80.12 323 LEU A O 1
ATOM 2581 N N . HIS A 1 324 ? -6.234 13.830 -2.088 1.00 72.62 324 HIS A N 1
ATOM 2582 C CA . HIS A 1 324 ? -4.879 14.278 -2.435 1.00 72.62 324 HIS A CA 1
ATOM 2583 C C . HIS A 1 324 ? -3.999 14.562 -1.206 1.00 72.62 324 HIS A C 1
ATOM 2585 O O . HIS A 1 324 ? -3.465 15.653 -1.003 1.00 72.62 324 HIS A O 1
ATOM 2591 N N . THR A 1 325 ? -3.890 13.574 -0.327 1.00 73.06 325 THR A N 1
ATOM 2592 C CA . THR A 1 325 ? -3.174 13.648 0.942 1.00 73.06 325 THR A CA 1
ATOM 2593 C C . THR A 1 325 ? -2.393 12.361 1.214 1.00 73.06 325 THR A C 1
ATOM 2595 O O . THR A 1 325 ? -2.408 11.421 0.425 1.00 73.06 325 THR A O 1
ATOM 2598 N N . THR A 1 326 ? -1.680 12.300 2.337 1.00 67.12 326 THR A N 1
ATOM 2599 C CA . THR A 1 326 ? -0.921 11.103 2.720 1.00 67.12 326 THR A CA 1
ATOM 2600 C C . THR A 1 326 ? -1.738 10.210 3.658 1.00 67.12 326 THR A C 1
ATOM 2602 O O . THR A 1 326 ? -2.585 10.714 4.407 1.00 67.12 326 THR A O 1
ATOM 2605 N N . PRO A 1 327 ? -1.464 8.891 3.706 1.00 58.62 327 PRO A N 1
ATOM 2606 C CA . PRO A 1 327 ? -2.089 7.990 4.678 1.00 58.62 327 PRO A CA 1
ATOM 2607 C C . PRO A 1 327 ? -1.938 8.480 6.126 1.00 58.62 327 PRO A C 1
ATOM 2609 O O . PRO A 1 327 ? -2.856 8.358 6.935 1.00 58.62 327 PRO A O 1
ATOM 2612 N N . THR A 1 328 ? -0.807 9.118 6.444 1.00 64.06 328 THR A N 1
ATOM 2613 C CA . THR A 1 328 ? -0.550 9.723 7.756 1.00 64.06 328 THR A CA 1
ATOM 2614 C C . THR A 1 328 ? -1.568 10.810 8.096 1.00 64.06 328 THR A C 1
ATOM 2616 O O . THR A 1 328 ? -2.124 10.798 9.193 1.00 64.06 328 THR A O 1
ATOM 2619 N N . VAL A 1 329 ? -1.859 11.729 7.168 1.00 71.75 329 VAL A N 1
ATOM 2620 C CA . VAL A 1 329 ? -2.851 12.793 7.400 1.00 71.75 329 VAL A CA 1
ATOM 2621 C C . VAL A 1 329 ? -4.272 12.227 7.404 1.00 71.75 329 VAL A C 1
ATOM 2623 O O . VAL A 1 329 ? -5.081 12.629 8.239 1.00 71.75 329 VAL A O 1
ATOM 2626 N N . ALA A 1 330 ? -4.580 11.243 6.553 1.00 72.69 330 ALA A N 1
ATOM 2627 C CA . ALA A 1 330 ? -5.874 10.558 6.579 1.00 72.69 330 ALA A CA 1
ATOM 2628 C C . ALA A 1 330 ? -6.158 9.918 7.954 1.00 72.69 330 ALA A C 1
ATOM 2630 O O . ALA A 1 330 ? -7.261 10.063 8.496 1.00 72.69 330 ALA A O 1
ATOM 2631 N N . ASN A 1 331 ? -5.141 9.312 8.576 1.00 69.69 331 ASN A N 1
ATOM 2632 C CA . ASN A 1 331 ? -5.230 8.722 9.915 1.00 69.69 331 ASN A CA 1
ATOM 2633 C C . ASN A 1 331 ? -5.461 9.756 11.035 1.00 69.69 331 ASN A C 1
ATOM 2635 O O . ASN A 1 331 ? -6.083 9.424 12.049 1.00 69.69 331 ASN A O 1
ATOM 2639 N N . LEU A 1 332 ? -5.064 11.024 10.853 1.00 75.69 332 LEU A N 1
ATOM 2640 C CA . LEU A 1 332 ? -5.377 12.094 11.816 1.00 75.69 332 LEU A CA 1
ATOM 2641 C C . LEU A 1 332 ? -6.886 12.322 11.961 1.00 75.69 332 LEU A C 1
ATOM 2643 O O . LEU A 1 332 ? -7.342 12.711 13.036 1.00 75.69 332 LEU A O 1
ATOM 2647 N N . SER A 1 333 ? -7.679 12.040 10.920 1.00 82.69 333 SER A N 1
ATOM 2648 C CA . SER A 1 333 ? -9.141 12.169 10.990 1.00 82.69 333 SER A CA 1
ATOM 2649 C C . SER A 1 333 ? -9.758 11.269 12.066 1.00 82.69 333 SER A C 1
ATOM 2651 O O . SER A 1 333 ? -10.687 11.687 12.757 1.00 82.69 333 SER A O 1
ATOM 2653 N N . LEU A 1 334 ? -9.223 10.057 12.248 1.00 77.75 334 LEU A N 1
ATOM 2654 C CA . LEU A 1 334 ? -9.661 9.123 13.282 1.00 77.75 334 LEU A CA 1
ATOM 2655 C C . LEU A 1 334 ? -9.176 9.569 14.668 1.00 77.75 334 LEU A C 1
ATOM 2657 O O . LEU A 1 334 ? -9.958 9.584 15.618 1.00 77.75 334 LEU A O 1
ATOM 2661 N N . ALA A 1 335 ? -7.913 9.989 14.774 1.00 75.94 335 ALA A N 1
ATOM 2662 C CA . ALA A 1 335 ? -7.332 10.450 16.034 1.00 75.94 335 ALA A CA 1
ATOM 2663 C C . ALA A 1 335 ? -8.078 11.672 16.596 1.00 75.94 335 ALA A C 1
ATOM 2665 O O . ALA A 1 335 ? -8.477 11.686 17.761 1.00 75.94 335 ALA A O 1
ATOM 2666 N N . PHE A 1 336 ? -8.342 12.680 15.761 1.00 83.94 336 PHE A N 1
ATOM 2667 C CA . PHE A 1 336 ? -9.065 13.873 16.196 1.00 83.94 336 PHE A CA 1
ATOM 2668 C C . PHE A 1 336 ? -10.554 13.617 16.461 1.00 83.94 336 PHE A C 1
ATOM 2670 O O . PHE A 1 336 ? -11.124 14.257 17.345 1.00 83.94 336 PHE A O 1
ATOM 2677 N N . TYR A 1 337 ? -11.179 12.649 15.780 1.00 86.56 337 TYR A N 1
ATOM 2678 C CA . TYR A 1 337 ? -12.526 12.182 16.126 1.00 86.56 337 TYR A CA 1
ATOM 2679 C C . TYR A 1 337 ? -12.573 11.628 17.561 1.00 86.56 337 TYR A C 1
ATOM 2681 O O . TYR A 1 337 ? -13.448 11.998 18.349 1.00 86.56 337 TYR A O 1
ATOM 2689 N N . MET A 1 338 ? -11.606 10.779 17.931 1.00 80.31 338 MET A N 1
ATOM 2690 C CA . MET A 1 338 ? -11.496 10.230 19.289 1.00 80.31 338 MET A CA 1
ATOM 2691 C C . MET A 1 338 ? -11.209 11.320 20.329 1.00 80.31 338 MET A C 1
ATOM 2693 O O . MET A 1 338 ? -11.792 11.304 21.415 1.00 80.31 338 MET A O 1
ATOM 2697 N N . LEU A 1 339 ? -10.374 12.302 19.979 1.00 82.44 339 LEU A N 1
ATOM 2698 C CA . LEU A 1 339 ? -10.089 13.447 20.839 1.00 82.44 339 LEU A CA 1
ATOM 2699 C C . LEU A 1 339 ? -11.357 14.269 21.100 1.00 82.44 339 LEU A C 1
ATOM 2701 O O . LEU A 1 339 ? -11.670 14.572 22.248 1.00 82.44 339 LEU A O 1
ATOM 2705 N N . ALA A 1 340 ? -12.145 14.567 20.065 1.00 88.31 340 ALA A N 1
ATOM 2706 C CA . ALA A 1 340 ? -13.419 15.270 20.212 1.00 88.31 340 ALA A CA 1
ATOM 2707 C C . ALA A 1 340 ? -14.396 14.509 21.125 1.00 88.31 340 ALA A C 1
ATOM 2709 O O . ALA A 1 340 ? -15.059 15.112 21.978 1.00 88.31 340 ALA A O 1
ATOM 2710 N N . MET A 1 341 ? -14.434 13.177 21.007 1.00 84.38 341 MET A N 1
ATOM 2711 C CA . MET A 1 341 ? -15.194 12.301 21.903 1.00 84.38 341 MET A CA 1
ATOM 2712 C C . MET A 1 341 ? -14.692 12.302 23.353 1.00 84.38 341 MET A C 1
ATOM 2714 O O . MET A 1 341 ? -15.445 11.916 24.246 1.00 84.38 341 MET A O 1
ATOM 2718 N N . ALA A 1 342 ? -13.456 12.722 23.626 1.00 80.38 342 ALA A N 1
ATOM 2719 C CA . ALA A 1 342 ? -12.934 12.820 24.985 1.00 80.38 342 ALA A CA 1
ATOM 2720 C C . ALA A 1 342 ? -13.505 14.023 25.745 1.00 80.38 342 ALA A C 1
ATOM 2722 O O . ALA A 1 342 ? -13.950 13.879 26.881 1.00 80.38 342 ALA A O 1
ATOM 2723 N N . PHE A 1 343 ? -13.533 15.200 25.120 1.00 84.25 343 PHE A N 1
ATOM 2724 C CA . PHE A 1 343 ? -13.927 16.448 25.787 1.00 84.25 343 PHE A CA 1
ATOM 2725 C C . PHE A 1 343 ? -15.443 16.681 25.785 1.00 84.25 343 PHE A C 1
ATOM 2727 O O . PHE A 1 343 ? -16.022 17.133 26.776 1.00 84.25 343 PHE A O 1
ATOM 2734 N N . SER A 1 344 ? -16.111 16.330 24.685 1.00 88.25 344 SER A N 1
ATOM 2735 C CA . SER A 1 344 ? -17.534 16.628 24.473 1.00 88.25 344 SER A CA 1
ATOM 2736 C C . SER A 1 344 ? -18.504 16.024 25.510 1.00 88.25 344 SER A C 1
ATOM 2738 O O . SER A 1 344 ? -19.493 16.687 25.835 1.00 88.25 344 SER A O 1
ATOM 2740 N N . PRO A 1 345 ? -18.269 14.829 26.105 1.00 85.38 345 PRO A N 1
ATOM 2741 C CA . PRO A 1 345 ? -19.147 14.268 27.135 1.00 85.38 345 PRO A CA 1
ATOM 2742 C C . PRO A 1 345 ? -19.368 15.174 28.348 1.00 85.38 345 PRO A C 1
ATOM 2744 O O . PRO A 1 345 ? -20.442 15.105 28.949 1.00 85.38 345 PRO A O 1
ATOM 2747 N N . MET A 1 346 ? -18.390 16.016 28.708 1.00 80.81 346 MET A N 1
ATOM 2748 C CA . MET A 1 346 ? -18.509 16.964 29.824 1.00 80.81 346 MET A CA 1
ATOM 2749 C C . MET A 1 346 ? -19.580 18.021 29.540 1.00 80.81 346 MET A C 1
ATOM 2751 O O . MET A 1 346 ? -20.398 18.335 30.404 1.00 80.81 346 MET A O 1
ATOM 2755 N N . TRP A 1 347 ? -19.614 18.519 28.303 1.00 85.44 347 TRP A N 1
ATOM 2756 C CA . TRP A 1 347 ? -20.562 19.539 27.863 1.00 85.44 347 TRP A CA 1
ATOM 2757 C C . TRP A 1 347 ? -21.965 18.945 27.750 1.00 85.44 347 TRP A C 1
ATOM 2759 O O . TRP A 1 347 ? -22.928 19.514 28.265 1.00 85.44 347 TRP A O 1
ATOM 2769 N N . TRP A 1 348 ? -22.072 17.749 27.161 1.00 87.81 348 TRP A N 1
ATOM 2770 C CA . TRP A 1 348 ? -23.337 17.020 27.077 1.00 87.81 348 TRP A CA 1
ATOM 2771 C C . TRP A 1 348 ? -23.892 16.639 28.452 1.00 87.81 348 TRP A C 1
ATOM 2773 O O . TRP A 1 348 ? -25.100 16.728 28.661 1.00 87.81 348 TRP A O 1
ATOM 2783 N N . SER A 1 349 ? -23.030 16.283 29.411 1.00 83.06 349 SER A N 1
ATOM 2784 C CA . SER A 1 349 ? -23.448 16.020 30.792 1.00 83.06 349 SER A CA 1
ATOM 2785 C C . SER A 1 349 ? -24.107 17.253 31.411 1.00 83.06 349 SER A C 1
ATOM 2787 O O . SER A 1 349 ? -25.264 17.175 31.826 1.00 83.06 349 SER A O 1
ATOM 2789 N N . ALA A 1 350 ? -23.428 18.406 31.385 1.00 81.69 350 ALA A N 1
ATOM 2790 C CA . ALA A 1 350 ? -23.954 19.657 31.931 1.00 81.69 350 ALA A CA 1
ATOM 2791 C C . ALA A 1 350 ? -25.264 20.089 31.249 1.00 81.69 350 ALA A C 1
ATOM 2793 O O . ALA A 1 350 ? -26.221 20.493 31.915 1.00 81.69 350 ALA A O 1
ATOM 2794 N N . LEU A 1 351 ? -25.340 19.954 29.920 1.00 83.69 351 LEU A N 1
ATOM 2795 C CA . LEU A 1 351 ? -26.552 20.273 29.169 1.00 83.69 351 LEU A CA 1
ATOM 2796 C C . LEU A 1 351 ? -27.722 19.369 29.573 1.00 83.69 351 LEU A C 1
ATOM 2798 O O . LEU A 1 351 ? -28.840 19.861 29.735 1.00 83.69 351 LEU A O 1
ATOM 2802 N N . SER A 1 352 ? -27.454 18.080 29.787 1.00 85.56 352 SER A N 1
ATOM 2803 C CA . SER A 1 352 ? -28.471 17.094 30.154 1.00 85.56 352 SER A CA 1
ATOM 2804 C C . SER A 1 352 ? -29.003 17.251 31.573 1.00 85.56 352 SER A C 1
ATOM 2806 O O . SER A 1 352 ? -30.168 16.947 31.820 1.00 85.56 352 SER A O 1
ATOM 2808 N N . GLU A 1 353 ? -28.186 17.770 32.491 1.00 77.94 353 GLU A N 1
ATOM 2809 C CA . GLU A 1 353 ? -28.623 18.112 33.846 1.00 77.94 353 GLU A CA 1
ATOM 2810 C C . GLU A 1 353 ? -29.517 19.369 33.843 1.00 77.94 353 GLU A C 1
ATOM 2812 O O . GLU A 1 353 ? -30.460 19.446 34.629 1.00 77.94 353 GLU A O 1
ATOM 2817 N N . LYS A 1 354 ? -29.286 20.320 32.921 1.00 77.19 354 LYS A N 1
ATOM 2818 C CA . LYS A 1 354 ? -30.054 21.577 32.819 1.00 77.19 354 LYS A CA 1
ATOM 2819 C C . LYS A 1 354 ? -31.346 21.465 31.996 1.00 77.19 354 LYS A C 1
ATOM 2821 O O . LYS A 1 354 ? -32.378 21.987 32.411 1.00 77.19 354 LYS A O 1
ATOM 2826 N N . HIS A 1 355 ? -31.294 20.842 30.818 1.00 77.62 355 HIS A N 1
ATOM 2827 C CA . HIS A 1 355 ? -32.390 20.860 29.832 1.00 77.62 355 HIS A CA 1
ATOM 2828 C C . HIS A 1 355 ? -33.104 19.510 29.660 1.00 77.62 355 HIS A C 1
ATOM 2830 O O . HIS A 1 355 ? -34.010 19.405 28.831 1.00 77.62 355 HIS A O 1
ATOM 2836 N N . GLY A 1 356 ? -32.718 18.494 30.435 1.00 82.38 356 GLY A N 1
ATOM 2837 C CA . GLY A 1 356 ? -33.276 17.146 30.345 1.00 82.38 356 GLY A CA 1
ATOM 2838 C C . GLY A 1 356 ? -32.470 16.215 29.437 1.00 82.38 356 GLY A C 1
ATOM 2839 O O . GLY A 1 356 ? -31.669 16.640 28.592 1.00 82.38 356 GLY A O 1
ATOM 2840 N N . ARG A 1 357 ? -32.671 14.908 29.625 1.00 84.75 357 ARG A N 1
ATOM 2841 C CA . ARG A 1 357 ? -31.928 13.859 28.911 1.00 84.75 357 ARG A CA 1
ATOM 2842 C C . ARG A 1 357 ? -32.401 13.762 27.465 1.00 84.75 357 ARG A C 1
ATOM 2844 O O . ARG A 1 357 ? -31.566 13.722 26.563 1.00 84.75 357 ARG A O 1
ATOM 2851 N N . ARG A 1 358 ? -33.720 13.799 27.225 1.00 88.94 358 ARG A N 1
ATOM 2852 C CA . ARG A 1 358 ? -34.305 13.631 25.882 1.00 88.94 358 ARG A CA 1
ATOM 2853 C C . ARG A 1 358 ? -33.881 14.758 24.947 1.00 88.94 358 ARG A C 1
ATOM 2855 O O . ARG A 1 358 ? -33.393 14.488 23.852 1.00 88.94 358 ARG A O 1
ATOM 2862 N N . THR A 1 359 ? -34.002 16.008 25.399 1.00 88.19 359 THR A N 1
ATOM 2863 C CA . THR A 1 359 ? -33.567 17.195 24.640 1.00 88.19 359 THR A CA 1
ATOM 2864 C C . THR A 1 359 ? -32.097 17.097 24.239 1.00 88.19 359 THR A C 1
ATOM 2866 O O . THR A 1 359 ? -31.734 17.403 23.105 1.00 88.19 359 THR A O 1
ATOM 2869 N N . THR A 1 360 ? -31.255 16.610 25.154 1.00 91.12 360 THR A N 1
ATOM 2870 C CA . THR A 1 360 ? -29.822 16.443 24.902 1.00 91.12 360 THR A CA 1
ATOM 2871 C C . THR A 1 360 ? -29.543 15.421 23.805 1.00 91.12 360 THR A C 1
ATOM 2873 O O . THR A 1 360 ? -28.760 15.709 22.902 1.00 91.12 360 THR A O 1
ATOM 2876 N N . TYR A 1 361 ? -30.210 14.263 23.833 1.00 92.19 361 TYR A N 1
ATOM 2877 C CA . TYR A 1 361 ? -30.058 13.261 22.777 1.00 92.19 361 TYR A CA 1
ATOM 2878 C C . TYR A 1 361 ? -30.545 13.759 21.419 1.00 92.19 361 TYR A C 1
ATOM 2880 O O . TYR A 1 361 ? -29.840 13.588 20.430 1.00 92.19 361 TYR A O 1
ATOM 2888 N N . LEU A 1 362 ? -31.714 14.405 21.364 1.00 92.88 362 LEU A N 1
ATOM 2889 C CA . LEU A 1 362 ? -32.266 14.926 20.111 1.00 92.88 362 LEU A CA 1
ATOM 2890 C C . LEU A 1 362 ? -31.334 15.955 19.465 1.00 92.88 362 LEU A C 1
ATOM 2892 O O . LEU A 1 362 ? -31.065 15.864 18.268 1.00 92.88 362 LEU A O 1
ATOM 2896 N N . LEU A 1 363 ? -30.793 16.891 20.250 1.00 93.94 363 LEU A N 1
ATOM 2897 C CA . LEU A 1 363 ? -29.842 17.885 19.750 1.00 93.94 363 LEU A CA 1
ATOM 2898 C C . LEU A 1 363 ? -28.549 17.224 19.257 1.00 93.94 363 LEU A C 1
ATOM 2900 O O . LEU A 1 363 ? -28.091 17.495 18.149 1.00 93.94 363 LEU A O 1
ATOM 2904 N N . SER A 1 364 ? -27.981 16.328 20.062 1.00 94.50 364 SER A N 1
ATOM 2905 C CA . SER A 1 364 ? -26.739 15.626 19.743 1.00 94.50 364 SER A CA 1
ATOM 2906 C C . SER A 1 364 ? -26.850 14.776 18.471 1.00 94.50 364 SER A C 1
ATOM 2908 O O . SER A 1 364 ? -25.998 14.899 17.593 1.00 94.50 364 SER A O 1
ATOM 2910 N N . PHE A 1 365 ? -27.899 13.961 18.325 1.00 94.25 365 PHE A N 1
ATOM 2911 C CA . PHE A 1 365 ? -28.073 13.110 17.143 1.00 94.25 365 PHE A CA 1
ATOM 2912 C C . PHE A 1 365 ? -28.437 13.910 15.890 1.00 94.25 365 PHE A C 1
ATOM 2914 O O . PHE A 1 365 ? -28.023 13.533 14.796 1.00 94.25 365 PHE A O 1
ATOM 2921 N N . SER A 1 366 ? -29.144 15.036 16.037 1.00 95.69 366 SER A N 1
ATOM 2922 C CA . SER A 1 366 ? -29.396 15.950 14.914 1.00 95.69 366 SER A CA 1
ATOM 2923 C C . SER A 1 366 ? -28.090 16.555 14.392 1.00 95.69 366 SER A C 1
ATOM 2925 O O . SER A 1 366 ? -27.840 16.544 13.189 1.00 95.69 366 SER A O 1
ATOM 2927 N N . LEU A 1 367 ? -27.218 17.021 15.295 1.00 96.12 367 LEU A N 1
ATOM 2928 C CA . LEU A 1 367 ? -25.892 17.526 14.930 1.00 96.12 367 LEU A CA 1
ATOM 2929 C C . LEU A 1 367 ? -25.007 16.428 14.331 1.00 96.12 367 LEU A C 1
ATOM 2931 O O . LEU A 1 367 ? -24.360 16.662 13.313 1.00 96.12 367 LEU A O 1
ATOM 2935 N N . PHE A 1 368 ? -25.012 15.226 14.918 1.00 95.62 368 PHE A N 1
ATOM 2936 C CA . PHE A 1 368 ? -24.287 14.075 14.381 1.00 95.62 368 PHE A CA 1
ATOM 2937 C C . PHE A 1 368 ? -24.695 13.797 12.933 1.00 95.62 368 PHE A C 1
ATOM 2939 O O . PHE A 1 368 ? -23.825 13.706 12.076 1.00 95.62 368 PHE A O 1
ATOM 2946 N N . LEU A 1 369 ? -25.997 13.750 12.640 1.00 96.00 369 LEU A N 1
ATOM 2947 C CA . LEU A 1 369 ? -26.500 13.488 11.293 1.00 96.00 369 LEU A CA 1
ATOM 2948 C C . LEU A 1 369 ? -26.048 14.554 10.289 1.00 96.00 369 LEU A C 1
ATOM 2950 O O . LEU A 1 369 ? -25.562 14.209 9.214 1.00 96.00 369 LEU A O 1
ATOM 2954 N N . ILE A 1 370 ? -26.141 15.837 10.653 1.00 96.44 370 ILE A N 1
ATOM 2955 C CA . ILE A 1 370 ? -25.685 16.943 9.800 1.00 96.44 370 ILE A CA 1
ATOM 2956 C C . ILE A 1 370 ? -24.186 16.805 9.508 1.00 96.44 370 ILE A C 1
ATOM 2958 O O . ILE A 1 370 ? -23.772 16.814 8.349 1.00 96.44 370 ILE A O 1
ATOM 2962 N N . PHE A 1 371 ? -23.358 16.633 10.538 1.00 97.00 371 PHE A N 1
ATOM 2963 C CA . PHE A 1 371 ? -21.907 16.563 10.370 1.00 97.00 371 PHE A CA 1
ATOM 2964 C C . PHE A 1 371 ? -21.445 15.274 9.677 1.00 97.00 371 PHE A C 1
ATOM 2966 O O . PHE A 1 371 ? -20.476 15.307 8.916 1.00 97.00 371 PHE A O 1
ATOM 2973 N N . SER A 1 372 ? -22.141 14.153 9.871 1.00 94.50 372 SER A N 1
ATOM 2974 C CA . SER A 1 372 ? -21.872 12.895 9.167 1.00 94.50 372 SER A CA 1
ATOM 2975 C C . SER A 1 372 ? -22.258 12.964 7.689 1.00 94.50 372 SER A C 1
ATOM 2977 O O . SER A 1 372 ? -21.475 12.510 6.855 1.00 94.50 372 SER A O 1
ATOM 2979 N N . CYS A 1 373 ? -23.377 13.615 7.338 1.00 96.00 373 CYS A N 1
ATOM 2980 C CA . CYS A 1 373 ? -23.711 13.937 5.945 1.00 96.00 373 CYS A CA 1
ATOM 2981 C C . CYS A 1 373 ? -22.594 14.751 5.288 1.00 96.00 373 CYS A C 1
ATOM 2983 O O . CYS A 1 373 ? -22.110 14.385 4.219 1.00 96.00 373 CYS A O 1
ATOM 2985 N N . ILE A 1 374 ? -22.148 15.824 5.950 1.00 95.56 374 ILE A N 1
ATOM 2986 C CA . ILE A 1 374 ? -21.100 16.701 5.412 1.00 95.56 374 ILE A CA 1
ATOM 2987 C C . ILE A 1 374 ? -19.761 15.953 5.293 1.00 95.56 374 ILE A C 1
ATOM 2989 O O . ILE A 1 374 ? -19.046 16.117 4.307 1.00 95.56 374 ILE A O 1
ATOM 2993 N N . SER A 1 375 ? -19.445 15.073 6.247 1.00 93.12 375 SER A N 1
ATOM 2994 C CA . SER A 1 375 ? -18.266 14.202 6.171 1.00 93.12 375 SER A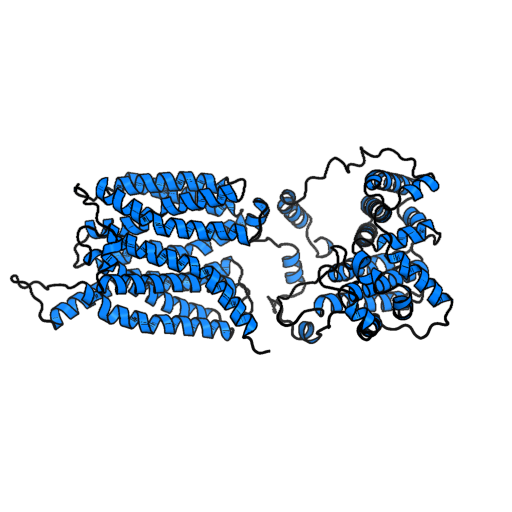 CA 1
ATOM 2995 C C . SER A 1 375 ? -18.333 13.252 4.970 1.00 93.12 375 SER A C 1
ATOM 2997 O O . SER A 1 375 ? -17.318 13.016 4.324 1.00 93.12 375 SER A O 1
ATOM 2999 N N . ALA A 1 376 ? -19.510 12.705 4.649 1.00 91.56 376 ALA A N 1
ATOM 3000 C CA . ALA A 1 376 ? -19.675 11.784 3.523 1.00 91.56 376 ALA A CA 1
ATOM 3001 C C . ALA A 1 376 ? -19.430 12.466 2.164 1.00 91.56 376 ALA A C 1
ATOM 3003 O O . ALA A 1 376 ? -18.834 11.858 1.270 1.00 91.56 376 ALA A O 1
ATOM 3004 N N . VAL A 1 377 ? -19.824 13.739 2.035 1.00 93.75 377 VAL A N 1
ATOM 3005 C CA . VAL A 1 377 ? -19.646 14.563 0.823 1.00 93.75 377 VAL A CA 1
ATOM 3006 C C . VAL A 1 377 ? -18.352 15.389 0.822 1.00 93.75 377 VAL A C 1
ATOM 3008 O O . VAL A 1 377 ? -18.210 16.315 0.029 1.00 93.75 377 VAL A O 1
ATOM 3011 N N . SER A 1 378 ? -17.400 15.087 1.710 1.00 91.38 378 SER A N 1
ATOM 3012 C CA . SER A 1 378 ? -16.183 15.888 1.862 1.00 91.38 378 SER A CA 1
ATOM 3013 C C . SER A 1 378 ? -15.320 15.903 0.592 1.00 91.38 378 SER A C 1
ATOM 3015 O O . SER A 1 378 ? -14.930 14.839 0.099 1.00 91.38 378 SER A O 1
ATOM 3017 N N . VAL A 1 379 ? -14.944 17.097 0.127 1.00 89.62 379 VAL A N 1
ATOM 3018 C CA . VAL A 1 379 ? -14.149 17.297 -1.106 1.00 89.62 379 VAL A CA 1
ATOM 3019 C C . VAL A 1 379 ? -12.642 17.431 -0.871 1.00 89.62 379 VAL A C 1
ATOM 3021 O O . VAL A 1 379 ? -11.865 17.332 -1.807 1.00 89.62 379 VAL A O 1
ATOM 3024 N N . ASN A 1 380 ? -12.212 17.661 0.372 1.00 88.50 380 ASN A N 1
ATOM 3025 C CA . ASN A 1 380 ? -10.799 17.708 0.748 1.00 88.50 380 ASN A CA 1
ATOM 3026 C C . ASN A 1 380 ? -10.591 17.164 2.171 1.00 88.50 380 ASN A C 1
ATOM 3028 O O . ASN A 1 380 ? -11.545 17.001 2.942 1.00 88.50 380 ASN A O 1
ATOM 3032 N N . ILE A 1 381 ? -9.333 16.887 2.524 1.00 87.56 381 ILE A N 1
ATOM 3033 C CA . ILE A 1 381 ? -8.981 16.293 3.819 1.00 87.56 381 ILE A CA 1
ATOM 3034 C C . ILE A 1 381 ? -9.303 17.209 5.007 1.00 87.56 381 ILE A C 1
ATOM 3036 O O . ILE A 1 381 ? -9.748 16.726 6.046 1.00 87.56 381 ILE A O 1
ATOM 3040 N N . ALA A 1 382 ? -9.159 18.528 4.854 1.00 88.50 382 ALA A N 1
ATOM 3041 C CA . ALA A 1 382 ? -9.456 19.485 5.918 1.00 88.50 382 ALA A CA 1
ATOM 3042 C C . ALA A 1 382 ? -10.948 19.473 6.283 1.00 88.50 382 ALA A C 1
ATOM 3044 O O . ALA A 1 382 ? -11.300 19.413 7.461 1.00 88.50 382 ALA A O 1
ATOM 3045 N N . MET A 1 383 ? -11.822 19.447 5.273 1.00 93.12 383 MET A N 1
ATOM 3046 C CA . MET A 1 383 ? -13.265 19.299 5.439 1.00 93.12 383 MET A CA 1
ATOM 3047 C C . MET A 1 383 ? -13.596 17.974 6.129 1.00 93.12 383 MET A C 1
ATOM 3049 O O . MET A 1 383 ? -14.333 17.969 7.115 1.00 93.12 383 MET A O 1
ATOM 3053 N N . LEU A 1 384 ? -13.014 16.858 5.672 1.00 92.00 384 LEU A N 1
ATOM 3054 C CA . LEU A 1 384 ? -13.241 15.557 6.302 1.00 92.00 384 LEU A CA 1
ATOM 3055 C C . LEU A 1 384 ? -12.837 15.572 7.783 1.00 92.00 384 LEU A C 1
ATOM 3057 O O . LEU A 1 384 ? -13.626 15.159 8.629 1.00 92.00 384 LEU A O 1
ATOM 3061 N N . ILE A 1 385 ? -11.643 16.071 8.115 1.00 91.38 385 ILE A N 1
ATOM 3062 C CA . ILE A 1 385 ? -11.153 16.137 9.499 1.00 91.38 385 ILE A CA 1
ATOM 3063 C C . ILE A 1 385 ? -12.054 17.036 10.354 1.00 91.38 385 ILE A C 1
ATOM 3065 O O . ILE A 1 385 ? -12.477 16.618 11.432 1.00 91.38 385 ILE A O 1
ATOM 3069 N N . ALA A 1 386 ? -12.395 18.237 9.880 1.00 94.75 386 ALA A N 1
ATOM 3070 C CA . ALA A 1 386 ? -13.219 19.183 10.630 1.00 94.75 386 ALA A CA 1
ATOM 3071 C C . ALA A 1 386 ? -14.601 18.600 10.966 1.00 94.75 386 ALA A C 1
ATOM 3073 O O . ALA A 1 386 ? -15.032 18.628 12.119 1.00 94.75 386 ALA A O 1
ATOM 3074 N N . PHE A 1 387 ? -15.284 18.003 9.987 1.00 95.44 387 PHE A N 1
ATOM 3075 C CA . PHE A 1 387 ? -16.612 17.433 10.212 1.00 95.44 387 PHE A CA 1
ATOM 3076 C C . PHE A 1 387 ? -16.576 16.074 10.922 1.00 95.44 387 PHE A C 1
ATOM 3078 O O . PHE A 1 387 ? -17.523 15.737 11.636 1.00 95.44 387 PHE A O 1
ATOM 3085 N N . ARG A 1 388 ? -15.463 15.332 10.853 1.00 92.62 388 ARG A N 1
ATOM 3086 C CA . ARG A 1 388 ? -15.203 14.186 11.740 1.00 92.62 388 ARG A CA 1
ATOM 3087 C C . ARG A 1 388 ? -15.059 14.635 13.196 1.00 92.62 388 ARG A C 1
ATOM 3089 O O . ARG A 1 388 ? -15.682 14.040 14.065 1.00 92.62 388 ARG A O 1
ATOM 3096 N N . ILE A 1 389 ? -14.331 15.715 13.480 1.00 94.06 389 ILE A N 1
ATOM 3097 C CA . ILE A 1 389 ? -14.234 16.281 14.839 1.00 94.06 389 ILE A CA 1
ATOM 3098 C C . ILE A 1 389 ? -15.625 16.659 15.361 1.00 94.06 389 ILE A C 1
ATOM 3100 O O . ILE A 1 389 ? -16.013 16.258 16.459 1.00 94.06 389 ILE A O 1
ATOM 3104 N N . LEU A 1 390 ? -16.401 17.386 14.554 1.00 95.06 390 LEU A N 1
ATOM 3105 C CA . LEU A 1 390 ? -17.739 17.834 14.938 1.00 95.06 390 LEU A CA 1
ATOM 3106 C C . LEU A 1 390 ? -18.723 16.666 15.120 1.00 95.06 390 LEU A C 1
ATOM 3108 O O . LEU A 1 390 ? -19.459 16.642 16.107 1.00 95.06 390 LEU A O 1
ATOM 3112 N N . SER A 1 391 ? -18.717 15.671 14.226 1.00 94.12 391 SER A N 1
ATOM 3113 C CA . SER A 1 391 ? -19.559 14.471 14.366 1.00 94.12 391 SER A CA 1
ATOM 3114 C C . SER A 1 391 ? -19.148 13.613 15.564 1.00 94.12 391 SER A C 1
ATOM 3116 O O . SER A 1 391 ? -20.020 13.168 16.307 1.00 94.12 391 SER A O 1
ATOM 3118 N N . GLY A 1 392 ? -17.848 13.442 15.825 1.00 90.44 392 GLY A N 1
ATOM 3119 C CA . GLY A 1 392 ? -17.351 12.738 17.009 1.00 90.44 392 GLY A CA 1
ATOM 3120 C C . GLY A 1 392 ? -17.776 13.418 18.303 1.00 90.44 392 GLY A C 1
ATOM 3121 O O . GLY A 1 392 ? -18.300 12.766 19.208 1.00 90.44 392 GLY A O 1
ATOM 3122 N N . GLY A 1 393 ? -17.650 14.745 18.365 1.00 92.25 393 GLY A N 1
ATOM 3123 C CA . GLY A 1 393 ? -18.138 15.529 19.494 1.00 92.25 393 GLY A CA 1
ATOM 3124 C C . GLY A 1 393 ? -19.652 15.422 19.678 1.00 92.25 393 GLY A C 1
ATOM 3125 O O . GLY A 1 393 ? -20.126 15.233 20.800 1.00 92.25 393 GLY A O 1
ATOM 3126 N N . ALA A 1 394 ? -20.416 15.455 18.583 1.00 93.06 394 ALA A N 1
ATOM 3127 C CA . ALA A 1 394 ? -21.864 15.295 18.615 1.00 93.06 394 ALA A CA 1
ATOM 3128 C C . ALA A 1 394 ? -22.280 13.906 19.117 1.00 93.06 394 ALA A C 1
ATOM 3130 O O . ALA A 1 394 ? -23.102 13.823 20.025 1.00 93.06 394 ALA A O 1
ATOM 3131 N N . ALA A 1 395 ? -21.675 12.824 18.621 1.00 88.69 395 ALA A N 1
ATOM 3132 C CA . ALA A 1 395 ? -21.997 11.448 19.016 1.00 88.69 395 ALA A CA 1
ATOM 3133 C C . ALA A 1 395 ? -21.651 11.118 20.485 1.00 88.69 395 ALA A C 1
ATOM 3135 O O . ALA A 1 395 ? -22.164 10.151 21.052 1.00 88.69 395 ALA A O 1
ATOM 3136 N N . ALA A 1 396 ? -20.796 11.917 21.131 1.00 88.50 396 ALA A N 1
ATOM 3137 C CA . ALA A 1 396 ? -20.281 11.649 22.473 1.00 88.50 396 ALA A CA 1
ATOM 3138 C C . ALA A 1 396 ? -21.331 11.743 23.601 1.00 88.50 396 ALA A C 1
ATOM 3140 O O . ALA A 1 396 ? -21.070 11.276 24.713 1.00 88.50 396 ALA A O 1
ATOM 3141 N N . SER A 1 397 ? -22.514 12.313 23.338 1.00 88.69 397 SER A N 1
ATOM 3142 C CA . SER A 1 397 ? -23.573 12.491 24.344 1.00 88.69 397 SER A CA 1
ATOM 3143 C C . SER A 1 397 ? -24.024 11.169 24.972 1.00 88.69 397 SER A C 1
ATOM 3145 O O . SER A 1 397 ? -24.213 11.089 26.185 1.00 88.69 397 SER A O 1
ATOM 3147 N N . VAL A 1 398 ? -24.113 10.095 24.181 1.00 84.50 398 VAL A N 1
ATOM 3148 C CA . VAL A 1 398 ? -24.585 8.779 24.644 1.00 84.50 398 VAL A CA 1
ATOM 3149 C C . VAL A 1 398 ? -23.650 8.178 25.685 1.00 84.50 398 VAL A C 1
ATOM 3151 O O . VAL A 1 398 ? -24.105 7.475 26.586 1.00 84.50 398 VAL A O 1
ATOM 3154 N N . GLN A 1 399 ? -22.355 8.502 25.624 1.00 79.94 399 GLN A N 1
ATOM 3155 C CA . GLN A 1 399 ? -21.379 7.955 26.562 1.00 79.94 399 GLN A CA 1
ATOM 3156 C C . GLN A 1 399 ? -21.566 8.491 27.988 1.00 79.94 399 GLN A C 1
ATOM 3158 O O . GLN A 1 399 ? -21.352 7.737 28.935 1.00 79.94 399 GLN A O 1
ATOM 3163 N N . SER A 1 400 ? -21.933 9.766 28.169 1.00 79.69 400 SER A N 1
ATOM 3164 C CA . SER A 1 400 ? -22.138 10.361 29.504 1.00 79.69 400 SER A CA 1
ATOM 3165 C C . SER A 1 400 ? -23.603 10.372 29.934 1.00 79.69 400 SER A C 1
ATOM 3167 O O . SER A 1 400 ? -23.921 10.051 31.079 1.00 79.69 400 SER A O 1
ATOM 3169 N N . VAL A 1 401 ? -24.513 10.709 29.021 1.00 86.31 401 VAL A N 1
ATOM 3170 C CA . VAL A 1 401 ? -25.943 10.856 29.317 1.00 86.31 401 VAL A CA 1
ATOM 3171 C C . VAL A 1 401 ? -26.631 9.487 29.423 1.00 86.31 401 VAL A C 1
ATOM 3173 O O . VAL A 1 401 ? -27.548 9.328 30.233 1.00 86.31 401 VAL A O 1
ATOM 3176 N N . GLY A 1 402 ? -26.149 8.476 28.683 1.00 86.12 402 GLY A N 1
ATOM 3177 C CA . GLY A 1 402 ? -26.696 7.109 28.656 1.00 86.12 402 GLY A CA 1
ATOM 3178 C C . GLY A 1 402 ? -26.714 6.451 30.027 1.00 86.12 402 GLY A C 1
ATOM 3179 O O . GLY A 1 402 ? -27.773 6.098 30.547 1.00 86.12 402 GLY A O 1
ATOM 3180 N N . ALA A 1 403 ? -25.544 6.382 30.660 1.00 80.69 403 ALA A N 1
ATOM 3181 C CA . ALA A 1 403 ? -25.401 5.845 32.009 1.00 80.69 403 ALA A CA 1
ATOM 3182 C C . ALA A 1 403 ? -26.232 6.640 33.037 1.00 80.69 403 ALA A C 1
ATOM 3184 O O . ALA A 1 403 ? -26.871 6.051 33.909 1.00 80.69 403 ALA A O 1
ATOM 3185 N N . GLY A 1 404 ? -26.290 7.971 32.903 1.00 79.31 404 GLY A N 1
ATOM 3186 C CA . GLY A 1 404 ? -27.145 8.818 33.740 1.00 79.31 404 GLY A CA 1
ATOM 3187 C C . GLY A 1 404 ? -28.629 8.460 33.617 1.00 79.31 404 GLY A C 1
ATOM 3188 O O . GLY A 1 404 ? -29.303 8.294 34.627 1.00 79.31 404 GLY A O 1
ATOM 3189 N N . THR A 1 405 ? -29.103 8.231 32.390 1.00 86.56 405 THR A N 1
ATOM 3190 C CA . THR A 1 405 ? -30.492 7.837 32.094 1.00 86.56 405 THR A CA 1
ATOM 3191 C C . THR A 1 405 ? -30.851 6.507 32.768 1.00 86.56 405 THR A C 1
ATOM 3193 O O . THR A 1 405 ? -31.904 6.388 33.389 1.00 86.56 405 THR A O 1
ATOM 3196 N N . ILE A 1 406 ? -29.951 5.516 32.728 1.00 85.12 406 ILE A N 1
ATOM 3197 C CA . ILE A 1 406 ? -30.147 4.232 33.422 1.00 85.12 406 ILE A CA 1
ATOM 3198 C C . ILE A 1 406 ? -30.164 4.414 34.944 1.00 85.12 406 ILE A C 1
ATOM 3200 O O . ILE A 1 406 ? -30.995 3.813 35.625 1.00 85.12 406 ILE A O 1
ATOM 3204 N N . ALA A 1 407 ? -29.275 5.251 35.485 1.00 79.38 407 ALA A N 1
ATOM 3205 C CA . ALA A 1 407 ? -29.220 5.531 36.918 1.00 79.38 407 ALA A CA 1
ATOM 3206 C C . ALA A 1 407 ? -30.469 6.269 37.435 1.00 79.38 407 ALA A C 1
ATOM 3208 O O . ALA A 1 407 ? -30.839 6.066 38.593 1.00 79.38 407 ALA A O 1
ATOM 3209 N N . ASP A 1 408 ? -31.110 7.078 36.585 1.00 80.06 408 ASP A N 1
ATOM 3210 C CA . ASP A 1 408 ? -32.351 7.797 36.890 1.00 80.06 408 ASP A CA 1
ATOM 3211 C C . ASP A 1 408 ? -33.573 6.845 36.917 1.00 80.06 408 ASP A C 1
ATOM 3213 O O . ASP A 1 408 ? -34.499 7.064 37.695 1.00 80.06 408 ASP A O 1
ATOM 3217 N N . ILE A 1 409 ? -33.563 5.762 36.123 1.00 84.38 409 ILE A N 1
ATOM 3218 C CA . ILE A 1 409 ? -34.672 4.788 36.027 1.00 84.38 409 ILE A CA 1
ATOM 3219 C C . ILE A 1 409 ? -34.544 3.638 37.046 1.00 84.38 409 ILE A C 1
ATOM 3221 O O . ILE A 1 409 ? -35.551 3.159 37.567 1.00 84.38 409 ILE A O 1
ATOM 3225 N N . TRP A 1 410 ? -33.324 3.165 37.326 1.00 81.94 410 TRP A N 1
ATOM 3226 C CA . TRP A 1 410 ? -33.096 1.931 38.089 1.00 81.94 410 TRP A CA 1
ATOM 3227 C C . TRP A 1 410 ? -32.543 2.170 39.501 1.00 81.94 410 TRP A C 1
ATOM 3229 O O . TRP A 1 410 ? -31.539 2.866 39.711 1.00 81.94 410 TRP A O 1
ATOM 3239 N N . GLU A 1 411 ? -33.159 1.500 40.480 1.00 79.38 411 GLU A N 1
ATOM 3240 C CA . GLU A 1 411 ? -32.700 1.480 41.872 1.00 79.38 411 GLU A CA 1
ATOM 3241 C C . GLU A 1 411 ? -31.290 0.864 42.013 1.00 79.38 411 GLU A C 1
ATOM 3243 O O . GLU A 1 411 ? -30.984 -0.112 41.320 1.00 79.38 411 GLU A O 1
ATOM 3248 N N . PRO A 1 412 ? -30.458 1.330 42.971 1.00 75.69 412 PRO A N 1
ATOM 3249 C CA . PRO A 1 412 ? -29.088 0.833 43.168 1.00 75.69 412 PRO A CA 1
ATOM 3250 C C . PRO A 1 412 ? -28.971 -0.696 43.289 1.00 75.69 412 PRO A C 1
ATOM 3252 O O . PRO A 1 412 ? -28.051 -1.295 42.740 1.00 75.69 412 PRO A O 1
ATOM 3255 N N . LYS A 1 413 ? -29.948 -1.356 43.930 1.00 76.06 413 LYS A N 1
ATOM 3256 C CA . LYS A 1 413 ? -29.956 -2.813 44.177 1.00 76.06 413 LYS A CA 1
ATOM 3257 C C . LYS A 1 413 ? -29.918 -3.693 42.917 1.00 76.06 413 LYS A C 1
ATOM 3259 O O . LYS A 1 413 ? -29.500 -4.840 43.001 1.00 76.06 413 LYS A O 1
ATOM 3264 N N . VAL A 1 414 ? -30.402 -3.184 41.784 1.00 81.38 414 VAL A N 1
ATOM 3265 C CA . VAL A 1 414 ? -30.486 -3.905 40.493 1.00 81.38 414 VAL A CA 1
ATOM 3266 C C . VAL A 1 414 ? -29.806 -3.129 39.362 1.00 81.38 414 VAL A C 1
ATOM 3268 O O . VAL A 1 414 ? -29.919 -3.488 38.187 1.00 81.38 414 VAL A O 1
ATOM 3271 N N . ARG A 1 415 ? -29.111 -2.039 39.707 1.00 81.44 415 ARG A N 1
ATOM 3272 C CA . ARG A 1 415 ? -28.490 -1.131 38.744 1.00 81.44 415 ARG A CA 1
ATOM 3273 C C . ARG A 1 415 ? -27.356 -1.803 37.980 1.00 81.44 415 ARG A C 1
ATOM 3275 O O . ARG A 1 415 ? -27.215 -1.531 36.791 1.00 81.44 415 ARG A O 1
ATOM 3282 N N . GLY A 1 416 ? -26.610 -2.708 38.618 1.00 78.50 416 GLY A N 1
ATOM 3283 C CA . GLY A 1 416 ? -25.549 -3.472 37.963 1.00 78.50 416 GLY A CA 1
ATOM 3284 C C . GLY A 1 416 ? -26.086 -4.284 36.785 1.00 78.50 416 GLY A C 1
ATOM 3285 O O . GLY A 1 416 ? -25.547 -4.210 35.682 1.00 78.50 416 GLY A O 1
ATOM 3286 N N . ARG A 1 417 ? -27.212 -4.987 36.969 1.00 82.56 417 ARG A N 1
ATOM 3287 C CA . ARG A 1 417 ? -27.903 -5.697 35.877 1.00 82.56 417 ARG A CA 1
ATOM 3288 C C . ARG A 1 417 ? -28.332 -4.777 34.727 1.00 82.56 417 ARG A C 1
ATOM 3290 O O . ARG A 1 417 ? -28.152 -5.148 33.569 1.00 82.56 417 ARG A O 1
ATOM 3297 N N . ALA A 1 418 ? -28.904 -3.612 35.025 1.00 84.94 418 ALA A N 1
ATOM 3298 C CA . ALA A 1 418 ? -29.362 -2.677 33.995 1.00 84.94 418 ALA A CA 1
ATOM 3299 C C . ALA A 1 418 ? -28.189 -2.057 33.213 1.00 84.94 418 ALA A C 1
ATOM 3301 O O . ALA A 1 418 ? -28.220 -2.010 31.983 1.00 84.94 418 ALA A O 1
ATOM 3302 N N . MET A 1 419 ? -27.127 -1.654 33.919 1.00 82.50 419 MET A N 1
ATOM 3303 C CA . MET A 1 419 ? -25.886 -1.165 33.313 1.00 82.50 419 MET A CA 1
ATOM 3304 C C . MET A 1 419 ? -25.222 -2.230 32.444 1.00 82.50 419 MET A C 1
ATOM 3306 O O . MET A 1 419 ? -24.770 -1.914 31.348 1.00 82.50 419 MET A O 1
ATOM 3310 N N . GLY A 1 420 ? -25.217 -3.490 32.893 1.00 82.06 420 GLY A N 1
ATOM 3311 C CA . GLY A 1 420 ? -24.707 -4.620 32.120 1.00 82.06 420 GLY A CA 1
ATOM 3312 C C . GLY A 1 420 ? -25.303 -4.659 30.714 1.00 82.06 420 GLY A C 1
ATOM 3313 O O . GLY A 1 420 ? -24.550 -4.576 29.748 1.00 82.06 420 GLY A O 1
ATOM 3314 N N . ILE A 1 421 ? -26.638 -4.669 30.603 1.00 85.44 421 ILE A N 1
ATOM 3315 C CA . ILE A 1 421 ? -27.360 -4.682 29.316 1.00 85.44 421 ILE A CA 1
ATOM 3316 C C . ILE A 1 421 ? -27.079 -3.414 28.497 1.00 85.44 421 ILE A C 1
ATOM 3318 O O . ILE A 1 421 ? -26.857 -3.502 27.293 1.00 85.44 421 ILE A O 1
ATOM 3322 N N . PHE A 1 422 ? -27.057 -2.239 29.133 1.00 85.62 422 PHE A N 1
ATOM 3323 C CA . PHE A 1 422 ? -26.753 -0.976 28.452 1.00 85.62 422 PHE A CA 1
ATOM 3324 C C . PHE A 1 422 ? -25.373 -0.998 27.775 1.00 85.62 422 PHE A C 1
ATOM 3326 O O . PHE A 1 422 ? -25.243 -0.589 26.620 1.00 85.62 422 PHE A O 1
ATOM 3333 N N . PHE A 1 423 ? -24.350 -1.520 28.455 1.00 81.31 423 PHE A N 1
ATOM 3334 C CA . PHE A 1 423 ? -22.991 -1.567 27.916 1.00 81.31 423 PHE A CA 1
ATOM 3335 C C . PHE A 1 423 ? -22.789 -2.615 26.811 1.00 81.31 423 PHE A C 1
ATOM 3337 O O . PHE A 1 423 ? -21.745 -2.586 26.157 1.00 81.31 423 PHE A O 1
ATOM 3344 N N . LEU A 1 424 ? -23.774 -3.485 26.544 1.00 83.06 424 LEU A N 1
ATOM 3345 C CA . LEU A 1 424 ? -23.732 -4.410 25.407 1.00 83.06 424 LEU A CA 1
ATOM 3346 C C . LEU A 1 424 ? -23.513 -3.652 24.090 1.00 83.06 424 LEU A C 1
ATOM 3348 O O . LEU A 1 424 ? -22.652 -4.017 23.300 1.00 83.06 424 LEU A O 1
ATOM 3352 N N . GLY A 1 425 ? -24.252 -2.559 23.878 1.00 84.81 425 GLY A N 1
ATOM 3353 C CA . GLY A 1 425 ? -24.182 -1.772 22.644 1.00 84.81 425 GLY A CA 1
ATOM 3354 C C . GLY A 1 425 ? -22.791 -1.172 22.391 1.00 84.81 425 GLY A C 1
ATOM 3355 O O . GLY A 1 425 ? -22.158 -1.523 21.393 1.00 84.81 425 GLY A O 1
ATOM 3356 N N . PRO A 1 426 ? -22.278 -0.302 23.284 1.00 79.88 426 PRO A N 1
ATOM 3357 C CA . PRO A 1 426 ? -20.979 0.349 23.109 1.00 79.88 426 PRO A CA 1
ATOM 3358 C C . PRO A 1 426 ? -19.793 -0.608 22.959 1.00 79.88 426 PRO A C 1
ATOM 3360 O O . PRO A 1 426 ? -18.817 -0.245 22.310 1.00 79.88 426 PRO A O 1
ATOM 3363 N N . LEU A 1 427 ? -19.855 -1.805 23.552 1.00 79.44 427 LEU A N 1
ATOM 3364 C CA . LEU A 1 427 ? -18.735 -2.751 23.543 1.00 79.44 427 LEU A CA 1
ATOM 3365 C C . LEU A 1 427 ? -18.837 -3.807 22.443 1.00 79.44 427 LEU A C 1
ATOM 3367 O O . LEU A 1 427 ? -17.807 -4.244 21.944 1.00 79.44 427 LEU A O 1
ATOM 3371 N N . CYS A 1 428 ? -20.040 -4.158 21.983 1.00 81.25 428 CYS A N 1
ATOM 3372 C CA . CYS A 1 428 ? -20.192 -4.960 20.767 1.00 81.25 428 CYS A CA 1
ATOM 3373 C C . CYS A 1 428 ? -19.998 -4.133 19.484 1.00 81.25 428 CYS A C 1
ATOM 3375 O O . CYS A 1 428 ? -19.688 -4.700 18.438 1.00 81.25 428 CYS A O 1
ATOM 3377 N N . GLY A 1 429 ? -20.137 -2.804 19.555 1.00 84.44 429 GLY A N 1
ATOM 3378 C CA . GLY A 1 429 ? -19.925 -1.891 18.427 1.00 84.44 429 GLY A CA 1
ATOM 3379 C C . GLY A 1 429 ? -18.576 -2.085 17.714 1.00 84.44 429 GLY A C 1
ATOM 3380 O O . GLY A 1 429 ? -18.587 -2.339 16.511 1.00 84.44 429 GLY A O 1
ATOM 3381 N N . PRO A 1 430 ? -17.429 -2.044 18.424 1.00 79.12 430 PRO A N 1
ATOM 3382 C CA . PRO A 1 430 ? -16.110 -2.331 17.849 1.00 79.12 430 PRO A CA 1
ATOM 3383 C C . PRO A 1 430 ? -15.971 -3.717 17.209 1.00 79.12 430 PRO A C 1
ATOM 3385 O O . PRO A 1 430 ? -15.110 -3.898 16.362 1.00 79.12 430 PRO A O 1
ATOM 3388 N N . GLY A 1 431 ? -16.810 -4.683 17.592 1.00 80.38 431 GLY A N 1
ATOM 3389 C CA . GLY A 1 431 ? -16.862 -6.011 16.984 1.00 80.38 431 GLY A CA 1
ATOM 3390 C C . GLY A 1 431 ? -17.550 -6.050 15.630 1.00 80.38 431 GLY A C 1
ATOM 3391 O O . GLY A 1 431 ? -17.094 -6.699 14.695 1.00 80.38 431 GLY A O 1
ATOM 3392 N N . LEU A 1 432 ? -18.681 -5.353 15.539 1.00 85.56 432 LEU A N 1
ATOM 3393 C CA . LEU A 1 432 ? -19.531 -5.333 14.350 1.00 85.56 432 LEU A CA 1
ATOM 3394 C C . LEU A 1 432 ? -19.043 -4.318 13.311 1.00 85.56 432 LEU A C 1
ATOM 3396 O O . LEU A 1 432 ? -19.239 -4.519 12.113 1.00 85.56 432 LEU A O 1
ATOM 3400 N N . ALA A 1 433 ? -18.407 -3.232 13.758 1.00 86.06 433 ALA A N 1
ATOM 3401 C CA . ALA A 1 433 ? -17.982 -2.144 12.886 1.00 86.06 433 ALA A CA 1
ATOM 3402 C C . ALA A 1 433 ? -16.952 -2.576 11.821 1.00 86.06 433 ALA A C 1
ATOM 3404 O O . ALA A 1 433 ? -17.171 -2.218 10.666 1.00 86.06 433 ALA A O 1
ATOM 3405 N N . PRO A 1 434 ? -15.900 -3.368 12.121 1.00 83.19 434 PRO A N 1
ATOM 3406 C CA . PRO A 1 434 ? -14.968 -3.859 11.103 1.00 83.19 434 PRO A CA 1
ATOM 3407 C C . PRO A 1 434 ? -15.620 -4.807 10.094 1.00 83.19 434 PRO A C 1
ATOM 3409 O O . PRO A 1 434 ? -15.314 -4.731 8.911 1.00 83.19 434 PRO A O 1
ATOM 3412 N N . VAL A 1 435 ? -16.565 -5.652 10.526 1.00 85.19 435 VAL A N 1
ATOM 3413 C CA . VAL A 1 435 ? -17.292 -6.570 9.628 1.00 85.19 435 VAL A CA 1
ATOM 3414 C C . VAL A 1 435 ? -18.120 -5.783 8.613 1.00 85.19 435 VAL A C 1
ATOM 3416 O O . VAL A 1 435 ? -18.014 -6.001 7.408 1.00 85.19 435 VAL A O 1
ATOM 3419 N N . ILE A 1 436 ? -18.926 -4.833 9.098 1.00 88.75 436 ILE A N 1
ATOM 3420 C CA . ILE A 1 436 ? -19.780 -4.000 8.244 1.00 88.75 436 ILE A CA 1
ATOM 3421 C C . ILE A 1 436 ? -18.921 -3.054 7.395 1.00 88.75 436 ILE A C 1
ATOM 3423 O O . ILE A 1 436 ? -19.153 -2.913 6.198 1.00 88.75 436 ILE A O 1
ATOM 3427 N N . GLY A 1 437 ? -17.914 -2.422 7.999 1.00 82.50 437 GLY A N 1
ATOM 3428 C CA . GLY A 1 437 ? -17.017 -1.477 7.338 1.00 82.50 437 GLY A CA 1
ATOM 3429 C C . GLY A 1 437 ? -16.177 -2.128 6.243 1.00 82.50 437 GLY A C 1
ATOM 3430 O O . GLY A 1 437 ? -16.078 -1.566 5.154 1.00 82.50 437 GLY A O 1
ATOM 3431 N N . GLY A 1 438 ? -15.638 -3.324 6.499 1.00 72.81 438 GLY A N 1
ATOM 3432 C CA . GLY A 1 438 ? -14.901 -4.118 5.518 1.00 72.81 438 GLY A CA 1
ATOM 3433 C C . GLY A 1 438 ? -15.786 -4.518 4.340 1.00 72.81 438 GLY A C 1
ATOM 3434 O O . GLY A 1 438 ? -15.431 -4.252 3.196 1.00 72.81 438 GLY A O 1
ATOM 3435 N N . ALA A 1 439 ? -16.988 -5.043 4.606 1.00 80.88 439 ALA A N 1
ATOM 3436 C CA . ALA A 1 439 ? -17.941 -5.404 3.554 1.00 80.88 439 ALA A CA 1
ATOM 3437 C C . ALA A 1 439 ? -18.364 -4.197 2.691 1.00 80.88 439 ALA A C 1
ATOM 3439 O O . ALA A 1 439 ? -18.394 -4.288 1.465 1.00 80.88 439 ALA A O 1
ATOM 3440 N N . LEU A 1 440 ? -18.659 -3.052 3.319 1.00 82.62 440 LEU A N 1
ATOM 3441 C CA . LEU A 1 440 ? -19.034 -1.820 2.617 1.00 82.62 440 LEU A CA 1
ATOM 3442 C C . LEU A 1 440 ? -17.888 -1.258 1.770 1.00 82.62 440 LEU A C 1
ATOM 3444 O O . LEU A 1 440 ? -18.110 -0.839 0.635 1.00 82.62 440 LEU A O 1
ATOM 3448 N N . THR A 1 441 ? -16.668 -1.257 2.308 1.00 73.12 441 THR A N 1
ATOM 3449 C CA . THR A 1 441 ? -15.498 -0.702 1.613 1.00 73.12 441 THR A CA 1
ATOM 3450 C C . THR A 1 441 ? -15.081 -1.583 0.438 1.00 73.12 441 THR A C 1
ATOM 3452 O O . THR A 1 441 ? -14.768 -1.049 -0.621 1.00 73.12 441 THR A O 1
ATOM 3455 N N . GLN A 1 442 ? -15.154 -2.911 0.583 1.00 66.06 442 GLN A N 1
ATOM 3456 C CA . GLN A 1 442 ? -14.849 -3.858 -0.496 1.00 66.06 442 GLN A CA 1
ATOM 3457 C C . GLN A 1 442 ? -15.863 -3.813 -1.643 1.00 66.06 442 GLN A C 1
ATOM 3459 O O . GLN A 1 442 ? -15.480 -3.886 -2.813 1.00 66.06 442 GLN A O 1
ATOM 3464 N N . ALA A 1 443 ? -17.157 -3.719 -1.321 1.00 71.69 443 ALA A N 1
ATOM 3465 C CA . ALA A 1 443 ? -18.223 -3.783 -2.319 1.00 71.69 443 ALA A CA 1
ATOM 3466 C C . ALA A 1 443 ? -18.508 -2.438 -3.004 1.00 71.69 443 ALA A C 1
ATOM 3468 O O . ALA A 1 443 ? -18.950 -2.420 -4.151 1.00 71.69 443 ALA A O 1
ATOM 3469 N N . LEU A 1 444 ? -18.308 -1.322 -2.299 1.00 76.81 444 LEU A N 1
ATOM 3470 C CA . LEU A 1 444 ? -18.664 0.016 -2.770 1.00 76.81 444 LEU A CA 1
ATOM 3471 C C . LEU A 1 444 ? -17.429 0.930 -2.778 1.00 76.81 444 LEU A C 1
ATOM 3473 O O . LEU A 1 444 ? -16.504 0.727 -3.552 1.00 76.81 444 LEU A O 1
ATOM 3477 N N . HIS A 1 445 ? -17.437 1.971 -1.945 1.00 76.06 445 HIS A N 1
ATOM 3478 C CA . HIS A 1 445 ? -16.371 2.965 -1.810 1.00 76.06 445 HIS A CA 1
ATOM 3479 C C . HIS A 1 445 ? -16.213 3.344 -0.340 1.00 76.06 445 HIS A C 1
ATOM 3481 O O . HIS A 1 445 ? -17.176 3.212 0.418 1.00 76.06 445 HIS A O 1
ATOM 3487 N N . TRP A 1 446 ? -15.079 3.907 0.082 1.00 81.12 446 TRP A N 1
ATOM 3488 C CA . TRP A 1 446 ? -14.856 4.272 1.495 1.00 81.12 446 TRP A CA 1
ATOM 3489 C C . TRP A 1 446 ? -15.936 5.220 2.049 1.00 81.12 446 TRP A C 1
ATOM 3491 O O . TRP A 1 446 ? -16.299 5.149 3.225 1.00 81.12 446 TRP A O 1
ATOM 3501 N N . ARG A 1 447 ? -16.523 6.068 1.192 1.00 86.25 447 ARG A N 1
ATOM 3502 C CA . ARG A 1 447 ? -17.620 6.991 1.543 1.00 86.25 447 ARG A CA 1
ATOM 3503 C C . ARG A 1 447 ? -18.899 6.280 1.981 1.00 86.25 447 ARG A C 1
ATOM 3505 O O . ARG A 1 447 ? -19.683 6.851 2.737 1.00 86.25 447 ARG A O 1
ATOM 3512 N N . SER A 1 448 ? -19.111 5.042 1.538 1.00 88.19 448 SER A N 1
ATOM 3513 C CA . SER A 1 448 ? -20.276 4.236 1.923 1.00 88.19 448 SER A CA 1
ATOM 3514 C C . SER A 1 448 ? -20.332 3.989 3.433 1.00 88.19 448 SER A C 1
ATOM 3516 O O . SER A 1 448 ? -21.417 4.000 4.009 1.00 88.19 448 SER A O 1
ATOM 3518 N N . THR A 1 449 ? -19.177 3.882 4.101 1.00 89.38 449 THR A N 1
ATOM 3519 C CA . THR A 1 449 ? -19.100 3.752 5.565 1.00 89.38 449 THR A CA 1
ATOM 3520 C C . THR A 1 449 ? -19.696 4.969 6.278 1.00 89.38 449 THR A C 1
ATOM 3522 O O . THR A 1 449 ? -20.391 4.828 7.284 1.00 89.38 449 THR A O 1
ATOM 3525 N N . LEU A 1 450 ? -19.504 6.173 5.727 1.00 91.81 450 LEU A N 1
ATOM 3526 C CA . LEU A 1 450 ? -20.059 7.409 6.278 1.00 91.81 450 LEU A CA 1
ATOM 3527 C C . LEU A 1 450 ? -21.552 7.534 6.008 1.00 91.81 450 LEU A C 1
ATOM 3529 O O . LEU A 1 450 ? -22.298 7.905 6.911 1.00 91.81 450 LEU A O 1
ATOM 3533 N N . TRP A 1 451 ? -22.006 7.160 4.812 1.00 94.19 451 TRP A N 1
ATOM 3534 C CA . TRP A 1 451 ? -23.437 7.104 4.513 1.00 94.19 451 TRP A CA 1
ATOM 3535 C C . TRP A 1 451 ? -24.176 6.096 5.389 1.00 94.19 451 TRP A C 1
ATOM 3537 O O . TRP A 1 451 ? -25.257 6.402 5.888 1.00 94.19 451 TRP A O 1
ATOM 3547 N N . PHE A 1 452 ? -23.574 4.936 5.651 1.00 94.31 452 PHE A N 1
ATOM 3548 C CA . PHE A 1 452 ? -24.121 3.959 6.585 1.00 94.31 452 PHE A CA 1
ATOM 3549 C C . PHE A 1 452 ? -24.289 4.553 7.990 1.00 94.31 452 PHE A C 1
ATOM 3551 O O . PHE A 1 452 ? -25.367 4.447 8.574 1.00 94.31 452 PHE A O 1
ATOM 3558 N N . LEU A 1 453 ? -23.265 5.240 8.512 1.00 92.00 453 LEU A N 1
ATOM 3559 C CA . LEU A 1 453 ? -23.337 5.911 9.815 1.00 92.00 453 LEU A CA 1
ATOM 3560 C C . LEU A 1 453 ? -24.413 7.003 9.853 1.00 92.00 453 LEU A C 1
ATOM 3562 O O . LEU A 1 453 ? -25.127 7.116 10.848 1.00 92.00 453 LEU A O 1
ATOM 3566 N N . THR A 1 454 ? -24.564 7.771 8.774 1.00 94.50 454 THR A N 1
ATOM 3567 C CA . THR A 1 454 ? -25.620 8.782 8.629 1.00 94.50 454 THR A CA 1
ATOM 3568 C C . THR A 1 454 ? -27.011 8.153 8.686 1.00 94.50 454 THR A C 1
ATOM 3570 O O . THR A 1 454 ? -27.861 8.609 9.452 1.00 94.50 454 THR A O 1
ATOM 3573 N N . ILE A 1 455 ? -27.248 7.084 7.918 1.00 95.50 455 ILE A N 1
ATOM 3574 C CA . ILE A 1 455 ? -28.534 6.373 7.894 1.00 95.50 455 ILE A CA 1
ATOM 3575 C C . ILE A 1 455 ? -28.827 5.776 9.271 1.00 95.50 455 ILE A C 1
ATOM 3577 O O . ILE A 1 455 ? -29.911 5.982 9.817 1.00 95.50 455 ILE A O 1
ATOM 3581 N N . PHE A 1 456 ? -27.848 5.093 9.869 1.00 93.25 456 PHE A N 1
ATOM 3582 C CA . PHE A 1 456 ? -27.979 4.512 11.201 1.00 93.25 456 PHE A CA 1
ATOM 3583 C C . PHE A 1 456 ? -28.284 5.583 12.260 1.00 93.25 456 PHE A C 1
ATOM 3585 O O . PHE A 1 456 ? -29.207 5.420 13.058 1.00 93.25 456 PHE A O 1
ATOM 3592 N N . GLY A 1 457 ? -27.577 6.716 12.224 1.00 92.25 457 GLY A N 1
ATOM 3593 C CA . GLY A 1 457 ? -27.836 7.867 13.089 1.00 92.25 457 GLY A CA 1
ATOM 3594 C C . GLY A 1 457 ? -29.236 8.455 12.906 1.00 92.25 457 GLY A C 1
ATOM 3595 O O . GLY A 1 457 ? -29.885 8.793 13.893 1.00 92.25 457 GLY A O 1
ATOM 3596 N N . GLY A 1 458 ? -29.733 8.521 11.667 1.00 94.88 458 GLY A N 1
ATOM 3597 C CA . GLY A 1 458 ? -31.087 8.984 11.355 1.00 94.88 458 GLY A CA 1
ATOM 3598 C C . GLY A 1 458 ? -32.167 8.063 11.907 1.00 94.88 458 GLY A C 1
ATOM 3599 O O . GLY A 1 458 ? -33.114 8.532 12.538 1.00 94.88 458 GLY A O 1
ATOM 3600 N N . VAL A 1 459 ? -31.987 6.748 11.761 1.00 95.56 459 VAL A N 1
ATOM 3601 C CA . VAL A 1 459 ? -32.876 5.752 12.375 1.00 95.56 459 VAL A CA 1
ATOM 3602 C C . VAL A 1 459 ? -32.874 5.900 13.900 1.00 95.56 459 VAL A C 1
ATOM 3604 O O . VAL A 1 459 ? -33.944 5.945 14.506 1.00 95.56 459 VAL A O 1
ATOM 3607 N N . MET A 1 460 ? -31.703 6.053 14.529 1.00 92.19 460 MET A N 1
ATOM 3608 C CA . MET A 1 460 ? -31.617 6.273 15.979 1.00 92.19 460 MET A CA 1
ATOM 3609 C C . MET A 1 460 ? -32.300 7.573 16.418 1.00 92.19 460 MET A C 1
ATOM 3611 O O . MET A 1 460 ? -33.006 7.570 17.423 1.00 92.19 460 MET A O 1
ATOM 3615 N N . LEU A 1 461 ? -32.148 8.668 15.668 1.00 93.88 461 LEU A N 1
ATOM 3616 C CA . LEU A 1 461 ? -32.812 9.940 15.964 1.00 93.88 461 LEU A CA 1
ATOM 3617 C C . LEU A 1 461 ? -34.341 9.796 15.944 1.00 93.88 461 LEU A C 1
ATOM 3619 O O . LEU A 1 461 ? -35.010 10.274 16.860 1.00 93.88 461 LEU A O 1
ATOM 3623 N N . ILE A 1 462 ? -34.885 9.094 14.944 1.00 94.31 462 ILE A N 1
ATOM 3624 C CA . ILE A 1 462 ? -36.323 8.805 14.843 1.00 94.31 462 ILE A CA 1
ATOM 3625 C C . ILE A 1 462 ? -36.789 7.972 16.044 1.00 94.31 462 ILE A C 1
ATOM 3627 O O . ILE A 1 462 ? -37.796 8.304 16.670 1.00 94.31 462 ILE A O 1
ATOM 3631 N N . LEU A 1 463 ? -36.042 6.928 16.417 1.00 92.94 463 LEU A N 1
ATOM 3632 C CA . LEU A 1 463 ? -36.378 6.096 17.577 1.00 92.94 463 LEU A CA 1
ATOM 3633 C C . LEU A 1 463 ? -36.327 6.882 18.891 1.00 92.94 463 LEU A C 1
ATOM 3635 O O . LEU A 1 463 ? -37.224 6.744 19.717 1.00 92.94 463 LEU A O 1
ATOM 3639 N N . ILE A 1 464 ? -35.327 7.742 19.090 1.00 90.75 464 ILE A N 1
ATOM 3640 C CA . ILE A 1 464 ? -35.237 8.608 20.275 1.00 90.75 464 ILE A CA 1
ATOM 3641 C C . ILE A 1 464 ? -36.424 9.575 20.315 1.00 90.75 464 ILE A C 1
ATOM 3643 O O . ILE A 1 464 ? -37.020 9.787 21.373 1.00 90.75 464 ILE A O 1
ATOM 3647 N N . PHE A 1 465 ? -36.797 10.144 19.169 1.00 90.31 465 PHE A N 1
ATOM 3648 C CA . PHE A 1 465 ? -37.930 11.055 19.074 1.00 90.31 465 PHE A CA 1
ATOM 3649 C C . PHE A 1 465 ? -39.252 10.375 19.450 1.00 90.31 465 PHE A C 1
ATOM 3651 O O . PHE A 1 465 ? -40.016 10.952 20.226 1.00 90.31 465 PHE A O 1
ATOM 3658 N N . LEU A 1 466 ? -39.501 9.158 18.956 1.00 91.06 466 LEU A N 1
ATOM 3659 C CA . LEU A 1 466 ? -40.760 8.437 19.165 1.00 91.06 466 LEU A CA 1
ATOM 3660 C C . LEU A 1 466 ? -40.833 7.688 20.504 1.00 91.06 466 LEU A C 1
ATOM 3662 O O . LEU A 1 466 ? -41.893 7.655 21.124 1.00 91.06 466 LEU A O 1
ATOM 3666 N N . CYS A 1 467 ? -39.734 7.074 20.948 1.00 89.50 467 CYS A N 1
ATOM 3667 C CA . CYS A 1 467 ? -39.758 6.068 22.013 1.00 89.50 467 CYS A CA 1
ATOM 3668 C C . CYS A 1 467 ? -39.144 6.525 23.341 1.00 89.50 467 CYS A C 1
ATOM 3670 O O . CYS A 1 467 ? -39.381 5.861 24.350 1.00 89.50 467 CYS A O 1
ATOM 3672 N N . LEU A 1 468 ? -38.356 7.608 23.379 1.00 84.69 468 LEU A N 1
ATOM 3673 C CA . LEU A 1 468 ? -37.676 8.039 24.604 1.00 84.69 468 LEU A CA 1
ATOM 3674 C C . LEU A 1 468 ? -38.442 9.186 25.294 1.00 84.69 468 LEU A C 1
ATOM 3676 O O . LEU A 1 468 ? -38.368 10.325 24.826 1.00 84.69 468 LEU A O 1
ATOM 3680 N N . PRO A 1 469 ? -39.172 8.934 26.399 1.00 80.19 469 PRO A N 1
ATOM 3681 C CA . PRO A 1 469 ? -39.773 9.994 27.208 1.00 80.19 469 PRO A CA 1
ATOM 3682 C C . PRO A 1 469 ? -38.703 10.768 28.001 1.00 80.19 469 PRO A C 1
ATOM 3684 O O . PRO A 1 469 ? -37.574 10.308 28.159 1.00 80.19 469 PRO A O 1
ATOM 3687 N N . GLU A 1 470 ? -39.039 11.959 28.505 1.00 77.50 470 GLU A N 1
ATOM 3688 C CA . GLU A 1 470 ? -38.125 12.733 29.360 1.00 77.50 470 GLU A CA 1
ATOM 3689 C C . GLU A 1 470 ? -37.988 12.074 30.744 1.00 77.50 470 GLU A C 1
ATOM 3691 O O . GLU A 1 470 ? -38.994 11.715 31.357 1.00 77.50 470 GLU A O 1
ATOM 3696 N N . THR A 1 471 ? -36.752 11.907 31.231 1.00 67.12 471 THR A N 1
ATOM 3697 C CA . THR A 1 471 ? -36.451 11.083 32.419 1.00 67.12 471 THR A CA 1
ATOM 3698 C C . THR A 1 471 ? -35.955 11.876 33.631 1.00 67.12 471 THR A C 1
ATOM 3700 O O . THR A 1 471 ? -35.772 11.286 34.693 1.00 67.12 471 THR A O 1
ATOM 3703 N N . VAL A 1 472 ? -35.736 13.195 33.523 1.00 60.31 472 VAL A N 1
ATOM 3704 C CA . VAL A 1 472 ? -35.235 14.028 34.637 1.00 60.31 472 VAL A CA 1
ATOM 3705 C C . VAL A 1 472 ? -36.312 14.935 35.241 1.00 60.31 472 VAL A C 1
ATOM 3707 O O . VAL A 1 472 ? -37.024 15.652 34.541 1.00 60.31 472 VAL A O 1
ATOM 3710 N N . ALA A 1 473 ? -36.349 14.985 36.578 1.00 51.09 473 ALA A N 1
ATOM 3711 C CA . ALA A 1 473 ? -36.998 16.048 37.344 1.00 51.09 473 ALA A CA 1
ATOM 3712 C C . ALA A 1 473 ? -36.121 17.318 37.329 1.00 51.09 473 ALA A C 1
ATOM 3714 O O . ALA A 1 473 ? -34.983 17.273 37.800 1.00 51.09 473 ALA A O 1
ATOM 3715 N N . ARG A 1 474 ? -36.636 18.441 36.796 1.00 48.69 474 ARG A N 1
ATOM 3716 C CA . ARG A 1 474 ? -35.949 19.754 36.726 1.00 48.69 474 ARG A CA 1
ATOM 3717 C C . ARG A 1 474 ? -35.257 20.114 38.050 1.00 48.69 474 ARG A C 1
ATOM 3719 O O . ARG A 1 474 ? -35.912 20.127 39.092 1.00 48.69 474 ARG A O 1
ATOM 3726 N N . ARG A 1 475 ? -33.965 20.460 38.008 1.00 53.69 475 ARG A N 1
ATOM 3727 C CA . ARG A 1 475 ? -33.198 20.968 39.162 1.00 53.69 475 ARG A CA 1
ATOM 3728 C C . ARG A 1 475 ? -32.225 22.068 38.740 1.00 53.69 475 ARG A C 1
ATOM 3730 O O . ARG A 1 475 ? -31.742 22.068 37.612 1.00 53.69 475 ARG A O 1
ATOM 3737 N N . GLU A 1 476 ? -31.953 23.000 39.650 1.00 46.47 476 GLU A N 1
ATOM 3738 C CA . GLU A 1 476 ? -31.014 24.101 39.418 1.00 46.47 476 GLU A CA 1
ATOM 3739 C C . GLU A 1 476 ? -29.553 23.612 39.454 1.00 46.47 476 GLU A C 1
ATOM 3741 O O . GLU A 1 476 ? -29.165 22.923 40.405 1.00 46.47 476 GLU A O 1
ATOM 3746 N N . PRO A 1 477 ? -28.727 23.946 38.444 1.00 46.72 477 PRO A N 1
ATOM 3747 C CA . PRO A 1 477 ? -27.327 23.547 38.412 1.00 46.72 477 PRO A CA 1
ATOM 3748 C C . PRO A 1 477 ? -26.491 24.432 39.346 1.00 46.72 477 PRO A C 1
ATOM 3750 O O . PRO A 1 477 ? -26.533 25.657 39.250 1.00 46.72 477 PRO A O 1
ATOM 3753 N N . LYS A 1 478 ? -25.673 23.815 40.206 1.00 47.34 478 LYS A N 1
ATOM 3754 C CA . LYS A 1 478 ? -24.525 24.492 40.826 1.00 47.34 478 LYS A CA 1
ATOM 3755 C C . LYS A 1 478 ? -23.280 24.226 39.968 1.00 47.34 478 LYS A C 1
ATOM 3757 O O . LYS A 1 478 ? -23.035 23.057 39.648 1.00 47.34 478 LYS A O 1
ATOM 3762 N N . PRO A 1 479 ? -22.544 25.263 39.531 1.00 44.03 479 PRO A N 1
ATOM 3763 C CA . PRO A 1 479 ? -21.315 25.086 38.774 1.00 44.03 479 PRO A CA 1
ATOM 3764 C C . PRO A 1 479 ? -20.216 24.625 39.733 1.00 44.03 479 PRO A C 1
ATOM 3766 O O . PRO A 1 479 ? -19.593 25.439 40.405 1.00 44.03 479 PRO A O 1
ATOM 3769 N N . ASP A 1 480 ? -19.987 23.316 39.790 1.00 53.84 480 ASP A N 1
ATOM 3770 C CA . ASP A 1 480 ? -18.914 22.738 40.595 1.00 53.84 480 ASP A CA 1
ATOM 3771 C C . ASP A 1 480 ? -17.948 21.999 39.659 1.00 53.84 480 ASP A C 1
ATOM 3773 O O . ASP A 1 480 ? -18.375 21.291 38.742 1.00 53.84 480 ASP A O 1
ATOM 3777 N N . GLU A 1 481 ? -16.647 22.169 39.889 1.00 61.44 481 GLU A N 1
ATOM 3778 C CA . GLU A 1 481 ? -15.567 21.606 39.080 1.00 61.44 481 GLU A CA 1
ATOM 3779 C C . GLU A 1 481 ? -15.681 20.076 38.987 1.00 61.44 481 GLU A C 1
ATOM 3781 O O . GLU A 1 481 ? -15.379 19.353 39.932 1.00 61.44 481 GLU A O 1
ATOM 3786 N N . VAL A 1 482 ? -16.076 19.550 37.823 1.00 65.56 482 VAL A N 1
ATOM 3787 C CA . VAL A 1 482 ? -16.117 18.098 37.542 1.00 65.56 482 VAL A CA 1
ATOM 3788 C C . VAL A 1 482 ? -14.758 17.437 37.825 1.00 65.56 482 VAL A C 1
ATOM 3790 O O . VAL A 1 482 ? -14.702 16.285 38.245 1.00 65.56 482 VAL A O 1
ATOM 3793 N N . LEU A 1 483 ? -13.666 18.189 37.664 1.00 67.25 483 LEU A N 1
ATOM 3794 C CA . LEU A 1 483 ? -12.303 17.769 37.990 1.00 67.25 483 LEU A CA 1
ATOM 3795 C C . LEU A 1 483 ? -12.066 17.587 39.497 1.00 67.25 483 LEU A C 1
ATOM 3797 O O . LEU A 1 483 ? -11.263 16.737 39.872 1.00 67.25 483 LEU A O 1
ATOM 3801 N N . ALA A 1 484 ? -12.788 18.297 40.368 1.00 68.81 484 ALA A N 1
ATOM 3802 C CA . ALA A 1 484 ? -12.663 18.146 41.818 1.00 68.81 484 ALA A CA 1
ATOM 3803 C C . ALA A 1 484 ? -13.114 16.757 42.307 1.00 68.81 484 ALA A C 1
ATOM 3805 O O . ALA A 1 484 ? -12.686 16.309 43.368 1.00 68.81 484 ALA A O 1
ATOM 3806 N N . LEU A 1 485 ? -13.894 16.010 41.510 1.00 70.94 485 LEU A N 1
ATOM 3807 C CA . LEU A 1 485 ? -14.212 14.604 41.796 1.00 70.94 485 LEU A CA 1
ATOM 3808 C C . LEU A 1 485 ? -12.960 13.708 41.823 1.00 70.94 485 LEU A C 1
ATOM 3810 O O . LEU A 1 485 ? -12.966 12.681 42.500 1.00 70.94 485 LEU A O 1
ATOM 3814 N N . LEU A 1 486 ? -11.873 14.106 41.149 1.00 71.69 486 LEU A N 1
ATOM 3815 C CA . LEU A 1 486 ? -10.582 13.415 41.209 1.00 71.69 486 LEU A CA 1
ATOM 3816 C C . LEU A 1 486 ? -9.855 13.613 42.542 1.00 71.69 486 LEU A C 1
ATOM 3818 O O . LEU A 1 486 ? -8.803 13.024 42.726 1.00 71.69 486 LEU A O 1
ATOM 3822 N N . GLN A 1 487 ? -10.364 14.411 43.482 1.00 75.44 487 GLN A N 1
ATOM 3823 C CA . GLN A 1 487 ? -9.755 14.528 44.812 1.00 75.44 487 GLN A CA 1
ATOM 3824 C C . GLN A 1 487 ? -10.098 13.329 45.713 1.00 75.44 487 GLN A C 1
ATOM 3826 O O . GLN A 1 487 ? -9.437 13.111 46.727 1.00 75.44 487 GLN A O 1
ATOM 3831 N N . TYR A 1 488 ? -11.104 12.525 45.348 1.00 79.50 488 TYR A N 1
ATOM 3832 C CA . TYR A 1 488 ? -11.535 11.363 46.124 1.00 79.50 488 TYR A CA 1
ATOM 3833 C C . TYR A 1 488 ? -10.801 10.085 45.679 1.00 79.50 488 TYR A C 1
ATOM 3835 O O . TYR A 1 488 ? -11.028 9.617 44.557 1.00 79.50 488 TYR A O 1
ATOM 3843 N N . PRO A 1 489 ? -9.992 9.444 46.549 1.00 80.12 489 PRO A N 1
ATOM 3844 C CA . PRO A 1 489 ? -9.190 8.275 46.175 1.00 80.12 489 PRO A CA 1
ATOM 3845 C C . PRO A 1 489 ? -9.971 7.109 45.530 1.00 80.12 489 PRO A C 1
ATOM 3847 O O . PRO A 1 489 ? -9.483 6.561 44.541 1.00 80.12 489 PRO A O 1
ATOM 3850 N N . PRO A 1 490 ? -11.191 6.740 45.983 1.00 78.69 490 PRO A N 1
ATOM 3851 C CA . PRO A 1 490 ? -11.962 5.666 45.345 1.00 78.69 490 PRO A CA 1
ATOM 3852 C C . PRO A 1 490 ? -12.375 5.978 43.899 1.00 78.69 490 PRO A C 1
ATOM 3854 O O . PRO A 1 490 ? -12.401 5.081 43.056 1.00 78.69 490 PRO A O 1
ATOM 3857 N N . ILE A 1 491 ? -12.664 7.250 43.598 1.00 79.81 491 ILE A N 1
ATOM 3858 C CA . ILE A 1 491 ? -13.023 7.700 42.248 1.00 79.81 491 ILE A CA 1
ATOM 3859 C C . ILE A 1 491 ? -11.790 7.648 41.346 1.00 79.81 491 ILE A C 1
ATOM 3861 O O . ILE A 1 491 ? -11.877 7.113 40.246 1.00 79.81 491 ILE A O 1
ATOM 3865 N N . ILE A 1 492 ? -10.633 8.119 41.827 1.00 82.62 492 ILE A N 1
ATOM 3866 C CA . ILE A 1 492 ? -9.358 8.046 41.095 1.00 82.62 492 ILE A CA 1
ATOM 3867 C C . ILE A 1 492 ? -9.063 6.602 40.678 1.00 82.62 492 ILE A C 1
ATOM 3869 O O . ILE A 1 492 ? -8.835 6.338 39.500 1.00 82.62 492 ILE A O 1
ATOM 3873 N N . VAL A 1 493 ? -9.110 5.657 41.623 1.00 82.25 493 VAL A N 1
ATOM 3874 C CA . VAL A 1 493 ? -8.809 4.242 41.350 1.00 82.25 493 VAL A CA 1
ATOM 3875 C C . VAL A 1 493 ? -9.773 3.661 40.316 1.00 82.25 493 VAL A C 1
ATOM 3877 O O . VAL A 1 493 ? -9.333 3.006 39.368 1.00 82.25 493 VAL A O 1
ATOM 3880 N N . ALA A 1 494 ? -11.075 3.928 40.448 1.00 81.12 494 ALA A N 1
ATOM 3881 C CA . ALA A 1 494 ? -12.075 3.464 39.490 1.00 81.12 494 ALA A CA 1
ATOM 3882 C C . ALA A 1 494 ? -11.833 4.047 38.087 1.00 81.12 494 ALA A C 1
ATOM 3884 O O . ALA A 1 494 ? -11.830 3.311 37.099 1.00 81.12 494 ALA A O 1
ATOM 3885 N N . VAL A 1 495 ? -11.568 5.353 37.993 1.00 82.44 495 VAL A N 1
ATOM 3886 C CA . VAL A 1 495 ? -11.336 6.038 36.718 1.00 82.44 495 VAL A CA 1
ATOM 3887 C C . VAL A 1 495 ? -10.058 5.548 36.033 1.00 82.44 495 VAL A C 1
ATOM 3889 O O . VAL A 1 495 ? -10.102 5.238 34.844 1.00 82.44 495 VAL A O 1
ATOM 3892 N N . TRP A 1 496 ? -8.943 5.410 36.756 1.00 83.88 496 TRP A N 1
ATOM 3893 C CA . TRP A 1 496 ? -7.683 4.918 36.184 1.00 83.88 496 TRP A CA 1
ATOM 3894 C C . TRP A 1 496 ? -7.769 3.466 35.732 1.00 83.88 496 TRP A C 1
ATOM 3896 O O . TRP A 1 496 ? -7.326 3.142 34.631 1.00 83.88 496 TRP A O 1
ATOM 3906 N N . THR A 1 497 ? -8.395 2.600 36.532 1.00 83.00 497 THR A N 1
ATOM 3907 C CA . THR A 1 497 ? -8.627 1.200 36.141 1.00 83.00 497 THR A CA 1
ATOM 3908 C C . THR A 1 497 ? -9.447 1.137 34.849 1.00 83.00 497 THR A C 1
ATOM 3910 O O . THR A 1 497 ? -9.173 0.328 33.958 1.00 83.00 497 THR A O 1
ATOM 3913 N N . GLY A 1 498 ? -10.419 2.043 34.705 1.00 82.31 498 GLY A N 1
ATOM 3914 C CA . GLY A 1 498 ? -11.238 2.157 33.508 1.00 82.31 498 GLY A CA 1
ATOM 3915 C C . GLY A 1 498 ? -10.431 2.643 32.304 1.00 82.31 498 GLY A C 1
ATOM 3916 O O . GLY A 1 498 ? -10.458 2.023 31.242 1.00 82.31 498 GLY A O 1
ATOM 3917 N N . ALA A 1 499 ? -9.662 3.716 32.476 1.00 83.62 499 ALA A N 1
ATOM 3918 C CA . ALA A 1 499 ? -8.818 4.270 31.424 1.00 83.62 499 ALA A CA 1
ATOM 3919 C C . ALA A 1 499 ? -7.812 3.242 30.887 1.00 83.62 499 ALA A C 1
ATOM 3921 O O . ALA A 1 499 ? -7.716 3.067 29.673 1.00 83.62 499 ALA A O 1
ATOM 3922 N N . ILE A 1 500 ? -7.133 2.510 31.777 1.00 84.75 500 ILE A N 1
ATOM 3923 C CA . ILE A 1 500 ? -6.178 1.458 31.402 1.00 84.75 500 ILE A CA 1
ATOM 3924 C C . ILE A 1 500 ? -6.875 0.356 30.609 1.00 84.75 500 ILE A C 1
ATOM 3926 O O . ILE A 1 500 ? -6.394 0.009 29.532 1.00 84.75 500 ILE A O 1
ATOM 3930 N N . SER A 1 501 ? -8.009 -0.158 31.099 1.00 83.75 501 SER A N 1
ATOM 3931 C CA . SER A 1 501 ? -8.768 -1.230 30.432 1.00 83.75 501 SER A CA 1
ATOM 3932 C C . SER A 1 501 ? -9.223 -0.818 29.027 1.00 83.75 501 SER A C 1
ATOM 3934 O O . SER A 1 501 ? -9.109 -1.584 28.075 1.00 83.75 501 SER A O 1
ATOM 3936 N N . PHE A 1 502 ? -9.701 0.418 28.872 1.00 81.69 502 PHE A N 1
ATOM 3937 C CA . PHE A 1 502 ? -10.131 0.939 27.576 1.00 81.69 502 PHE A CA 1
ATOM 3938 C C . PHE A 1 502 ? -8.954 1.149 26.609 1.00 81.69 502 PHE A C 1
ATOM 3940 O O . PHE A 1 502 ? -9.038 0.769 25.446 1.00 81.69 502 PHE A O 1
ATOM 3947 N N . PHE A 1 503 ? -7.830 1.690 27.086 1.00 83.62 503 PHE A N 1
ATOM 3948 C CA . PHE A 1 503 ? -6.610 1.852 26.287 1.00 83.62 503 PHE A CA 1
ATOM 3949 C C . PHE A 1 503 ? -6.113 0.522 25.722 1.00 83.62 503 PHE A C 1
ATOM 3951 O O . PHE A 1 503 ? -5.881 0.385 24.526 1.00 83.62 503 PHE A O 1
ATOM 3958 N N . THR A 1 504 ? -5.998 -0.483 26.579 1.00 84.56 504 THR A N 1
ATOM 3959 C CA . THR A 1 504 ? -5.523 -1.818 26.198 1.00 84.56 504 THR A CA 1
ATOM 3960 C C . THR A 1 504 ? -6.512 -2.560 25.289 1.00 84.56 504 THR A C 1
ATOM 3962 O O . THR A 1 504 ? -6.067 -3.283 24.402 1.00 84.56 504 THR A O 1
ATOM 3965 N N . MET A 1 505 ? -7.826 -2.319 25.406 1.00 85.19 505 MET A N 1
ATOM 3966 C CA . MET A 1 505 ? -8.814 -2.745 24.400 1.00 85.19 505 MET A CA 1
ATOM 3967 C C . MET A 1 505 ? -8.508 -2.151 23.018 1.00 85.19 505 MET A C 1
ATOM 3969 O O . MET A 1 505 ? -8.519 -2.874 22.025 1.00 85.19 505 MET A O 1
ATOM 3973 N N . PHE A 1 506 ? -8.199 -0.853 22.941 1.00 80.94 506 PHE A N 1
ATOM 3974 C CA . PHE A 1 506 ? -7.814 -0.214 21.679 1.00 80.94 506 PHE A CA 1
ATOM 3975 C C . PHE A 1 506 ? -6.493 -0.755 21.127 1.00 80.94 506 PHE A C 1
ATOM 3977 O O . PHE A 1 506 ? -6.413 -1.016 19.929 1.00 80.94 506 PHE A O 1
ATOM 3984 N N . VAL A 1 507 ? -5.485 -0.971 21.980 1.00 82.12 507 VAL A N 1
ATOM 3985 C CA . VAL A 1 507 ? -4.219 -1.603 21.568 1.00 82.12 507 VAL A CA 1
ATOM 3986 C C . VAL A 1 507 ? -4.475 -2.994 20.986 1.00 82.12 507 VAL A C 1
ATOM 3988 O O . VAL A 1 507 ? -3.952 -3.299 19.916 1.00 82.12 507 VAL A O 1
ATOM 3991 N N . LEU A 1 508 ? -5.304 -3.818 21.640 1.00 86.19 508 LEU A N 1
ATOM 3992 C CA . LEU A 1 508 ? -5.653 -5.141 21.121 1.00 86.19 508 LEU A CA 1
ATOM 3993 C C . LEU A 1 508 ? -6.363 -5.038 19.769 1.00 86.19 508 LEU A C 1
ATOM 3995 O O . LEU A 1 508 ? -5.992 -5.754 18.851 1.00 86.19 508 LEU A O 1
ATOM 3999 N N . ASN A 1 509 ? -7.335 -4.135 19.623 1.00 83.56 509 ASN A N 1
ATOM 4000 C CA . ASN A 1 509 ? -8.044 -3.945 18.357 1.00 83.56 509 ASN A CA 1
ATOM 4001 C C . ASN A 1 509 ? -7.079 -3.574 17.219 1.00 83.56 509 ASN A C 1
ATOM 4003 O O . ASN A 1 509 ? -7.078 -4.225 16.182 1.00 83.56 509 ASN A O 1
ATOM 4007 N N . VAL A 1 510 ? -6.188 -2.599 17.426 1.00 78.12 510 VAL A N 1
ATOM 4008 C CA . VAL A 1 510 ? -5.177 -2.236 16.414 1.00 78.12 510 VAL A CA 1
ATOM 4009 C C . VAL A 1 510 ? -4.249 -3.416 16.103 1.00 78.12 510 VAL A C 1
ATOM 4011 O O . VAL A 1 510 ? -3.942 -3.672 14.940 1.00 78.12 510 VAL A O 1
ATOM 4014 N N . SER A 1 511 ? -3.838 -4.164 17.130 1.00 83.69 511 SER A N 1
ATOM 4015 C CA . SER A 1 511 ? -3.004 -5.358 16.976 1.00 83.69 511 SER A CA 1
ATOM 4016 C C . SER A 1 511 ? -3.707 -6.470 16.193 1.00 83.69 511 SER A C 1
ATOM 4018 O O . SER A 1 511 ? -3.057 -7.112 15.371 1.00 83.69 511 SER A O 1
ATOM 4020 N N . LEU A 1 512 ? -5.007 -6.698 16.409 1.00 85.56 512 LEU A N 1
ATOM 4021 C CA . LEU A 1 512 ? -5.787 -7.687 15.660 1.00 85.56 512 LEU A CA 1
ATOM 4022 C C . LEU A 1 512 ? -5.788 -7.357 14.170 1.00 85.56 512 LEU A C 1
ATOM 4024 O O . LEU A 1 512 ? -5.533 -8.245 13.361 1.00 85.56 512 LEU A O 1
ATOM 4028 N N . GLN A 1 513 ? -6.003 -6.084 13.821 1.00 78.56 513 GLN A N 1
ATOM 4029 C CA . GLN A 1 513 ? -5.927 -5.644 12.431 1.00 78.56 513 GLN A CA 1
ATOM 4030 C C . GLN A 1 513 ? -4.554 -5.962 11.829 1.00 78.56 513 GLN A C 1
ATOM 4032 O O . GLN A 1 513 ? -4.461 -6.669 10.833 1.00 78.56 513 GLN A O 1
ATOM 4037 N N . SER A 1 514 ? -3.473 -5.491 12.461 1.00 72.88 514 SER A N 1
ATOM 4038 C CA . SER A 1 514 ? -2.143 -5.565 11.853 1.00 72.88 514 SER A CA 1
ATOM 4039 C C . SER A 1 514 ? -1.551 -6.975 11.825 1.00 72.88 514 SER A C 1
ATOM 4041 O O . SER A 1 514 ? -0.821 -7.299 10.892 1.00 72.88 514 SER A O 1
ATOM 4043 N N . ASN A 1 515 ? -1.823 -7.813 12.830 1.00 80.81 515 ASN A N 1
ATOM 4044 C CA . ASN A 1 515 ? -1.187 -9.129 12.951 1.00 80.81 515 ASN A CA 1
ATOM 4045 C C . ASN A 1 515 ? -1.895 -10.213 12.139 1.00 80.81 515 ASN A C 1
ATOM 4047 O O . ASN A 1 515 ? -1.224 -11.108 11.634 1.00 80.81 515 ASN A O 1
ATOM 4051 N N . PHE A 1 516 ? -3.220 -10.140 11.980 1.00 81.69 516 PHE A N 1
ATOM 4052 C CA . PHE A 1 516 ? -3.943 -11.114 11.158 1.00 81.69 516 PHE A CA 1
ATOM 4053 C C . PHE A 1 516 ? -3.829 -10.827 9.658 1.00 81.69 516 PHE A C 1
ATOM 4055 O O . PHE A 1 516 ? -3.885 -11.765 8.868 1.00 81.69 516 PHE A O 1
ATOM 4062 N N . GLU A 1 517 ? -3.602 -9.573 9.256 1.00 70.44 517 GLU A N 1
ATOM 4063 C CA . GLU A 1 517 ? -3.296 -9.217 7.860 1.00 70.44 517 GLU A CA 1
ATOM 4064 C C . GLU A 1 517 ? -1.886 -9.650 7.425 1.00 70.44 517 GLU A C 1
ATOM 4066 O O . GLU A 1 517 ? -1.632 -9.861 6.238 1.00 70.44 517 GLU A O 1
ATOM 4071 N N . LYS A 1 518 ? -0.952 -9.782 8.376 1.00 64.19 518 LYS A N 1
ATOM 4072 C CA . LYS A 1 518 ? 0.440 -10.179 8.125 1.00 64.19 518 LYS A CA 1
ATOM 4073 C C . LYS A 1 518 ? 0.615 -11.702 8.182 1.00 64.19 518 LYS A C 1
ATOM 4075 O O . LYS A 1 518 ? -0.238 -12.446 8.673 1.00 64.19 518 LYS A O 1
ATOM 4080 N N . ALA A 1 519 ? 1.759 -12.174 7.688 1.00 51.31 519 ALA A N 1
ATOM 4081 C CA . ALA A 1 519 ? 2.177 -13.559 7.873 1.00 51.31 519 ALA A CA 1
ATOM 4082 C C . ALA A 1 519 ? 2.306 -13.881 9.379 1.00 51.31 519 ALA A C 1
ATOM 4084 O O . ALA A 1 519 ? 2.758 -13.022 10.138 1.00 51.31 519 ALA A O 1
ATOM 4085 N N . PRO A 1 520 ? 1.918 -15.091 9.829 1.00 63.91 520 PRO A N 1
ATOM 4086 C CA . PRO A 1 520 ? 1.575 -16.277 9.031 1.00 63.91 520 PRO A CA 1
ATOM 4087 C C . PRO A 1 520 ? 0.096 -16.392 8.613 1.00 63.91 520 PRO A C 1
ATOM 4089 O O . PRO A 1 520 ? -0.243 -17.312 7.874 1.00 63.91 520 PRO A O 1
ATOM 4092 N N . TYR A 1 521 ? -0.789 -15.501 9.072 1.00 74.75 521 TYR A N 1
ATOM 4093 C CA . TYR A 1 521 ? -2.237 -15.651 8.881 1.00 74.75 521 TYR A CA 1
ATOM 4094 C C . TYR A 1 521 ? -2.723 -15.150 7.515 1.00 74.75 521 TYR A C 1
ATOM 4096 O O . TYR A 1 521 ? -3.510 -15.841 6.873 1.00 74.75 521 TYR A O 1
ATOM 4104 N N . ASN A 1 522 ? -2.237 -13.990 7.054 1.00 69.06 522 ASN A N 1
ATOM 4105 C CA . ASN A 1 522 ? -2.568 -13.398 5.747 1.00 69.06 522 ASN A CA 1
ATOM 4106 C C . ASN A 1 522 ? -4.086 -13.312 5.468 1.00 69.06 522 ASN A C 1
ATOM 4108 O O . ASN A 1 522 ? -4.556 -13.619 4.369 1.00 69.06 522 ASN A O 1
ATOM 4112 N N . PHE A 1 523 ? -4.873 -12.936 6.478 1.00 79.62 523 PHE A N 1
ATOM 4113 C CA . PHE A 1 523 ? -6.325 -12.813 6.367 1.00 79.62 523 PHE A CA 1
ATOM 4114 C C . PHE A 1 523 ? -6.718 -11.579 5.549 1.00 79.62 523 PHE A C 1
ATOM 4116 O O . PHE A 1 523 ? -6.116 -10.515 5.668 1.00 79.62 523 PHE A O 1
ATOM 4123 N N . SER A 1 524 ? -7.773 -11.714 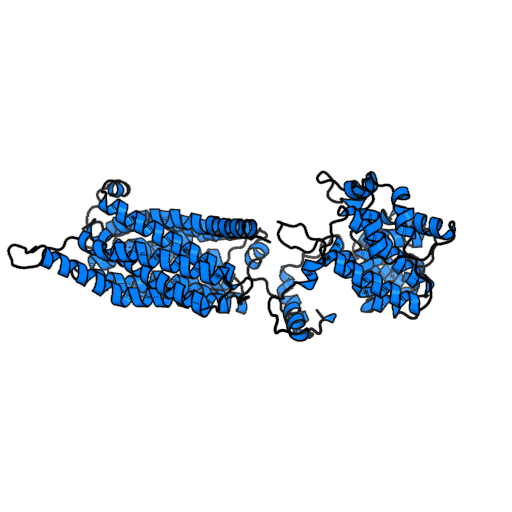4.742 1.00 70.88 524 SER A N 1
ATOM 4124 C CA . SER A 1 524 ? -8.422 -10.577 4.082 1.00 70.88 524 SER A CA 1
ATOM 4125 C C . SER A 1 524 ? -9.162 -9.700 5.096 1.00 70.88 524 SER A C 1
ATOM 4127 O O . SER A 1 524 ? -9.531 -10.171 6.172 1.00 70.88 524 SER A O 1
ATOM 4129 N N . SER A 1 525 ? -9.475 -8.454 4.741 1.00 68.88 525 SER A N 1
ATOM 4130 C CA . SER A 1 525 ? -10.155 -7.499 5.634 1.00 68.88 525 SER A CA 1
ATOM 4131 C C . SER A 1 525 ? -11.486 -8.015 6.188 1.00 68.88 525 SER A C 1
ATOM 4133 O O . SER A 1 525 ? -11.834 -7.741 7.337 1.00 68.88 525 SER A O 1
ATOM 4135 N N . LEU A 1 526 ? -12.215 -8.827 5.414 1.00 73.44 526 LEU A N 1
ATOM 4136 C CA . LEU A 1 526 ? -13.429 -9.498 5.880 1.00 73.44 526 LEU A CA 1
ATOM 4137 C C . LEU A 1 526 ? -13.126 -10.557 6.951 1.00 73.44 526 LEU A C 1
ATOM 4139 O O . LEU A 1 526 ? -13.797 -10.595 7.982 1.00 73.44 526 LEU A O 1
ATOM 4143 N N . LEU A 1 527 ? -12.116 -11.406 6.730 1.00 78.81 527 LEU A N 1
ATOM 4144 C CA . LEU A 1 527 ? -11.696 -12.427 7.696 1.00 78.81 527 LEU A CA 1
ATOM 4145 C C . LEU A 1 527 ? -11.148 -11.790 8.976 1.00 78.81 527 LEU A C 1
ATOM 4147 O O . LEU A 1 527 ? -11.487 -12.233 10.071 1.00 78.81 527 LEU A O 1
ATOM 4151 N N . VAL A 1 528 ? -10.372 -10.714 8.851 1.00 82.31 528 VAL A N 1
ATOM 4152 C CA . VAL A 1 528 ? -9.921 -9.893 9.981 1.00 82.31 528 VAL A CA 1
ATOM 4153 C C . VAL A 1 528 ? -11.127 -9.341 10.737 1.00 82.31 528 VAL A C 1
ATOM 4155 O O . VAL A 1 528 ? -11.207 -9.500 11.952 1.00 82.31 528 VAL A O 1
ATOM 4158 N N . GLY A 1 529 ? -12.123 -8.798 10.028 1.00 81.31 529 GLY A N 1
ATOM 4159 C CA . GLY A 1 529 ? -13.394 -8.372 10.613 1.00 81.31 529 GLY A CA 1
ATOM 4160 C C . GLY A 1 529 ? -14.080 -9.473 11.430 1.00 81.31 529 GLY A C 1
ATOM 4161 O O . GLY A 1 529 ? -14.548 -9.213 12.537 1.00 81.31 529 GLY A O 1
ATOM 4162 N N . LEU A 1 530 ? -14.088 -10.719 10.945 1.00 87.06 530 LEU A N 1
ATOM 4163 C CA . LEU A 1 530 ? -14.653 -11.858 11.681 1.00 87.06 530 LEU A CA 1
ATOM 4164 C C . LEU A 1 530 ? -13.878 -12.190 12.965 1.00 87.06 530 LEU A C 1
ATOM 4166 O O . LEU A 1 530 ? -14.493 -12.605 13.947 1.00 87.06 530 LEU A O 1
ATOM 4170 N N . VAL A 1 531 ? -12.561 -11.967 13.013 1.00 90.38 531 VAL A N 1
ATOM 4171 C CA . VAL A 1 531 ? -11.758 -12.175 14.233 1.00 90.38 531 VAL A CA 1
ATOM 4172 C C . VAL A 1 531 ? -12.203 -11.239 15.365 1.00 90.38 531 VAL A C 1
ATOM 4174 O O . VAL A 1 531 ? -12.227 -11.659 16.524 1.00 90.38 531 VAL A O 1
ATOM 4177 N N . TYR A 1 532 ? -12.665 -10.019 15.061 1.00 89.12 532 TYR A N 1
ATOM 4178 C CA . TYR A 1 532 ? -13.222 -9.096 16.065 1.00 89.12 532 TYR A CA 1
ATOM 4179 C C . TYR A 1 532 ? -14.510 -9.609 16.731 1.00 89.12 532 TYR A C 1
ATOM 4181 O O . TYR A 1 532 ? -14.889 -9.127 17.806 1.00 89.12 532 TYR A O 1
ATOM 4189 N N . LEU A 1 533 ? -15.172 -10.627 16.170 1.00 90.94 533 LEU A N 1
ATOM 4190 C CA . LEU A 1 533 ? -16.297 -11.282 16.840 1.00 90.94 533 LEU A CA 1
ATOM 4191 C C . LEU A 1 533 ? -15.848 -12.068 18.080 1.00 90.94 533 LEU A C 1
ATOM 4193 O O . LEU A 1 533 ? -16.618 -12.176 19.032 1.00 90.94 533 LEU A O 1
ATOM 4197 N N . ALA A 1 534 ? -14.607 -12.558 18.125 1.00 92.50 534 ALA A N 1
ATOM 4198 C CA . ALA A 1 534 ? -14.087 -13.306 19.268 1.00 92.50 534 ALA A CA 1
ATOM 4199 C C . ALA A 1 534 ? -14.098 -12.489 20.581 1.00 92.50 534 ALA A C 1
ATOM 4201 O O . ALA A 1 534 ? -14.789 -12.893 21.521 1.00 92.50 534 ALA A O 1
ATOM 4202 N N . PRO A 1 535 ? -13.443 -11.313 20.687 1.00 91.12 535 PRO A N 1
ATOM 4203 C CA . PRO A 1 535 ? -13.559 -10.493 21.896 1.00 91.12 535 PRO A CA 1
ATOM 4204 C C . PRO A 1 535 ? -15.002 -10.026 22.148 1.00 91.12 535 PRO A C 1
ATOM 4206 O O . PRO A 1 535 ? -15.424 -9.915 23.300 1.00 91.12 535 PRO A O 1
ATOM 4209 N N . THR A 1 536 ? -15.795 -9.855 21.087 1.00 90.19 536 THR A N 1
ATOM 4210 C CA . THR A 1 536 ? -17.209 -9.457 21.168 1.00 90.19 536 THR A CA 1
ATOM 4211 C C . THR A 1 536 ? -18.093 -10.485 21.858 1.00 90.19 536 THR A C 1
ATOM 4213 O O . THR A 1 536 ? -18.968 -10.105 22.637 1.00 90.19 536 THR A O 1
ATOM 4216 N N . ILE A 1 537 ? -17.847 -11.779 21.644 1.00 92.56 537 ILE A N 1
ATOM 4217 C CA . ILE A 1 537 ? -18.526 -12.857 22.376 1.00 92.56 537 ILE A CA 1
ATOM 4218 C C . ILE A 1 537 ? -18.241 -12.733 23.878 1.00 92.56 537 ILE A C 1
ATOM 4220 O O . ILE A 1 537 ? -19.159 -12.848 24.694 1.00 92.56 537 ILE A O 1
ATOM 4224 N N . GLY A 1 538 ? -16.993 -12.426 24.246 1.00 91.12 538 GLY A N 1
ATOM 4225 C CA . GLY A 1 538 ? -16.610 -12.164 25.633 1.00 91.12 538 GLY A CA 1
ATOM 4226 C C . GLY A 1 538 ? -17.339 -10.954 26.228 1.00 91.12 538 GLY A C 1
ATOM 4227 O O . GLY A 1 538 ? -17.921 -11.053 27.312 1.00 91.12 538 GLY A O 1
ATOM 4228 N N . TYR A 1 539 ? -17.393 -9.834 25.497 1.00 89.25 539 TYR A N 1
ATOM 4229 C CA . TYR A 1 539 ? -18.151 -8.649 25.917 1.00 89.25 539 TYR A CA 1
ATOM 4230 C C . TYR A 1 539 ? -19.634 -8.971 26.117 1.00 89.25 539 TYR A C 1
ATOM 4232 O O . TYR A 1 539 ? -20.209 -8.628 27.150 1.00 89.25 539 TYR A O 1
ATOM 4240 N N . ALA A 1 540 ? -20.253 -9.672 25.167 1.00 90.12 540 ALA A N 1
ATOM 4241 C CA . ALA A 1 540 ? -21.669 -10.006 25.225 1.00 90.12 540 ALA A CA 1
ATOM 4242 C C . ALA A 1 540 ? -22.000 -10.918 26.411 1.00 90.12 540 ALA A C 1
ATOM 4244 O O . ALA A 1 540 ? -22.942 -10.654 27.161 1.00 90.12 540 ALA A O 1
ATOM 4245 N N . PHE A 1 541 ? -21.187 -11.948 26.641 1.00 90.94 541 PHE A N 1
ATOM 4246 C CA . PHE A 1 541 ? -21.368 -12.844 27.776 1.00 90.94 541 PHE A CA 1
ATOM 4247 C C . PHE A 1 541 ? -21.249 -12.088 29.106 1.00 90.94 541 PHE A C 1
ATOM 4249 O O . PHE A 1 541 ? -22.142 -12.143 29.956 1.00 90.94 541 PHE A O 1
ATOM 4256 N N . SER A 1 542 ? -20.179 -11.311 29.280 1.00 88.81 542 SER A N 1
ATOM 4257 C CA . SER A 1 542 ? -19.983 -10.538 30.505 1.00 88.81 542 SER A CA 1
ATOM 4258 C C . SER A 1 542 ? -21.039 -9.445 30.692 1.00 88.81 542 SER A C 1
ATOM 4260 O O . SER A 1 542 ? -21.382 -9.125 31.824 1.00 88.81 542 SER A O 1
ATOM 4262 N N . SER A 1 543 ? -21.568 -8.856 29.626 1.00 87.12 543 SER A N 1
ATOM 4263 C CA . SER A 1 543 ? -22.646 -7.866 29.696 1.00 87.12 543 SER A CA 1
ATOM 4264 C C . SER A 1 543 ? -23.917 -8.451 30.314 1.00 87.12 543 SER A C 1
ATOM 4266 O O . SER A 1 543 ? -24.499 -7.880 31.241 1.00 87.12 543 SER A O 1
ATOM 4268 N N . VAL A 1 544 ? -24.322 -9.625 29.822 1.00 87.88 544 VAL A N 1
ATOM 4269 C CA . VAL A 1 544 ? -25.578 -10.283 30.195 1.00 87.88 544 VAL A CA 1
ATOM 4270 C C . VAL A 1 544 ? -25.505 -10.867 31.608 1.00 87.88 544 VAL A C 1
ATOM 4272 O O . VAL A 1 544 ? -26.456 -10.738 32.385 1.00 87.88 544 VAL A O 1
ATOM 4275 N N . PHE A 1 545 ? -24.376 -11.484 31.971 1.00 88.19 545 PHE A N 1
ATOM 4276 C CA . PHE A 1 545 ? -24.222 -12.177 33.256 1.00 88.19 545 PHE A CA 1
ATOM 4277 C C . PHE A 1 545 ? -23.484 -11.353 34.319 1.00 88.19 545 PHE A C 1
ATOM 4279 O O . PHE A 1 545 ? -23.816 -11.435 35.506 1.00 88.19 545 PHE A O 1
ATOM 4286 N N . GLY A 1 546 ? -22.535 -10.510 33.910 1.00 85.19 546 GLY A N 1
ATOM 4287 C CA . GLY A 1 546 ? -21.666 -9.741 34.802 1.00 85.19 546 GLY A CA 1
ATOM 4288 C C . GLY A 1 546 ? -22.421 -8.754 35.686 1.00 85.19 546 GLY A C 1
ATOM 4289 O O . GLY A 1 546 ? -22.091 -8.609 36.857 1.00 85.19 546 GLY A O 1
ATOM 4290 N N . GLY A 1 547 ? -23.508 -8.150 35.201 1.00 83.69 547 GLY A N 1
ATOM 4291 C CA . GLY A 1 547 ? -24.331 -7.270 36.037 1.00 83.69 547 GLY A CA 1
ATOM 4292 C C . GLY A 1 547 ? -24.917 -7.984 37.266 1.00 83.69 547 GLY A C 1
ATOM 4293 O O . GLY A 1 547 ? -24.840 -7.470 38.382 1.00 83.69 547 GLY A O 1
ATOM 4294 N N . ARG A 1 548 ? -25.425 -9.215 37.087 1.00 85.56 548 ARG A N 1
ATOM 4295 C CA . ARG A 1 548 ? -25.958 -10.042 38.192 1.00 85.56 548 ARG A CA 1
ATOM 4296 C C . ARG A 1 548 ? -24.851 -10.496 39.137 1.00 85.56 548 ARG A C 1
ATOM 4298 O O . ARG A 1 548 ? -25.076 -10.585 40.340 1.00 85.56 548 ARG A O 1
ATOM 4305 N N . TRP A 1 549 ? -23.675 -10.778 38.586 1.00 87.00 549 TRP A N 1
ATOM 4306 C CA . TRP A 1 549 ? -22.478 -11.126 39.342 1.00 87.00 549 TRP A CA 1
ATOM 4307 C C . TRP A 1 549 ? -22.037 -9.979 40.261 1.00 87.00 549 TRP A C 1
ATOM 4309 O O . TRP A 1 549 ? -21.887 -10.178 41.465 1.00 87.00 549 TRP A O 1
ATOM 4319 N N . ILE A 1 550 ? -21.938 -8.756 39.731 1.00 85.94 550 ILE A N 1
ATOM 4320 C CA . ILE A 1 550 ? -21.557 -7.562 40.498 1.00 85.94 550 ILE A CA 1
ATOM 4321 C C . ILE A 1 550 ? -22.586 -7.266 41.607 1.00 85.94 550 ILE A C 1
ATOM 4323 O O . ILE A 1 550 ? -22.202 -6.962 42.738 1.00 85.94 550 ILE A O 1
ATOM 4327 N N . ASP A 1 551 ? -23.887 -7.381 41.313 1.00 84.25 551 ASP A N 1
ATOM 4328 C CA . ASP A 1 551 ? -24.953 -7.208 42.313 1.00 84.25 551 ASP A CA 1
ATOM 4329 C C . ASP A 1 551 ? -24.887 -8.293 43.413 1.00 84.25 551 ASP A C 1
ATOM 4331 O O . ASP A 1 551 ? -25.073 -8.000 44.598 1.00 84.25 551 ASP A O 1
ATOM 4335 N N . HIS A 1 552 ? -24.571 -9.543 43.051 1.00 85.75 552 HIS A N 1
ATOM 4336 C CA . HIS A 1 552 ? -24.430 -10.649 44.003 1.00 85.75 552 HIS A CA 1
ATOM 4337 C C . HIS A 1 552 ? -23.258 -10.447 44.972 1.00 85.75 552 HIS A C 1
ATOM 4339 O O . HIS A 1 552 ? -23.426 -10.669 46.173 1.00 85.75 552 HIS A O 1
ATOM 4345 N N . ILE A 1 553 ? -22.100 -9.996 44.478 1.00 86.31 553 ILE A N 1
ATOM 4346 C CA . ILE A 1 553 ? -20.919 -9.707 45.309 1.00 86.31 553 ILE A CA 1
ATOM 4347 C C . ILE A 1 553 ? -21.258 -8.652 46.360 1.00 86.31 553 ILE A C 1
ATOM 4349 O O . ILE A 1 553 ? -21.033 -8.866 47.550 1.00 86.31 553 ILE A O 1
ATOM 4353 N N . MET A 1 554 ? -21.880 -7.549 45.940 1.00 87.44 554 MET A N 1
ATOM 4354 C CA . MET A 1 554 ? -22.275 -6.471 46.846 1.00 87.44 554 MET A CA 1
ATOM 4355 C C . MET A 1 554 ? -23.220 -6.971 47.949 1.00 87.44 554 MET A C 1
ATOM 4357 O O . MET A 1 554 ? -23.025 -6.671 49.128 1.00 87.44 554 MET A O 1
ATOM 4361 N N . ALA A 1 555 ? -24.221 -7.783 47.592 1.00 84.38 555 ALA A N 1
ATOM 4362 C CA . ALA A 1 555 ? -25.145 -8.358 48.567 1.00 84.38 555 ALA A CA 1
ATOM 4363 C C . ALA A 1 555 ? -24.462 -9.348 49.523 1.00 84.38 555 ALA A C 1
ATOM 4365 O O . ALA A 1 555 ? -24.780 -9.376 50.714 1.00 84.38 555 ALA A O 1
ATOM 4366 N N . ARG A 1 556 ? -23.517 -10.150 49.022 1.00 88.12 556 ARG A N 1
ATOM 4367 C CA . ARG A 1 556 ? -22.749 -11.100 49.832 1.00 88.12 556 ARG A CA 1
ATOM 4368 C C . ARG A 1 556 ? -21.855 -10.388 50.842 1.00 88.12 556 ARG A C 1
ATOM 4370 O O . ARG A 1 556 ? -21.849 -10.764 52.010 1.00 88.12 556 ARG A O 1
ATOM 4377 N N . GLU A 1 557 ? -21.159 -9.341 50.420 1.00 86.56 557 GLU A N 1
ATOM 4378 C CA . GLU A 1 557 ? -20.259 -8.569 51.280 1.00 86.56 557 GLU A CA 1
ATOM 4379 C C . GLU A 1 557 ? -21.015 -7.731 52.318 1.00 86.56 557 GLU A C 1
ATOM 4381 O O . GLU A 1 557 ? -20.548 -7.573 53.449 1.00 86.56 557 GLU A O 1
ATOM 4386 N N . ALA A 1 558 ? -22.217 -7.250 51.988 1.00 84.94 558 ALA A N 1
ATOM 4387 C CA . ALA A 1 558 ? -23.104 -6.615 52.961 1.00 84.94 558 ALA A CA 1
ATOM 4388 C C . ALA A 1 558 ? -23.548 -7.599 54.057 1.00 84.94 558 ALA A C 1
ATOM 4390 O O . ALA A 1 558 ? -23.477 -7.268 55.242 1.00 84.94 558 ALA A O 1
ATOM 4391 N N . ARG A 1 559 ? -23.914 -8.837 53.683 1.00 86.38 559 ARG A N 1
ATOM 4392 C CA . ARG A 1 559 ? -24.258 -9.904 54.643 1.00 86.38 559 ARG A CA 1
ATOM 4393 C C . ARG A 1 559 ? -23.063 -10.319 55.496 1.00 86.38 559 ARG A C 1
ATOM 4395 O O . ARG A 1 559 ? -23.201 -10.441 56.706 1.00 86.38 559 ARG A O 1
ATOM 4402 N N . LYS A 1 560 ? -21.889 -10.505 54.882 1.00 87.69 560 LYS A N 1
ATOM 4403 C CA . LYS A 1 560 ? -20.655 -10.916 55.572 1.00 87.69 560 LYS A CA 1
ATOM 4404 C C . LYS A 1 560 ? -20.201 -9.888 56.612 1.00 87.69 560 LYS A C 1
ATOM 4406 O O . LYS A 1 560 ? -19.722 -10.265 57.672 1.00 87.69 560 LYS A O 1
ATOM 4411 N N . ALA A 1 561 ? -20.388 -8.604 56.321 1.00 86.12 561 ALA A N 1
ATOM 4412 C CA . ALA A 1 561 ? -20.094 -7.505 57.239 1.00 86.12 561 ALA A CA 1
ATOM 4413 C C . ALA A 1 561 ? -21.241 -7.195 58.225 1.00 86.12 561 ALA A C 1
ATOM 4415 O O . ALA A 1 561 ? -21.158 -6.210 58.951 1.00 86.12 561 ALA A O 1
ATOM 4416 N N . ASN A 1 562 ? -22.314 -7.996 58.224 1.00 83.12 562 ASN A N 1
ATOM 4417 C CA . ASN A 1 562 ? -23.504 -7.836 59.064 1.00 83.12 562 ASN A CA 1
ATOM 4418 C C . ASN A 1 562 ? -24.132 -6.424 59.003 1.00 83.12 562 ASN A C 1
ATOM 4420 O O . ASN A 1 562 ? -24.602 -5.885 60.004 1.00 83.12 562 ASN A O 1
ATOM 4424 N N . ARG A 1 563 ? -24.117 -5.804 57.814 1.00 85.81 563 ARG A N 1
ATOM 4425 C CA . ARG A 1 563 ? -24.594 -4.433 57.587 1.00 85.81 563 ARG A CA 1
ATOM 4426 C C . ARG A 1 563 ? -26.088 -4.411 57.274 1.00 85.81 563 ARG A C 1
ATOM 4428 O O . ARG A 1 563 ? -26.481 -4.545 56.113 1.00 85.81 563 ARG A O 1
ATOM 4435 N N . TYR A 1 564 ? -26.900 -4.176 58.298 1.00 84.50 564 TYR A N 1
ATOM 4436 C CA . TYR A 1 564 ? -28.342 -3.965 58.175 1.00 84.50 564 TYR A CA 1
ATOM 4437 C C . TYR A 1 564 ? -28.718 -2.549 58.625 1.00 84.50 564 TYR A C 1
ATOM 4439 O O . TYR A 1 564 ? -28.071 -1.984 59.505 1.00 84.50 564 TYR A O 1
ATOM 4447 N N . ASP A 1 565 ? -29.709 -1.954 57.966 1.00 80.38 565 ASP A N 1
ATOM 4448 C CA . ASP A 1 565 ? -30.347 -0.721 58.412 1.00 80.38 565 ASP A CA 1
ATOM 4449 C C . ASP A 1 565 ? -31.322 -0.994 59.569 1.00 80.38 565 ASP A C 1
ATOM 4451 O O . ASP A 1 565 ? -31.625 -2.146 59.892 1.00 80.38 565 ASP A O 1
ATOM 4455 N N . ASP A 1 566 ? -31.846 0.075 60.168 1.00 76.44 566 ASP A N 1
ATOM 4456 C CA . ASP A 1 566 ? -32.777 0.008 61.303 1.00 76.44 566 ASP A CA 1
ATOM 4457 C C . ASP A 1 566 ? -34.097 -0.728 60.971 1.00 76.44 566 ASP A C 1
ATOM 4459 O O . ASP A 1 566 ? -34.852 -1.091 61.869 1.00 76.44 566 ASP A O 1
ATOM 4463 N N . ASN A 1 567 ? -34.367 -0.994 59.686 1.00 74.81 567 ASN A N 1
ATOM 4464 C CA . ASN A 1 567 ? -35.532 -1.729 59.185 1.00 74.81 567 ASN A CA 1
ATOM 4465 C C . ASN A 1 567 ? -35.195 -3.175 58.763 1.00 74.81 567 ASN A C 1
ATOM 4467 O O . ASN A 1 567 ? -36.017 -3.839 58.124 1.00 74.81 567 ASN A O 1
ATOM 4471 N N . GLY A 1 568 ? -33.987 -3.666 59.061 1.00 74.88 568 GLY A N 1
ATOM 4472 C CA . GLY A 1 568 ? -33.536 -5.014 58.712 1.00 74.88 568 GLY A CA 1
ATOM 4473 C C . GLY A 1 568 ? -33.192 -5.214 57.230 1.00 74.88 568 GLY A C 1
ATOM 4474 O O . GLY A 1 568 ? -33.056 -6.354 56.780 1.00 74.88 568 GLY A O 1
ATOM 4475 N N . LYS A 1 569 ? -33.038 -4.144 56.440 1.00 78.62 569 LYS A N 1
ATOM 4476 C CA . LYS A 1 569 ? -32.592 -4.216 55.038 1.00 78.62 569 LYS A CA 1
ATOM 4477 C C . LYS A 1 569 ? -31.077 -4.083 54.939 1.00 78.62 569 LYS A C 1
ATOM 4479 O O . LYS A 1 569 ? -30.441 -3.394 55.723 1.00 78.62 569 LYS A O 1
ATOM 4484 N N . LEU A 1 570 ? -30.479 -4.732 53.941 1.00 79.81 570 LEU A N 1
ATOM 4485 C CA . LEU A 1 570 ? -29.029 -4.683 53.720 1.00 79.81 570 LEU A CA 1
ATOM 4486 C C . LEU A 1 570 ? -28.561 -3.271 53.341 1.00 79.81 570 LEU A C 1
ATOM 4488 O O . LEU A 1 570 ? -29.088 -2.668 52.404 1.00 79.81 570 LEU A O 1
ATOM 4492 N N . LYS A 1 571 ? -27.519 -2.780 54.023 1.00 80.88 571 LYS A N 1
ATOM 4493 C CA . LYS A 1 571 ? -26.859 -1.507 53.704 1.00 80.88 571 LYS A CA 1
ATOM 4494 C C . LYS A 1 571 ? -25.698 -1.742 52.738 1.00 80.88 571 LYS A C 1
ATOM 4496 O O . LYS A 1 571 ? -24.658 -2.292 53.104 1.00 80.88 571 LYS A O 1
ATOM 4501 N N . PHE A 1 572 ? -25.880 -1.303 51.497 1.00 82.06 572 PHE A N 1
ATOM 4502 C CA . PHE A 1 572 ? -24.915 -1.492 50.416 1.00 82.06 572 PHE A CA 1
ATOM 4503 C C . PHE A 1 572 ? -23.863 -0.381 50.375 1.00 82.06 572 PHE A C 1
ATOM 4505 O O . PHE A 1 572 ? -24.199 0.795 50.518 1.00 82.06 572 PHE A O 1
ATOM 4512 N N . HIS A 1 573 ? -22.605 -0.762 50.146 1.00 83.50 573 HIS A N 1
ATOM 4513 C CA . HIS A 1 573 ? -21.517 0.166 49.855 1.00 83.50 573 HIS A CA 1
ATOM 4514 C C . HIS A 1 573 ? -21.046 -0.038 48.405 1.00 83.50 573 HIS A C 1
ATOM 4516 O O . HIS A 1 573 ? -20.811 -1.187 48.017 1.00 83.50 573 HIS A O 1
ATOM 4522 N N . PRO A 1 574 ? -20.901 1.031 47.597 1.00 77.44 574 PRO A N 1
ATOM 4523 C CA . PRO A 1 574 ? -20.485 0.907 46.199 1.00 77.44 574 PRO A CA 1
ATOM 4524 C C . PRO A 1 574 ? -19.119 0.227 46.040 1.00 77.44 574 PRO A C 1
ATOM 4526 O O . PRO A 1 574 ? -18.929 -0.565 45.119 1.00 77.44 574 PRO A O 1
ATOM 4529 N N . GLU A 1 575 ? -18.181 0.457 46.966 1.00 80.44 575 GLU A N 1
ATOM 4530 C CA . GLU A 1 575 ? -16.847 -0.152 46.928 1.00 80.44 575 GLU A CA 1
ATOM 4531 C C . GLU A 1 575 ? -16.850 -1.690 46.998 1.00 80.44 575 GLU A C 1
ATOM 4533 O O . GLU A 1 575 ? -15.930 -2.325 46.479 1.00 80.44 575 GLU A O 1
ATOM 4538 N N . ASP A 1 576 ? -17.892 -2.320 47.557 1.00 83.56 576 ASP A N 1
ATOM 4539 C CA . ASP A 1 576 ? -17.980 -3.785 47.630 1.00 83.56 576 ASP A CA 1
ATOM 4540 C C . ASP A 1 576 ? -18.029 -4.433 46.243 1.00 83.56 576 ASP A C 1
ATOM 4542 O O . ASP A 1 576 ? -17.535 -5.545 46.058 1.00 83.56 576 ASP A O 1
ATOM 4546 N N . ARG A 1 577 ? -18.573 -3.718 45.250 1.00 82.44 577 ARG A N 1
ATOM 4547 C CA . ARG A 1 577 ? -18.642 -4.168 43.855 1.00 82.44 577 ARG A CA 1
ATOM 4548 C C . ARG A 1 577 ? -17.259 -4.340 43.231 1.00 82.44 577 ARG A C 1
ATOM 4550 O O . ARG A 1 577 ? -17.115 -5.132 42.302 1.00 82.44 577 ARG A O 1
ATOM 4557 N N . MET A 1 578 ? -16.253 -3.610 43.715 1.00 78.31 578 MET A N 1
ATOM 4558 C CA . MET A 1 578 ? -14.909 -3.616 43.136 1.00 78.31 578 MET A CA 1
ATOM 4559 C C . MET A 1 578 ? -14.038 -4.763 43.640 1.00 78.31 578 MET A C 1
ATOM 4561 O O . MET A 1 578 ? -13.098 -5.103 42.944 1.00 78.31 578 MET A O 1
ATOM 4565 N N . LYS A 1 579 ? -14.325 -5.391 44.789 1.00 81.88 579 LYS A N 1
ATOM 4566 C CA . LYS A 1 579 ? -13.424 -6.368 45.437 1.00 81.88 579 LYS A CA 1
ATOM 4567 C C . LYS A 1 579 ? -12.945 -7.480 44.494 1.00 81.88 579 LYS A C 1
ATOM 4569 O O . LYS A 1 579 ? -11.827 -7.442 43.991 1.00 81.88 579 LYS A O 1
ATOM 4574 N N . GLU A 1 580 ? -13.784 -8.476 44.234 1.00 81.31 580 GLU A N 1
ATOM 4575 C CA . GLU A 1 580 ? -13.400 -9.616 43.387 1.00 81.31 580 GLU A CA 1
ATOM 4576 C C . GLU A 1 580 ? -13.252 -9.226 41.921 1.00 81.31 580 GLU A C 1
ATOM 4578 O O . GLU A 1 580 ? -12.395 -9.766 41.227 1.00 81.31 580 GLU A O 1
ATOM 4583 N N . ASN A 1 581 ? -14.040 -8.254 41.456 1.00 79.94 581 ASN A N 1
ATOM 4584 C CA . ASN A 1 581 ? -13.968 -7.794 40.073 1.00 79.94 581 ASN A CA 1
ATOM 4585 C C . ASN A 1 581 ? -12.626 -7.124 39.757 1.00 79.94 581 ASN A C 1
ATOM 4587 O O . ASN A 1 581 ? -12.132 -7.296 38.650 1.00 79.94 581 ASN A O 1
ATOM 4591 N N . LEU A 1 582 ? -11.999 -6.430 40.714 1.00 75.88 582 LEU A N 1
ATOM 4592 C CA . LEU A 1 582 ? -10.669 -5.841 40.547 1.00 75.88 582 LEU A CA 1
ATOM 4593 C C . LEU A 1 582 ? -9.568 -6.909 40.559 1.00 75.88 582 LEU A C 1
ATOM 4595 O O . LEU A 1 582 ? -8.621 -6.812 39.789 1.00 75.88 582 LEU A O 1
ATOM 4599 N N . TRP A 1 583 ? -9.697 -7.964 41.367 1.00 80.94 583 TRP A N 1
ATOM 4600 C CA . TRP A 1 583 ? -8.754 -9.090 41.322 1.00 80.94 583 TRP A CA 1
ATOM 4601 C C . TRP A 1 583 ? -8.845 -9.873 40.012 1.00 80.94 583 TRP A C 1
ATOM 4603 O O . TRP A 1 583 ? -7.817 -10.204 39.418 1.00 80.94 583 TRP A O 1
ATOM 4613 N N . LEU A 1 584 ? -10.064 -10.123 39.526 1.00 76.38 584 LEU A N 1
ATOM 4614 C CA . LEU A 1 584 ? -10.291 -10.710 38.205 1.00 76.38 584 LEU A CA 1
ATOM 4615 C C . LEU A 1 584 ? -9.759 -9.793 37.096 1.00 76.38 584 LEU A C 1
ATOM 4617 O O . LEU A 1 584 ? -9.127 -10.287 36.169 1.00 76.38 584 LEU A O 1
ATOM 4621 N N . ALA A 1 585 ? -9.917 -8.470 37.233 1.00 70.94 585 ALA A N 1
ATOM 4622 C CA . ALA A 1 585 ? -9.295 -7.485 36.348 1.00 70.94 585 ALA A CA 1
ATOM 4623 C C . ALA A 1 585 ? -7.778 -7.654 36.289 1.00 70.94 585 ALA A C 1
ATOM 4625 O O . ALA A 1 585 ? -7.207 -7.770 35.217 1.00 70.94 585 ALA A O 1
ATOM 4626 N N . LEU A 1 586 ? -7.114 -7.674 37.443 1.00 76.75 586 LEU A N 1
ATOM 4627 C CA . LEU A 1 586 ? -5.655 -7.639 37.525 1.00 76.75 586 LEU A CA 1
ATOM 4628 C C . LEU A 1 586 ? -4.995 -8.954 37.097 1.00 76.75 586 LEU A C 1
ATOM 4630 O O . LEU A 1 586 ? -3.814 -8.955 36.768 1.00 76.75 586 LEU A O 1
ATOM 4634 N N . SER A 1 587 ? -5.737 -10.061 37.097 1.00 85.50 587 SER A N 1
ATOM 4635 C CA . SER A 1 587 ? -5.210 -11.394 36.788 1.00 85.50 587 SER A CA 1
ATOM 4636 C C . SER A 1 587 ? -5.641 -11.909 35.416 1.00 85.50 587 SER A C 1
ATOM 4638 O O . SER A 1 587 ? -4.789 -12.276 34.609 1.00 85.50 587 SER A O 1
ATOM 4640 N N . LEU A 1 588 ? -6.944 -11.911 35.118 1.00 84.69 588 LEU A N 1
ATOM 4641 C CA . LEU A 1 588 ? -7.480 -12.455 33.867 1.00 84.69 588 LEU A CA 1
ATOM 4642 C C . LEU A 1 588 ? -7.027 -11.621 32.670 1.00 84.69 588 LEU A C 1
ATOM 4644 O O . LEU A 1 588 ? -6.738 -12.152 31.600 1.00 84.69 588 LEU A O 1
ATOM 4648 N N . TYR A 1 589 ? -6.952 -10.308 32.871 1.00 80.31 589 TYR A N 1
ATOM 4649 C CA . TYR A 1 589 ? -6.695 -9.361 31.807 1.00 80.31 589 TYR A CA 1
ATOM 4650 C C . TYR A 1 589 ? -5.266 -9.422 31.256 1.00 80.31 589 TYR A C 1
ATOM 4652 O O . TYR A 1 589 ? -5.110 -9.613 30.045 1.00 80.31 589 TYR A O 1
ATOM 4660 N N . PRO A 1 590 ? -4.207 -9.348 32.090 1.00 85.88 590 PRO A N 1
ATOM 4661 C CA . PRO A 1 590 ? -2.847 -9.480 31.586 1.00 85.88 590 PRO A CA 1
ATOM 4662 C C . PRO A 1 590 ? -2.570 -10.906 31.113 1.00 85.88 590 PRO A C 1
ATOM 4664 O O . PRO A 1 590 ? -1.879 -11.083 30.117 1.00 85.88 590 PRO A O 1
ATOM 4667 N N . ALA A 1 591 ? -3.149 -11.922 31.766 1.00 90.25 591 ALA A N 1
ATOM 4668 C CA . ALA A 1 591 ? -3.003 -13.310 31.337 1.00 90.25 591 ALA A CA 1
ATOM 4669 C C . ALA A 1 591 ? -3.554 -13.530 29.920 1.00 90.25 591 ALA A C 1
ATOM 4671 O O . ALA A 1 591 ? -2.895 -14.172 29.105 1.00 90.25 591 ALA A O 1
ATOM 4672 N N . ALA A 1 592 ? -4.717 -12.955 29.595 1.00 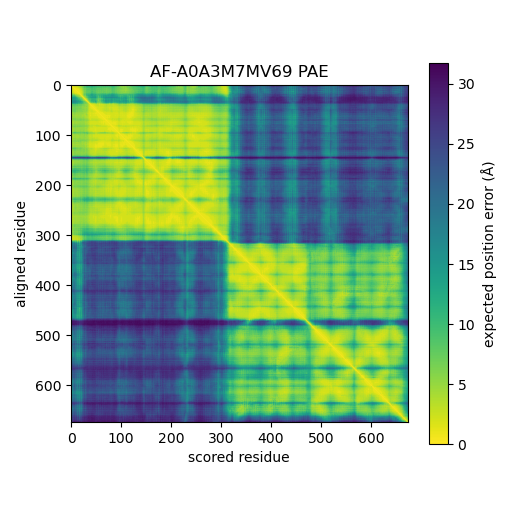91.38 592 ALA A N 1
ATOM 4673 C CA . ALA A 1 592 ? -5.293 -13.042 28.257 1.00 91.38 592 ALA A CA 1
ATOM 4674 C C . ALA A 1 592 ? -4.449 -12.304 27.204 1.00 91.38 592 ALA A C 1
ATOM 4676 O O . ALA A 1 592 ? -4.264 -12.821 26.105 1.00 91.38 592 ALA A O 1
ATOM 4677 N N . LEU A 1 593 ? -3.886 -11.137 27.541 1.00 89.50 593 LEU A N 1
ATOM 4678 C CA . LEU A 1 593 ? -2.966 -10.412 26.655 1.00 89.50 593 LEU A CA 1
ATOM 4679 C C . LEU A 1 593 ? -1.657 -11.172 26.418 1.00 89.50 593 LEU A C 1
ATOM 4681 O O . LEU A 1 593 ? -1.191 -11.235 25.284 1.00 89.50 593 LEU A O 1
ATOM 4685 N N . ILE A 1 594 ? -1.079 -11.768 27.464 1.00 92.19 594 ILE A N 1
ATOM 4686 C CA . ILE A 1 594 ? 0.128 -12.597 27.357 1.00 92.19 594 ILE A CA 1
ATOM 4687 C C . ILE A 1 594 ? -0.163 -13.825 26.497 1.00 92.19 594 ILE A C 1
ATOM 4689 O O . ILE A 1 594 ? 0.624 -14.152 25.613 1.00 92.19 594 ILE A O 1
ATOM 4693 N N . TRP A 1 595 ? -1.308 -14.478 26.708 1.00 93.81 595 TRP A N 1
ATOM 4694 C CA . TRP A 1 595 ? -1.726 -15.620 25.900 1.00 93.81 595 TRP A CA 1
ATOM 4695 C C . TRP A 1 595 ? -1.907 -15.231 24.428 1.00 93.81 595 TRP A C 1
ATOM 4697 O O . TRP A 1 595 ? -1.364 -15.900 23.547 1.00 93.81 595 TRP A O 1
ATOM 4707 N N . TYR A 1 596 ? -2.588 -14.115 24.156 1.00 92.31 596 TYR A N 1
ATOM 4708 C CA . TYR A 1 596 ? -2.729 -13.576 22.807 1.00 92.31 596 TYR A CA 1
ATOM 4709 C C . TYR A 1 596 ? -1.359 -13.286 22.174 1.00 92.31 596 TYR A C 1
ATOM 4711 O O . TYR A 1 596 ? -1.039 -13.850 21.128 1.00 92.31 596 TYR A O 1
ATOM 4719 N N . GLY A 1 597 ? -0.507 -12.496 22.833 1.00 87.25 597 GLY A N 1
ATOM 4720 C CA . GLY A 1 597 ? 0.815 -12.133 22.316 1.00 87.25 597 GLY A CA 1
ATOM 4721 C C . GLY A 1 597 ? 1.707 -13.348 22.056 1.00 87.25 597 GLY A C 1
ATOM 4722 O O . GLY A 1 597 ? 2.357 -13.430 21.016 1.00 87.25 597 GLY A O 1
ATOM 4723 N N . TRP A 1 598 ? 1.675 -14.340 22.949 1.00 91.06 598 TRP A N 1
ATOM 4724 C CA . TRP A 1 598 ? 2.387 -15.604 22.770 1.00 91.06 598 TRP A CA 1
ATOM 4725 C C . TRP A 1 598 ? 1.869 -16.398 21.564 1.00 91.06 598 TRP A C 1
ATOM 4727 O O . TRP A 1 598 ? 2.667 -16.913 20.781 1.00 91.06 598 TRP A O 1
ATOM 4737 N N . SER A 1 599 ? 0.546 -16.461 21.375 1.00 89.31 599 SER A N 1
ATOM 4738 C CA . SER A 1 599 ? -0.060 -17.176 20.245 1.00 89.31 599 SER A CA 1
ATOM 4739 C C . SER A 1 599 ? 0.285 -16.553 18.890 1.00 89.31 599 SER A C 1
ATOM 4741 O O . SER A 1 599 ? 0.586 -17.283 17.945 1.00 89.31 599 SER A O 1
ATOM 4743 N N . ILE A 1 600 ? 0.321 -15.217 18.814 1.00 87.00 600 ILE A N 1
ATOM 4744 C CA . ILE A 1 600 ? 0.733 -14.480 17.615 1.00 87.00 600 ILE A CA 1
ATOM 4745 C C . ILE A 1 600 ? 2.232 -14.661 17.360 1.00 87.00 600 ILE A C 1
ATOM 4747 O O . ILE A 1 600 ? 2.612 -15.038 16.256 1.00 87.00 600 ILE A O 1
ATOM 4751 N N . SER A 1 601 ? 3.081 -14.485 18.381 1.00 83.06 601 SER A N 1
ATOM 4752 C CA . SER A 1 601 ? 4.543 -14.618 18.258 1.00 83.06 601 SER A CA 1
ATOM 4753 C C . SER A 1 601 ? 4.988 -16.006 17.789 1.00 83.06 601 SER A C 1
ATOM 4755 O O . SER A 1 601 ? 5.980 -16.125 17.074 1.00 83.06 601 SER A O 1
ATOM 4757 N N . LYS A 1 602 ? 4.267 -17.063 18.179 1.00 80.56 602 LYS A N 1
ATOM 4758 C CA . LYS A 1 602 ? 4.549 -18.442 17.758 1.00 80.56 602 LYS A CA 1
ATOM 4759 C C . LYS A 1 602 ? 3.839 -18.859 16.470 1.00 80.56 602 LYS A C 1
ATOM 4761 O O . LYS A 1 602 ? 4.024 -19.996 16.049 1.00 80.56 602 LYS A O 1
ATOM 4766 N N . GLY A 1 603 ? 3.034 -17.982 15.867 1.00 79.19 603 GLY A N 1
ATOM 4767 C CA . GLY A 1 603 ? 2.298 -18.292 14.642 1.00 79.19 603 GLY A CA 1
ATOM 4768 C C . GLY A 1 603 ? 1.351 -19.487 14.784 1.00 79.19 603 GLY A C 1
ATOM 4769 O O . GLY A 1 603 ? 1.237 -20.291 13.863 1.00 79.19 603 GLY A O 1
ATOM 4770 N N . LEU A 1 604 ? 0.731 -19.656 15.958 1.00 85.94 604 LEU A N 1
ATOM 4771 C CA . LEU A 1 604 ? -0.163 -20.787 16.222 1.00 85.94 604 LEU A CA 1
ATOM 4772 C C . LEU A 1 604 ? -1.449 -20.695 15.390 1.00 85.94 604 LEU A C 1
ATOM 4774 O O . LEU A 1 604 ? -1.748 -19.679 14.780 1.00 85.94 604 LEU A O 1
ATOM 4778 N N . HIS A 1 605 ? -2.266 -21.748 15.392 1.00 88.56 605 HIS A N 1
ATOM 4779 C CA . HIS A 1 605 ? -3.566 -21.697 14.724 1.00 88.56 605 HIS A CA 1
ATOM 4780 C C . HIS A 1 605 ? -4.429 -20.543 15.280 1.00 88.56 605 HIS A C 1
ATOM 4782 O O . HIS A 1 605 ? -4.579 -20.409 16.498 1.00 88.56 605 HIS A O 1
ATOM 4788 N N . TRP A 1 606 ? -5.046 -19.751 14.395 1.00 88.75 606 TRP A N 1
ATOM 4789 C CA . TRP A 1 606 ? -5.785 -18.515 14.718 1.00 88.75 606 TRP A CA 1
ATOM 4790 C C . TRP A 1 606 ? -6.836 -18.684 15.825 1.00 88.75 606 TRP A C 1
ATOM 4792 O O . TRP A 1 606 ? -7.069 -17.777 16.621 1.00 88.75 606 TRP A O 1
ATOM 4802 N N . ALA A 1 607 ? -7.437 -19.873 15.925 1.00 92.69 607 ALA A N 1
ATOM 4803 C CA . ALA A 1 607 ? -8.417 -20.204 16.958 1.00 92.69 607 ALA A CA 1
ATOM 4804 C C . ALA A 1 607 ? -7.869 -20.045 18.391 1.00 92.69 607 ALA A C 1
ATOM 4806 O O . ALA A 1 607 ? -8.623 -19.692 19.296 1.00 92.69 607 ALA A O 1
ATOM 4807 N N . VAL A 1 608 ? -6.564 -20.265 18.605 1.00 92.69 608 VAL A N 1
ATOM 4808 C CA . VAL A 1 608 ? -5.909 -20.088 19.913 1.00 92.69 608 VAL A CA 1
ATOM 4809 C C . VAL A 1 608 ? -5.881 -18.609 20.301 1.00 92.69 608 VAL A C 1
ATOM 4811 O O . VAL A 1 608 ? -6.235 -18.261 21.427 1.00 92.69 608 VAL A O 1
ATOM 4814 N N . ALA A 1 609 ? -5.532 -17.735 19.355 1.00 92.44 609 ALA A N 1
ATOM 4815 C CA . ALA A 1 609 ? -5.572 -16.291 19.552 1.00 92.44 609 ALA A CA 1
ATOM 4816 C C . ALA A 1 609 ? -7.013 -15.805 19.784 1.00 92.44 609 ALA A C 1
ATOM 4818 O O . ALA A 1 609 ? -7.261 -15.039 20.712 1.00 92.44 609 ALA A O 1
ATOM 4819 N N . CYS A 1 610 ? -7.990 -16.320 19.027 1.00 93.62 610 CYS A N 1
ATOM 4820 C CA . CYS A 1 610 ? -9.406 -16.013 19.248 1.00 93.62 610 CYS A CA 1
ATOM 4821 C C . CYS A 1 610 ? -9.890 -16.435 20.644 1.00 93.62 610 CYS A C 1
ATOM 4823 O O . CYS A 1 610 ? -10.631 -15.685 21.280 1.00 93.62 610 CYS A O 1
ATOM 4825 N N . ALA A 1 611 ? -9.460 -17.594 21.152 1.00 95.44 611 ALA A N 1
ATOM 4826 C CA . ALA A 1 611 ? -9.781 -18.026 22.511 1.00 95.44 611 ALA A CA 1
ATOM 4827 C C . ALA A 1 611 ? -9.228 -17.047 23.560 1.00 95.44 611 ALA A C 1
ATOM 4829 O O . ALA A 1 611 ? -9.960 -16.642 24.467 1.00 95.44 611 ALA A O 1
ATOM 4830 N N . ALA A 1 612 ? -7.984 -16.590 23.391 1.00 93.75 612 ALA A N 1
ATOM 4831 C CA . ALA A 1 612 ? -7.400 -15.554 24.240 1.00 93.75 612 ALA A CA 1
ATOM 4832 C C . ALA A 1 612 ? -8.201 -14.240 24.172 1.00 93.75 612 ALA A C 1
ATOM 4834 O O . ALA A 1 612 ? -8.494 -13.640 25.208 1.00 93.75 612 ALA A O 1
ATOM 4835 N N . CYS A 1 613 ? -8.641 -13.826 22.979 1.00 92.88 613 CYS A N 1
ATOM 4836 C CA . CYS A 1 613 ? -9.470 -12.633 22.801 1.00 92.88 613 CYS A CA 1
ATOM 4837 C C . CYS A 1 613 ? -10.847 -12.748 23.470 1.00 92.88 613 CYS A C 1
ATOM 4839 O O . CYS A 1 613 ? -11.322 -11.762 24.029 1.00 92.88 613 CYS A O 1
ATOM 4841 N N . ILE A 1 614 ? -11.483 -13.927 23.471 1.00 94.56 614 ILE A N 1
ATOM 4842 C CA . ILE A 1 614 ? -12.742 -14.154 24.205 1.00 94.56 614 ILE A CA 1
ATOM 4843 C C . ILE A 1 614 ? -12.517 -13.930 25.705 1.00 94.56 614 ILE A C 1
ATOM 4845 O O . ILE A 1 614 ? -13.283 -13.207 26.344 1.00 94.56 614 ILE A O 1
ATOM 4849 N N . VAL A 1 615 ? -11.450 -14.507 26.266 1.00 93.69 615 VAL A N 1
ATOM 4850 C CA . VAL A 1 615 ? -11.113 -14.363 27.693 1.00 93.69 615 VAL A CA 1
ATOM 4851 C C . VAL A 1 615 ? -10.768 -12.917 28.047 1.00 93.69 615 VAL A C 1
ATOM 4853 O O . VAL A 1 615 ? -11.235 -12.398 29.063 1.00 93.69 615 VAL A O 1
ATOM 4856 N N . PHE A 1 616 ? -10.024 -12.236 27.179 1.00 91.81 616 PHE A N 1
ATOM 4857 C CA . PHE A 1 616 ? -9.775 -10.804 27.288 1.00 91.81 616 PHE A CA 1
ATOM 4858 C C . PHE A 1 616 ? -11.087 -10.014 27.313 1.00 91.81 616 PHE A C 1
ATOM 4860 O O . PHE A 1 616 ? -11.295 -9.184 28.199 1.00 91.81 616 PHE A O 1
ATOM 4867 N N . GLY A 1 617 ? -11.996 -10.309 26.379 1.00 90.06 617 GLY A N 1
ATOM 4868 C CA . GLY A 1 617 ? -13.289 -9.645 26.270 1.00 90.06 617 GLY A CA 1
ATOM 4869 C C . GLY A 1 617 ? -14.144 -9.803 27.527 1.00 90.06 617 GLY A C 1
ATOM 4870 O O . GLY A 1 617 ? -14.709 -8.827 28.026 1.00 90.06 617 GLY A O 1
ATOM 4871 N N . LEU A 1 618 ? -14.168 -11.013 28.097 1.00 89.88 618 LEU A N 1
ATOM 4872 C CA . LEU A 1 618 ? -14.816 -11.294 29.381 1.00 89.88 618 LEU A CA 1
ATOM 4873 C C . LEU A 1 618 ? -14.254 -10.409 30.502 1.00 89.88 618 LEU A C 1
ATOM 4875 O O . LEU A 1 618 ? -15.018 -9.785 31.238 1.00 89.88 618 LEU A O 1
ATOM 4879 N N . GLY A 1 619 ? -12.925 -10.326 30.608 1.00 88.25 619 GLY A N 1
ATOM 4880 C CA . GLY A 1 619 ? -12.246 -9.519 31.620 1.00 88.25 619 GLY A CA 1
ATOM 4881 C C . GLY A 1 619 ? -12.554 -8.027 31.498 1.00 88.25 619 GLY A C 1
ATOM 4882 O O . GLY A 1 619 ? -13.016 -7.421 32.463 1.00 88.25 619 GLY A O 1
ATOM 4883 N N . VAL A 1 620 ? -12.368 -7.436 30.311 1.00 86.06 620 VAL A N 1
ATOM 4884 C CA . VAL A 1 620 ? -12.609 -5.995 30.077 1.00 86.06 620 VAL A CA 1
ATOM 4885 C C . VAL A 1 620 ? -14.018 -5.594 30.475 1.00 86.06 620 VAL A C 1
ATOM 4887 O O . VAL A 1 620 ? -14.212 -4.579 31.144 1.00 86.06 620 VAL A O 1
ATOM 4890 N N . MET A 1 621 ? -15.013 -6.372 30.049 1.00 85.38 621 MET A N 1
ATOM 4891 C CA . MET A 1 621 ? -16.407 -6.000 30.243 1.00 85.38 621 MET A CA 1
ATOM 4892 C C . MET A 1 621 ? -16.854 -6.145 31.702 1.00 85.38 621 MET A C 1
ATOM 4894 O O . MET A 1 621 ? -17.589 -5.284 32.190 1.00 85.38 621 MET A O 1
ATOM 4898 N N . LEU A 1 622 ? -16.370 -7.153 32.439 1.00 85.06 622 LEU A N 1
ATOM 4899 C CA . LEU A 1 622 ? -16.648 -7.278 33.878 1.00 85.06 622 LEU A CA 1
ATOM 4900 C C . LEU A 1 622 ? -16.169 -6.034 34.638 1.00 85.06 622 LEU A C 1
ATOM 4902 O O . LEU A 1 622 ? -16.883 -5.484 35.480 1.00 85.06 622 LEU A O 1
ATOM 4906 N N . VAL A 1 623 ? -14.975 -5.561 34.287 1.00 83.88 623 VAL A N 1
ATOM 4907 C CA . VAL A 1 623 ? -14.322 -4.404 34.904 1.00 83.88 623 VAL A CA 1
ATOM 4908 C C . VAL A 1 623 ? -15.026 -3.109 34.525 1.00 83.88 623 VAL A C 1
ATOM 4910 O O . VAL A 1 623 ? -15.371 -2.311 35.396 1.00 83.88 623 VAL A O 1
ATOM 4913 N N . MET A 1 624 ? -15.317 -2.925 33.237 1.00 81.19 624 MET A N 1
ATOM 4914 C CA . MET A 1 624 ? -16.051 -1.764 32.732 1.00 81.19 624 MET A CA 1
ATOM 4915 C C . MET A 1 624 ? -17.445 -1.645 33.345 1.00 81.19 624 MET A C 1
ATOM 4917 O O . MET A 1 624 ? -17.848 -0.549 33.746 1.00 81.19 624 MET A O 1
ATOM 4921 N N . GLY A 1 625 ? -18.171 -2.759 33.455 1.00 80.75 625 GLY A N 1
ATOM 4922 C CA . GLY A 1 625 ? -19.486 -2.796 34.088 1.00 80.75 625 GLY A CA 1
ATOM 4923 C C . GLY A 1 625 ? -19.426 -2.393 35.562 1.00 80.75 625 GLY A C 1
ATOM 4924 O O . GLY A 1 625 ? -20.234 -1.574 36.009 1.00 80.75 625 GLY A O 1
ATOM 4925 N N . ALA A 1 626 ? -18.441 -2.905 36.309 1.00 82.75 626 ALA A N 1
ATOM 4926 C CA . ALA A 1 626 ? -18.251 -2.568 37.718 1.00 82.75 626 ALA A CA 1
ATOM 4927 C C . ALA A 1 626 ? -17.891 -1.086 37.911 1.00 82.75 626 ALA A C 1
ATOM 4929 O O . ALA A 1 626 ? -18.556 -0.395 38.681 1.00 82.75 626 ALA A O 1
ATOM 4930 N N . ILE A 1 627 ? -16.909 -0.575 37.161 1.00 82.12 627 ILE A N 1
ATOM 4931 C CA . ILE A 1 627 ? -16.420 0.807 37.275 1.00 82.12 627 ILE A CA 1
ATOM 4932 C C . ILE A 1 627 ? -17.524 1.817 36.980 1.00 82.12 627 ILE A C 1
ATOM 4934 O O . ILE A 1 627 ? -17.756 2.720 37.781 1.00 82.12 627 ILE A O 1
ATOM 4938 N N . ASN A 1 628 ? -18.242 1.661 35.863 1.00 79.44 628 ASN A N 1
ATOM 4939 C CA . ASN A 1 628 ? -19.307 2.600 35.513 1.00 79.44 628 ASN A CA 1
ATOM 4940 C C . ASN A 1 628 ? -20.447 2.566 36.538 1.00 79.44 628 ASN A C 1
ATOM 4942 O O . ASN A 1 628 ? -20.958 3.618 36.919 1.00 79.44 628 ASN A O 1
ATOM 4946 N N . THR A 1 629 ? -20.808 1.380 37.039 1.00 83.00 629 THR A N 1
ATOM 4947 C CA . THR A 1 629 ? -21.832 1.249 38.086 1.00 83.00 629 THR A CA 1
ATOM 4948 C C . THR A 1 629 ? -21.408 1.991 39.354 1.00 83.00 629 THR A C 1
ATOM 4950 O O . THR A 1 629 ? -22.156 2.828 39.857 1.00 83.00 629 THR A O 1
ATOM 4953 N N . VAL A 1 630 ? -20.181 1.754 39.819 1.00 83.06 630 VAL A N 1
ATOM 4954 C CA . VAL A 1 630 ? -19.622 2.367 41.030 1.00 83.06 630 VAL A CA 1
ATOM 4955 C C . VAL A 1 630 ? -19.503 3.885 40.897 1.00 83.06 630 VAL A C 1
ATOM 4957 O O . VAL A 1 630 ? -19.886 4.606 41.814 1.00 83.06 630 VAL A O 1
ATOM 4960 N N . LEU A 1 631 ? -19.073 4.395 39.739 1.00 78.69 631 LEU A N 1
ATOM 4961 C CA . LEU A 1 631 ? -19.003 5.836 39.487 1.00 78.69 631 LEU A CA 1
ATOM 4962 C C . LEU A 1 631 ? -20.375 6.507 39.598 1.00 78.69 631 LEU A C 1
ATOM 4964 O O . LEU A 1 631 ? -20.483 7.551 40.237 1.00 78.69 631 LEU A O 1
ATOM 4968 N N . THR A 1 632 ? -21.433 5.895 39.053 1.00 76.94 632 THR A N 1
ATOM 4969 C CA . THR A 1 632 ? -22.793 6.446 39.203 1.00 76.94 632 THR A CA 1
ATOM 4970 C C . THR A 1 632 ? -23.320 6.405 40.639 1.00 76.94 632 THR A C 1
ATOM 4972 O O . THR A 1 632 ? -24.207 7.185 40.987 1.00 76.94 632 THR A O 1
ATOM 4975 N N . GLU A 1 633 ? -22.805 5.498 41.473 1.00 78.06 633 GLU A N 1
ATOM 4976 C CA . GLU A 1 633 ? -23.167 5.385 42.888 1.00 78.06 633 GLU A CA 1
ATOM 4977 C C . GLU A 1 633 ? -22.339 6.320 43.786 1.00 78.06 633 GLU A C 1
ATOM 4979 O O . GLU A 1 633 ? -22.870 6.795 44.788 1.00 78.06 633 GLU A O 1
ATOM 4984 N N . PHE A 1 634 ? -21.091 6.643 43.417 1.00 77.38 634 PHE A N 1
ATOM 4985 C CA . PHE A 1 634 ? -20.252 7.640 44.100 1.00 77.38 634 PHE A CA 1
ATOM 4986 C C . PHE A 1 634 ? -20.639 9.087 43.791 1.00 77.38 634 PHE A C 1
ATOM 4988 O O . PHE A 1 634 ? -20.366 9.974 44.598 1.00 77.38 634 PHE A O 1
ATOM 4995 N N . THR A 1 635 ? -21.325 9.339 42.673 1.00 70.50 635 THR A N 1
ATOM 4996 C CA . THR A 1 635 ? -21.889 10.657 42.345 1.00 70.50 635 THR A CA 1
ATOM 4997 C C . THR A 1 635 ? -23.424 10.652 42.366 1.00 70.50 635 THR A C 1
ATOM 4999 O O . THR A 1 635 ? -24.074 10.994 41.368 1.00 70.50 635 THR A O 1
ATOM 5002 N N . PRO A 1 636 ? -24.067 10.298 43.500 1.00 61.28 636 PRO A N 1
ATOM 5003 C CA . PRO A 1 636 ? -25.518 10.277 43.579 1.00 61.28 636 PRO A CA 1
ATOM 5004 C C . PRO A 1 636 ? -26.042 11.701 43.348 1.00 61.28 636 PRO A C 1
ATOM 5006 O O . PRO A 1 636 ? -25.618 12.642 44.014 1.00 61.28 636 PRO A O 1
ATOM 5009 N N . ARG A 1 637 ? -26.974 11.851 42.395 1.00 63.25 637 ARG A N 1
ATOM 5010 C CA . ARG A 1 637 ? -27.521 13.124 41.861 1.00 63.25 637 ARG A CA 1
ATOM 5011 C C . ARG A 1 637 ? -26.684 13.836 40.781 1.00 63.25 637 ARG A C 1
ATOM 5013 O O . ARG A 1 637 ? -27.213 14.770 40.191 1.00 63.25 637 ARG A O 1
ATOM 5020 N N . LYS A 1 638 ? -25.458 13.386 40.483 1.00 67.31 638 LYS A N 1
ATOM 5021 C CA . LYS A 1 638 ? -24.590 13.871 39.381 1.00 67.31 638 LYS A CA 1
ATOM 5022 C C . LYS A 1 638 ? -23.991 12.697 38.584 1.00 67.31 638 LYS A C 1
ATOM 5024 O O . LYS A 1 638 ? -22.803 12.674 38.249 1.00 67.31 638 LYS A O 1
ATOM 5029 N N . SER A 1 639 ? -24.809 11.677 38.324 1.00 66.62 639 SER A N 1
ATOM 5030 C CA . SER A 1 639 ? -24.392 10.403 37.717 1.00 66.62 639 SER A CA 1
ATOM 5031 C C . SER A 1 639 ? -23.760 10.589 36.332 1.00 66.62 639 SER A C 1
ATOM 5033 O O . SER A 1 639 ? -22.727 9.989 36.047 1.00 66.62 639 SER A O 1
ATOM 5035 N N . SER A 1 640 ? -24.314 11.479 35.502 1.00 67.88 640 SER A N 1
ATOM 5036 C CA . SER A 1 640 ? -23.772 11.825 34.179 1.00 67.88 640 SER A CA 1
ATOM 5037 C C . SER A 1 640 ? -22.387 12.473 34.250 1.00 67.88 640 SER A C 1
ATOM 5039 O O . SER A 1 640 ? -21.519 12.159 33.436 1.00 67.88 640 SER A O 1
ATOM 5041 N N . SER A 1 641 ? -22.147 13.322 35.252 1.00 70.75 641 SER A N 1
ATOM 5042 C CA . SER A 1 641 ? -20.890 14.067 35.391 1.00 70.75 641 SER A CA 1
ATOM 5043 C C . SER A 1 641 ? -19.725 13.181 35.850 1.00 70.75 641 SER A C 1
ATOM 5045 O O . SER A 1 641 ? -18.616 13.314 35.334 1.00 70.75 641 SER A O 1
ATOM 5047 N N . GLY A 1 642 ? -19.980 12.216 36.743 1.00 69.88 642 GLY A N 1
ATOM 5048 C CA . GLY A 1 642 ?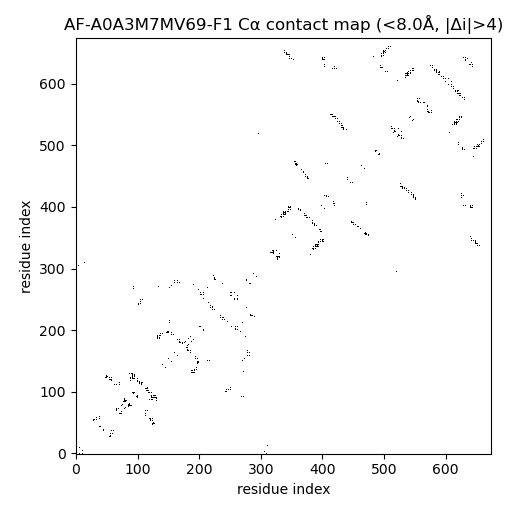 -18.975 11.216 37.139 1.00 69.88 642 GLY A CA 1
ATOM 5049 C C . GLY A 1 642 ? -18.548 10.315 35.974 1.00 69.88 642 GLY A C 1
ATOM 5050 O O . GLY A 1 642 ? -17.362 10.051 35.783 1.00 69.88 642 GLY A O 1
ATOM 5051 N N . VAL A 1 643 ? -19.505 9.909 35.134 1.00 75.00 643 VAL A N 1
ATOM 5052 C CA . VAL A 1 643 ? -19.227 9.116 33.925 1.00 75.00 643 VAL A CA 1
ATOM 5053 C C . VAL A 1 643 ? -18.526 9.960 32.854 1.00 75.00 643 VAL A C 1
ATOM 5055 O O . VAL A 1 643 ? -17.611 9.475 32.195 1.00 75.00 643 VAL A O 1
ATOM 5058 N N . ALA A 1 644 ? -18.878 11.242 32.707 1.00 73.62 644 ALA A N 1
ATOM 5059 C CA . ALA A 1 644 ? -18.196 12.153 31.789 1.00 73.62 644 ALA A CA 1
ATOM 5060 C C . ALA A 1 644 ? -16.704 12.327 32.124 1.00 73.62 644 ALA A C 1
ATOM 5062 O O . ALA A 1 644 ? -15.879 12.300 31.214 1.00 73.62 644 ALA A O 1
ATOM 5063 N N . LEU A 1 645 ? -16.351 12.443 33.410 1.00 74.62 645 LEU A N 1
ATOM 5064 C CA . LEU A 1 645 ? -14.955 12.517 33.856 1.00 74.62 645 LEU A CA 1
ATOM 5065 C C . LEU A 1 645 ? -14.172 11.239 33.514 1.00 74.62 645 LEU A C 1
ATOM 5067 O O . LEU A 1 645 ? -13.043 11.307 33.027 1.00 74.62 645 LEU A O 1
ATOM 5071 N N . ALA A 1 646 ? -14.782 10.070 33.723 1.00 75.75 646 ALA A N 1
ATOM 5072 C CA . ALA A 1 646 ? -14.175 8.795 33.352 1.00 75.75 646 ALA A CA 1
ATOM 5073 C C . ALA A 1 646 ? -13.991 8.662 31.831 1.00 75.75 646 ALA A C 1
ATOM 5075 O O . ALA A 1 646 ? -12.957 8.179 31.367 1.00 75.75 646 ALA A O 1
ATOM 5076 N N . ASN A 1 647 ? -14.967 9.138 31.052 1.00 77.62 647 ASN A N 1
ATOM 5077 C CA . ASN A 1 647 ? -14.898 9.162 29.592 1.00 77.62 647 ASN A CA 1
ATOM 5078 C C . ASN A 1 647 ? -13.797 10.096 29.081 1.00 77.62 647 ASN A C 1
ATOM 5080 O O . ASN A 1 647 ? -13.098 9.748 28.134 1.00 77.62 647 ASN A O 1
ATOM 5084 N N . PHE A 1 648 ? -13.614 11.250 29.723 1.00 80.62 648 PHE A N 1
ATOM 5085 C CA . PHE A 1 648 ? -12.540 12.178 29.393 1.00 80.62 648 PHE A CA 1
ATOM 5086 C C . PHE A 1 648 ? -11.168 11.506 29.525 1.00 80.62 648 PHE A C 1
ATOM 5088 O O . PHE A 1 648 ? -10.436 11.397 28.540 1.00 80.62 648 PHE A O 1
ATOM 5095 N N . LEU A 1 649 ? -10.853 10.964 30.706 1.00 78.25 649 LEU A N 1
ATOM 5096 C CA . LEU A 1 649 ? -9.546 10.353 30.960 1.00 78.25 649 LEU A CA 1
ATOM 5097 C C . LEU A 1 649 ? -9.300 9.102 30.104 1.00 78.25 649 LEU A C 1
ATOM 5099 O O . LEU A 1 649 ? -8.204 8.941 29.566 1.00 78.25 649 LEU A O 1
ATOM 5103 N N . ARG A 1 650 ? -10.311 8.243 29.905 1.00 78.94 650 ARG A N 1
ATOM 5104 C CA . ARG A 1 650 ? -10.142 7.037 29.075 1.00 78.94 650 ARG A CA 1
ATOM 5105 C C . ARG A 1 650 ? -9.936 7.360 27.594 1.00 78.94 650 ARG A C 1
ATOM 5107 O O . ARG A 1 650 ? -9.128 6.700 26.952 1.00 78.94 650 ARG A O 1
ATOM 5114 N N . ASN A 1 651 ? -10.651 8.349 27.047 1.00 79.44 651 ASN A N 1
ATOM 5115 C CA . ASN A 1 651 ? -10.571 8.679 25.623 1.00 79.44 651 ASN A CA 1
ATOM 5116 C C . ASN A 1 651 ? -9.261 9.420 25.311 1.00 79.44 651 ASN A C 1
ATOM 5118 O O . ASN A 1 651 ? -8.669 9.159 24.268 1.00 79.44 651 ASN A O 1
ATOM 5122 N N . VAL A 1 652 ? -8.757 10.260 26.230 1.00 80.38 652 VAL A N 1
ATOM 5123 C CA . VAL A 1 652 ? -7.412 10.860 26.119 1.00 80.38 652 VAL A CA 1
ATOM 5124 C C . VAL A 1 652 ? -6.335 9.775 26.080 1.00 80.38 652 VAL A C 1
ATOM 5126 O O . VAL A 1 652 ? -5.479 9.810 25.198 1.00 80.38 652 VAL A O 1
ATOM 5129 N N . LEU A 1 653 ? -6.400 8.780 26.975 1.00 78.94 653 LEU A N 1
ATOM 5130 C CA . LEU A 1 653 ? -5.454 7.660 26.952 1.00 78.94 653 LEU A CA 1
ATOM 5131 C C . LEU A 1 653 ? -5.602 6.834 25.665 1.00 78.94 653 LEU A C 1
ATOM 5133 O O . LEU A 1 653 ? -4.615 6.511 25.022 1.00 78.94 653 LEU A O 1
ATOM 5137 N N . ALA A 1 654 ? -6.829 6.524 25.240 1.00 71.06 654 ALA A N 1
ATOM 5138 C CA . ALA A 1 654 ? -7.068 5.735 24.031 1.00 71.06 654 ALA A CA 1
ATOM 5139 C C . ALA A 1 654 ? -6.548 6.410 22.750 1.00 71.06 654 ALA A C 1
ATOM 5141 O O . ALA A 1 654 ? -6.136 5.708 21.830 1.00 71.06 654 ALA A O 1
ATOM 5142 N N . CYS A 1 655 ? -6.496 7.747 22.688 1.00 71.31 655 CYS A N 1
ATOM 5143 C CA . CYS A 1 655 ? -5.899 8.465 21.555 1.00 71.31 655 CYS A CA 1
ATOM 5144 C C . CYS A 1 655 ? -4.402 8.162 21.369 1.00 71.31 655 CYS A C 1
ATOM 5146 O O . CYS A 1 655 ? -3.901 8.266 20.252 1.00 71.31 655 CYS A O 1
ATOM 5148 N N . THR A 1 656 ? -3.680 7.770 22.427 1.00 71.75 656 THR A N 1
ATOM 5149 C CA . THR A 1 656 ? -2.259 7.391 22.332 1.00 71.75 656 THR A CA 1
ATOM 5150 C C . THR A 1 656 ? -2.059 5.918 21.970 1.00 71.75 656 THR A C 1
ATOM 5152 O O . THR A 1 656 ? -0.939 5.514 21.659 1.00 71.75 656 THR A O 1
ATOM 5155 N N . ALA A 1 657 ? -3.127 5.112 21.945 1.00 67.50 657 ALA A N 1
ATOM 5156 C CA . ALA A 1 657 ? -3.046 3.679 21.673 1.00 67.50 657 ALA A CA 1
ATOM 5157 C C . ALA A 1 657 ? -2.555 3.344 20.250 1.00 67.50 657 ALA A C 1
ATOM 5159 O O . ALA A 1 657 ? -1.661 2.503 20.144 1.00 67.50 657 ALA A O 1
ATOM 5160 N N . PRO A 1 658 ? -3.039 3.986 19.160 1.00 62.25 658 PRO A N 1
ATOM 5161 C CA . PRO A 1 658 ? -2.566 3.659 17.813 1.00 62.25 658 PRO A CA 1
ATOM 5162 C C . PRO A 1 658 ? -1.068 3.953 17.591 1.00 62.25 658 PRO A C 1
ATOM 5164 O O . PRO A 1 658 ? -0.370 3.060 17.105 1.00 62.25 658 PRO A O 1
ATOM 5167 N N . PRO A 1 659 ? -0.518 5.123 17.996 1.00 62.50 659 PRO A N 1
ATOM 5168 C CA . PRO A 1 659 ? 0.923 5.373 17.934 1.00 62.50 659 PRO A CA 1
ATOM 5169 C C . PR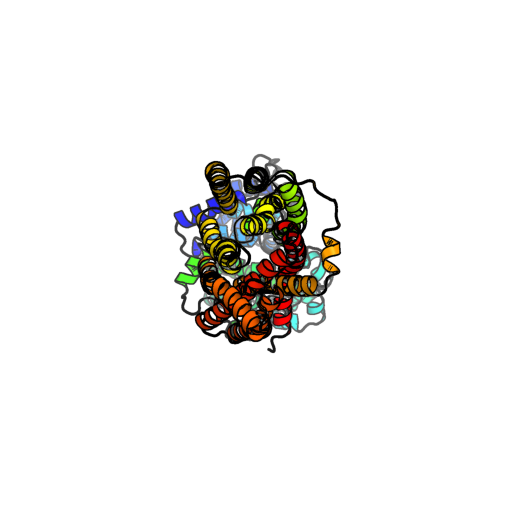O A 1 659 ? 1.745 4.349 18.725 1.00 62.50 659 PRO A C 1
ATOM 5171 O O . PRO A 1 659 ? 2.746 3.846 18.221 1.00 62.50 659 PRO A O 1
ATOM 5174 N N . VAL A 1 660 ? 1.308 3.988 19.936 1.00 65.88 660 VAL A N 1
ATOM 5175 C CA . VAL A 1 660 ? 2.004 2.997 20.772 1.00 65.88 660 VAL A CA 1
ATOM 5176 C C . VAL A 1 660 ? 1.982 1.612 20.127 1.00 65.88 660 VAL A C 1
ATOM 5178 O O . VAL A 1 660 ? 3.024 0.967 20.059 1.00 65.88 660 VAL A O 1
ATOM 5181 N N . ALA A 1 661 ? 0.841 1.172 19.593 1.00 58.84 661 ALA A N 1
ATOM 5182 C CA . ALA A 1 661 ? 0.734 -0.100 18.881 1.00 58.84 661 ALA A CA 1
ATOM 5183 C C . ALA A 1 661 ? 1.661 -0.144 17.653 1.00 58.84 661 ALA A C 1
ATOM 5185 O O . ALA A 1 661 ? 2.375 -1.124 17.454 1.00 58.84 661 ALA A O 1
ATOM 5186 N N . SER A 1 662 ? 1.731 0.950 16.885 1.00 52.38 662 SER A N 1
ATOM 5187 C CA . SER A 1 662 ? 2.659 1.058 15.752 1.00 52.38 662 SER A CA 1
ATOM 5188 C C . SER A 1 662 ? 4.134 1.046 16.184 1.00 52.38 662 SER A C 1
ATOM 5190 O O . SER A 1 662 ? 4.968 0.432 15.524 1.00 52.38 662 SER A O 1
ATOM 5192 N N . GLY A 1 663 ? 4.455 1.657 17.330 1.00 46.41 663 GLY A N 1
ATOM 5193 C CA . GLY A 1 663 ? 5.791 1.627 17.925 1.00 46.41 663 GLY A CA 1
ATOM 5194 C C . GLY A 1 663 ? 6.192 0.245 18.443 1.00 46.41 663 GLY A C 1
ATOM 5195 O O . GLY A 1 663 ? 7.357 -0.124 18.330 1.00 46.41 663 GLY A O 1
ATOM 5196 N N . ILE A 1 664 ? 5.240 -0.539 18.961 1.00 53.69 664 ILE A N 1
ATOM 5197 C CA . ILE A 1 664 ? 5.458 -1.935 19.375 1.00 53.69 664 ILE A CA 1
ATOM 5198 C C . ILE A 1 664 ? 5.719 -2.822 18.155 1.00 53.69 664 ILE A C 1
ATOM 5200 O O . ILE A 1 664 ? 6.642 -3.630 18.198 1.00 53.69 664 ILE A O 1
ATOM 5204 N N . ASP A 1 665 ? 4.983 -2.639 17.054 1.00 45.41 665 ASP A N 1
ATOM 5205 C CA . ASP A 1 665 ? 5.276 -3.326 15.789 1.00 45.41 665 ASP A CA 1
ATOM 5206 C C . ASP A 1 665 ? 6.713 -3.013 15.324 1.00 45.41 665 ASP A C 1
ATOM 5208 O O . ASP A 1 665 ? 7.463 -3.928 14.989 1.00 45.41 665 ASP A O 1
ATOM 5212 N N . ILE A 1 666 ? 7.146 -1.747 15.389 1.00 36.97 666 ILE A N 1
ATOM 5213 C CA . ILE A 1 666 ? 8.525 -1.339 15.061 1.00 36.97 666 ILE A CA 1
ATOM 5214 C C . ILE A 1 666 ? 9.544 -1.975 16.020 1.00 36.97 666 ILE A C 1
ATOM 5216 O O . ILE A 1 666 ? 10.553 -2.511 15.569 1.00 36.97 666 ILE A O 1
ATOM 5220 N N . ALA A 1 667 ? 9.286 -1.959 17.330 1.00 31.92 667 ALA A N 1
ATOM 5221 C CA . ALA A 1 667 ? 10.173 -2.543 18.334 1.00 31.92 667 ALA A CA 1
ATOM 5222 C C . ALA A 1 667 ? 10.296 -4.067 18.183 1.00 31.92 667 ALA A C 1
ATOM 5224 O O . ALA A 1 667 ? 11.396 -4.592 18.289 1.00 31.92 667 ALA A O 1
ATOM 5225 N N . ASN A 1 668 ? 9.207 -4.767 17.859 1.00 41.12 668 ASN A N 1
ATOM 5226 C CA . ASN A 1 668 ? 9.219 -6.202 17.569 1.00 41.12 668 ASN A CA 1
ATOM 5227 C C . ASN A 1 668 ? 9.964 -6.519 16.266 1.00 41.12 668 ASN A C 1
ATOM 5229 O O . ASN A 1 668 ? 10.652 -7.530 16.198 1.00 41.12 668 ASN A O 1
ATOM 5233 N N . THR A 1 669 ? 9.887 -5.635 15.264 1.00 38.38 669 THR A N 1
ATOM 5234 C CA . THR A 1 669 ? 10.671 -5.755 14.019 1.00 38.38 669 THR A CA 1
ATOM 5235 C C . THR A 1 669 ? 12.171 -5.534 14.265 1.00 38.38 669 THR A C 1
ATOM 5237 O O . THR A 1 669 ? 13.005 -6.076 13.553 1.00 38.38 669 THR A O 1
ATOM 5240 N N . LEU A 1 670 ? 12.530 -4.731 15.273 1.00 31.50 670 LEU A N 1
ATOM 5241 C CA . LEU A 1 670 ? 13.919 -4.493 15.687 1.00 31.50 670 LEU A CA 1
ATOM 5242 C C . LEU A 1 670 ? 14.443 -5.548 16.676 1.00 31.50 670 LEU A C 1
ATOM 5244 O O . LEU A 1 670 ? 15.653 -5.718 16.792 1.00 31.50 670 LEU A O 1
ATOM 5248 N N . ALA A 1 671 ? 13.548 -6.217 17.407 1.00 32.66 671 ALA A N 1
ATOM 5249 C CA . ALA A 1 671 ? 13.871 -7.194 18.444 1.00 32.66 671 ALA A CA 1
ATOM 5250 C C . ALA A 1 671 ? 13.757 -8.655 17.981 1.00 32.66 671 ALA A C 1
ATOM 5252 O O . ALA A 1 671 ? 14.092 -9.542 18.765 1.00 32.66 671 ALA A O 1
ATOM 5253 N N . SER A 1 672 ? 13.297 -8.926 16.752 1.00 28.28 672 SER A N 1
ATOM 5254 C CA . SER A 1 672 ? 13.374 -10.267 16.166 1.00 28.28 672 SER A CA 1
ATOM 5255 C C . SER A 1 672 ? 14.849 -10.656 16.012 1.00 28.28 672 SER A C 1
ATOM 5257 O O . SER A 1 672 ? 15.563 -9.994 15.253 1.00 28.28 672 SER A O 1
ATOM 5259 N N . PRO A 1 673 ? 15.337 -11.682 16.727 1.00 31.72 673 PRO A N 1
ATOM 5260 C CA . PRO A 1 673 ? 16.646 -12.236 16.450 1.00 31.72 673 PRO A CA 1
ATOM 5261 C C . PRO A 1 673 ? 16.549 -13.044 15.152 1.00 31.72 673 PRO A C 1
ATOM 5263 O O . PRO A 1 673 ? 15.756 -13.983 15.098 1.00 31.72 673 PRO A O 1
ATOM 5266 N N . GLU A 1 674 ? 17.395 -12.660 14.193 1.00 32.22 674 GLU A N 1
ATOM 5267 C CA . GLU A 1 674 ? 17.779 -13.370 12.955 1.00 32.22 674 GLU A CA 1
ATOM 5268 C C . GLU A 1 674 ? 16.776 -13.388 11.791 1.00 32.22 674 GLU A C 1
ATOM 5270 O O . GLU A 1 674 ? 15.695 -14.009 11.891 1.00 32.22 674 GLU A O 1
#

Radius of gyration: 34.46 Å; Cα contacts (8 Å, |Δi|>4): 924; chains: 1; bounding box: 82×48×106 Å

Foldseek 3Di:
DVVLPDDPVLVVVVCVVCVLQDDPDPPLLPLVVQPLQVCVDVVSLVVQFQAPSNLSVQLVVQLVVCVVPNLLVSCCVQAVVPDPRNLQLVQLCPPPLNVLLLLVLVCLQVVPSSSPSNSSSNSRNNDRPLSQQLVVLVVVLVVDPADAADQLLVLLVVLLVDPQLLPLFDPPFDPPLQRRGNCVRQPSVNLSVSLNSHFADLDLVRLVVLLVSQLVNLVQCQQFQDDPLDDDDGDPSSVSSNSSSVSLVSVSPDPSDGSVSSRSSSSSSSSSSSSSCSSVSSGDGHPCSVVVDDDQCNPDDSSVVSVCVSDDDDLQCQQCSQQVHDSVLLVVLVLLLLLLLQQLLLVLLVCCLAPFLLVSLLQLLVQLLVLLVQLLVDRHSVSVSVSSSRNSSSVNNCQQSVLVLLLLVDDLLLSLQSLLQSVLCVLCCLLVLLLVQLVQCVVDNNSSSSVVVSVVSVVVSVCSVPPPDTRDDHDDDDDDPLCVLCVDVVLVVLLVLLLVLLQVVLLVSLCLVPLCCDPPNVDRSNVSSNLSVLLSLLSNVCSNCLSVVLSVQQQVVQVVVVAADPVRHGDGDLCSSCVVLVVLLVPQQVVLVVQLVVCSVVVHDSVSNSNSSSSNSNSSNSSNSSSLSSQLVVPPVSSSSSSSNSSNSNSVSNSCSNVVSVVVVSVVSVPDDD

Solvent-accessible surface area (backbone atoms only — not comparable to full-atom values): 34631 Å² total; per-residue (Å²): 89,65,95,64,69,46,49,72,68,53,51,48,50,51,47,66,70,42,58,82,72,54,75,76,80,60,74,82,64,37,61,91,65,37,82,70,81,52,66,85,41,67,69,55,39,59,74,42,52,46,35,67,87,44,32,30,38,39,28,49,49,37,48,52,46,30,72,73,64,33,62,69,52,44,47,40,59,51,45,64,60,72,44,75,66,7,48,47,37,48,16,8,21,58,22,81,76,30,48,22,44,38,35,33,36,52,12,63,69,68,70,35,64,67,39,36,15,46,14,54,16,48,11,40,24,38,58,54,69,46,39,63,35,50,55,57,22,54,53,48,46,74,73,40,88,76,71,84,60,49,59,56,60,58,41,50,52,55,50,49,70,33,66,67,46,32,63,28,36,60,93,87,40,53,93,58,34,44,72,71,26,14,50,71,67,42,47,43,81,74,44,26,77,51,49,49,38,49,66,57,56,61,42,78,67,45,45,54,52,52,49,50,42,45,45,51,39,33,46,46,47,37,72,19,40,60,62,88,98,55,84,89,62,76,48,76,72,50,45,38,47,38,60,42,45,69,34,46,70,51,59,67,66,38,84,90,54,50,51,57,57,50,24,51,54,53,42,52,48,54,40,50,46,48,50,52,44,36,35,69,30,41,61,61,69,41,64,63,66,64,75,72,56,76,62,80,56,76,88,55,52,68,68,57,52,36,50,48,71,56,67,72,80,73,89,66,53,51,67,9,55,75,33,78,53,48,57,71,61,52,51,44,31,58,46,44,17,41,47,28,33,13,59,31,10,50,57,41,17,56,46,24,60,66,67,26,50,42,57,42,50,55,53,23,38,53,47,20,30,54,24,27,48,53,33,43,69,43,79,37,54,68,52,30,30,55,26,30,25,52,19,27,26,24,60,17,35,56,71,6,41,43,60,24,53,51,58,66,76,40,58,80,86,55,31,33,41,55,49,10,56,61,50,34,56,77,54,37,42,73,17,50,45,42,36,54,44,33,52,36,38,74,75,65,40,73,50,48,50,34,49,51,52,25,53,53,38,48,54,50,41,52,48,45,69,76,70,50,70,79,71,62,83,90,55,88,85,77,96,65,66,71,70,61,56,61,74,40,69,72,51,40,54,41,35,51,56,43,18,53,50,50,18,51,49,48,31,49,54,54,47,49,56,58,51,36,50,30,80,82,62,44,39,53,64,52,57,41,14,56,53,37,42,30,29,24,53,14,25,47,51,21,16,71,49,33,10,54,50,41,39,47,45,26,54,50,50,21,58,75,68,68,35,56,44,102,83,74,44,76,48,80,57,59,71,49,35,44,56,67,44,48,53,44,34,72,48,45,33,57,50,19,50,50,49,26,54,51,31,59,77,68,60,51,66,66,67,59,32,36,51,22,32,22,49,27,18,29,26,48,33,39,37,48,42,41,37,57,47,31,36,36,59,76,24,72,97,42,27,18,49,43,39,11,52,35,42,26,55,19,29,56,48,34,54,51,22,62,62,50,46,55,48,48,54,50,49,51,70,71,64,58,83,131

Mean predicted aligned error: 14.58 Å